Protein AF-A0A4Y7RQM8-F1 (afdb_monomer_lite)

Sequence (710 aa):
MKKCTIRFFTVLILAVTLSFCFINTSFALEPISILVNNEKISSDVPPLIEQGRVLVPMRCIFEALGADVSWNSENQTILAKKGDISVSLTIGSKVAFKNNQEIALDVPPFITDGRTMVPVRFVSECLGYSVKWEAEKNTVNITTAADIVLAASDTPEDLKKSATHICSGANDQVQIQAAVAAAAGGKCLILPGTYNKDSSAGVAVQSNTEIEISRGAIINQNKLDADCSIFKNTDQVNGNTNIKIHGEGVLNGNRQKSTAGNQYAVDFVKVKGGLVECYIDNFRTLEARLRESDAVVRNLRFYNMPKDEYVLIEFLSADSSGFTTINQANTTWSIETANPCHDASYIKIAVNKGQQGGVEFDKLSDTEQSLDLRYKMFSFWMRIEGLTSDKDLSTVLDAVKLGFHGEKGYPAQDFMLTAMYSRNSTVWVRLIGVPSANNESMLARTMSRVKYISLRVDAAQTGELPGPLTVDFDDLSLIPIKDGGKVCFSFDDGYSTWGKIGDILTEYGYKGCFNIVTGGYNNGEHKTYSDLLPVYKKLALAGHEIGSHSHSHSVDRQSLFSELIKSKEILQRDGLGDIRFFAYPGGSSLWLGDMVAAAHEVYSGCRATAKNITTQGEIKPLFSTVAITLDNSMEKIKAQIAWAVNNHENVALYAHTLDGVDCSEVRLREVCDFLHDMGIPVVTYSEMFPENMYPEPDWRAAEKKYLQGE

Foldseek 3Di:
DVPPVVVVVVVVVVVVVVVVPPPPPPPPDPFAWEDEQNHTFDDPDTWDADPNFTKDQPCSVLVVVVWDWDADPVQQKIWIDDPQWIKIAHAPDQWIDINNHIDGAPGGWHDDPNTIIGGQVVVCVRPQFAWDQDPVVSYIYTYDADEAEEEEPPFDPVSCVRHPFYAPQPCRLVRVLVRQVNRRLHEYEYGADEAENQDQEEREHAANYAYEYEANYEYEPQHAPENHEPHEHPDQPQEHEAYEYEYEYEYEPPQVNHDDYFYEPYAYHLYHEYEDYYEYENGDAEHHHYENHPYAYENYHYDDDDPDDDYDHDYDYDDDDDDDDDDDDDDDDEDEYDDDDPDKDKDKDWDDWPDWWWYWYADPDPDPFQDQCVLWKWKKKKKKADDPDPLLVVLQQVQKFKAFDFDPPQGQAGWDWDWDFDDDNITITITMTFRDDPDPVSCRVRRSGTRTMIMIGHSVPRHTRDDTIIIMIIDGDRDQLDQFAAEAAEADAQDPQVLVVLVLCVVLVFAHEYAYAQAADPPVPPDHPVRRLVSLVVNLVSVHHYEHAFHHLDDAPVCLLVRLVVRQVRCVVSPNDDHAEYEYRDADPGDACVSVVLSLLQHLEYEHADPDRDDDDDPGHYAYEDFLFPVDDLSRSSVVVSVCSSVSGYYYYYWHHCPNHGHHPVSSNSVSCSCSVSVRHYDHPCVNPPCVRRPRHPSVVVVVCVVVVD

Radius of gyration: 39.12 Å; chains: 1; bounding box: 79×66×160 Å

Organism: NCBI:txid258475

Structure (mmCIF, N/CA/C/O backbone):
data_AF-A0A4Y7RQM8-F1
#
_entry.id   AF-A0A4Y7RQM8-F1
#
loop_
_atom_site.group_PDB
_atom_site.id
_atom_site.type_symbol
_atom_site.label_atom_id
_atom_site.label_alt_id
_atom_site.label_comp_id
_atom_site.label_asym_id
_atom_site.label_entity_id
_atom_site.label_seq_id
_atom_site.pdbx_PDB_ins_code
_atom_site.Cartn_x
_atom_site.Cartn_y
_atom_site.Cartn_z
_atom_site.occupancy
_atom_site.B_iso_or_equiv
_atom_site.auth_seq_id
_atom_site.auth_comp_id
_atom_site.auth_asym_id
_atom_site.auth_atom_id
_atom_site.pdbx_PDB_model_num
ATOM 1 N N . MET A 1 1 ? 0.952 -4.672 107.003 1.00 54.69 1 MET A N 1
ATOM 2 C CA . MET A 1 1 ? -0.182 -5.204 106.206 1.00 54.69 1 MET A CA 1
ATOM 3 C C . MET A 1 1 ? -0.776 -4.223 105.184 1.00 54.69 1 MET A C 1
ATOM 5 O O . MET A 1 1 ? -1.256 -4.695 104.170 1.00 54.69 1 MET A O 1
ATOM 9 N N . LYS A 1 2 ? -0.699 -2.889 105.351 1.00 52.06 2 LYS A N 1
ATOM 10 C CA . LYS A 1 2 ? -1.355 -1.921 104.434 1.00 52.06 2 LYS A CA 1
ATOM 11 C C . LYS A 1 2 ? -0.682 -1.679 103.061 1.00 52.06 2 LYS A C 1
ATOM 13 O O . LYS A 1 2 ? -1.313 -1.102 102.188 1.00 52.06 2 LYS A O 1
ATOM 18 N N . LYS A 1 3 ? 0.569 -2.118 102.836 1.00 47.66 3 LYS A N 1
ATOM 19 C CA . LYS A 1 3 ? 1.292 -1.910 101.555 1.00 47.66 3 LYS A CA 1
ATOM 20 C C . LYS A 1 3 ? 1.171 -3.071 100.546 1.00 47.66 3 LYS A C 1
ATOM 22 O O . LYS A 1 3 ? 1.380 -2.840 99.360 1.00 47.66 3 LYS A O 1
ATOM 27 N N . CYS A 1 4 ? 0.797 -4.282 100.979 1.00 50.12 4 CYS A N 1
ATOM 28 C CA . CYS A 1 4 ? 0.595 -5.426 100.067 1.00 50.12 4 CYS A CA 1
ATOM 29 C C . CYS A 1 4 ? -0.792 -5.433 99.412 1.00 50.12 4 CYS A C 1
ATOM 31 O O . CYS A 1 4 ? -0.914 -5.818 98.255 1.00 50.12 4 CYS A O 1
ATOM 33 N N . THR A 1 5 ? -1.827 -4.956 100.106 1.00 53.78 5 THR A N 1
ATOM 34 C CA . THR A 1 5 ? -3.209 -4.982 99.599 1.00 53.78 5 THR A CA 1
ATOM 35 C C . THR A 1 5 ? -3.445 -3.978 98.467 1.00 53.78 5 THR A C 1
ATOM 37 O O . THR A 1 5 ? -4.214 -4.254 97.555 1.00 53.78 5 THR A O 1
ATOM 40 N N . ILE A 1 6 ? -2.727 -2.847 98.469 1.00 54.75 6 ILE A N 1
ATOM 41 C CA . ILE A 1 6 ? -2.844 -1.812 97.426 1.00 54.75 6 ILE A CA 1
ATOM 42 C C . ILE A 1 6 ? -2.208 -2.274 96.108 1.00 54.75 6 ILE A C 1
ATOM 44 O O . ILE A 1 6 ? -2.796 -2.045 95.057 1.00 54.75 6 ILE A O 1
ATOM 48 N N . ARG A 1 7 ? -1.070 -2.989 96.154 1.00 53.50 7 ARG A N 1
ATOM 49 C CA . ARG A 1 7 ? -0.400 -3.533 94.955 1.00 53.50 7 ARG A CA 1
ATOM 50 C C . ARG A 1 7 ? -1.187 -4.663 94.286 1.00 53.50 7 ARG A C 1
ATOM 52 O O . ARG A 1 7 ? -1.169 -4.761 93.066 1.00 53.50 7 ARG A O 1
ATOM 59 N N . PHE A 1 8 ? -1.923 -5.465 95.057 1.00 55.78 8 PHE A N 1
ATOM 60 C CA . PHE A 1 8 ? -2.806 -6.495 94.496 1.00 55.78 8 PHE A CA 1
ATOM 61 C C . PHE A 1 8 ? -4.024 -5.888 93.783 1.00 55.78 8 PHE A C 1
ATOM 63 O O . PHE A 1 8 ? -4.401 -6.347 92.709 1.00 55.78 8 PHE A O 1
ATOM 70 N N . PHE A 1 9 ? -4.589 -4.804 94.325 1.00 55.59 9 PHE A N 1
ATOM 71 C CA . PHE A 1 9 ? -5.714 -4.103 93.699 1.00 55.59 9 PHE A CA 1
ATOM 72 C C . PHE A 1 9 ? -5.313 -3.341 92.423 1.00 55.59 9 PHE A C 1
ATOM 74 O O . PHE A 1 9 ? -6.111 -3.253 91.496 1.00 55.59 9 PHE A O 1
ATOM 81 N N . THR A 1 10 ? -4.072 -2.842 92.325 1.00 57.47 10 THR A N 1
ATOM 82 C CA . THR A 1 10 ? -3.597 -2.165 91.099 1.00 57.47 10 THR A CA 1
ATOM 83 C C . THR A 1 10 ? -3.335 -3.143 89.957 1.00 57.47 10 THR A C 1
ATOM 85 O O . THR A 1 10 ? -3.660 -2.838 88.815 1.00 57.47 10 THR A O 1
ATOM 88 N N . VAL A 1 11 ? -2.799 -4.333 90.252 1.00 59.78 11 VAL A N 1
ATOM 89 C CA . VAL A 1 11 ? -2.563 -5.378 89.241 1.00 59.78 11 VAL A CA 1
ATOM 90 C C . VAL A 1 11 ? -3.881 -5.998 88.765 1.00 59.78 11 VAL A C 1
ATOM 92 O O . VAL A 1 11 ? -4.023 -6.279 87.579 1.00 59.78 11 VAL A O 1
ATOM 95 N N . LEU A 1 12 ? -4.879 -6.131 89.647 1.00 59.28 12 LEU A N 1
ATOM 96 C CA . LEU A 1 12 ? -6.207 -6.627 89.274 1.00 59.28 12 LEU A CA 1
ATOM 97 C C . LEU A 1 12 ? -6.979 -5.625 88.398 1.00 59.28 12 LEU A C 1
ATOM 99 O O . LEU A 1 12 ? -7.592 -6.029 87.416 1.00 59.28 12 LEU A O 1
ATOM 103 N N . ILE A 1 13 ? -6.899 -4.321 88.688 1.00 60.00 13 ILE A N 1
ATOM 104 C CA . ILE A 1 13 ? -7.515 -3.284 87.842 1.00 60.00 13 ILE A CA 1
ATOM 105 C C . ILE A 1 13 ? -6.816 -3.204 86.477 1.00 60.00 13 ILE A C 1
ATOM 107 O O . ILE A 1 13 ? -7.504 -3.069 85.472 1.00 60.00 13 ILE A O 1
ATOM 111 N N . LEU A 1 14 ? -5.488 -3.372 86.414 1.00 57.53 14 LEU A N 1
ATOM 112 C CA . LEU A 1 14 ? -4.739 -3.390 85.151 1.00 57.53 14 LEU A CA 1
ATOM 113 C C . LEU A 1 14 ? -5.017 -4.652 84.305 1.00 57.53 14 LEU A C 1
ATOM 115 O O . LEU A 1 14 ? -5.027 -4.583 83.081 1.00 57.53 14 LEU A O 1
ATOM 119 N N . ALA A 1 15 ? -5.284 -5.798 84.941 1.00 57.88 15 ALA A N 1
ATOM 120 C CA . ALA A 1 15 ? -5.652 -7.041 84.255 1.00 57.88 15 ALA A CA 1
ATOM 121 C C . ALA A 1 15 ? -7.111 -7.040 83.752 1.00 57.88 15 ALA A C 1
ATOM 123 O O . ALA A 1 15 ? -7.407 -7.604 82.695 1.00 57.88 15 ALA A O 1
ATOM 124 N N . VAL A 1 16 ? -8.018 -6.371 84.473 1.00 57.62 16 VAL A N 1
ATOM 125 C CA . VAL A 1 16 ? -9.425 -6.210 84.068 1.00 57.62 16 VAL A CA 1
ATOM 126 C C . VAL A 1 16 ? -9.576 -5.137 82.980 1.00 57.62 16 VAL A C 1
ATOM 128 O O . VAL A 1 16 ? -10.388 -5.321 82.076 1.00 57.62 16 VAL A O 1
ATOM 131 N N . THR A 1 17 ? -8.752 -4.079 82.969 1.00 55.66 17 THR A N 1
ATOM 132 C CA . THR A 1 17 ? -8.732 -3.103 81.860 1.00 55.66 17 THR A CA 1
ATOM 133 C C . THR A 1 17 ? -8.041 -3.634 80.602 1.00 55.66 17 THR A C 1
ATOM 135 O O . THR A 1 17 ? -8.471 -3.285 79.506 1.00 55.66 17 THR A O 1
ATOM 138 N N . LEU A 1 18 ? -7.058 -4.542 80.712 1.00 53.56 18 LEU A N 1
ATOM 139 C CA . LEU A 1 18 ? -6.506 -5.245 79.541 1.00 53.56 18 LEU A CA 1
ATOM 140 C C . LEU A 1 18 ? -7.475 -6.283 78.941 1.00 53.56 18 LEU A C 1
ATOM 142 O O . LEU A 1 18 ? -7.416 -6.530 77.740 1.00 53.56 18 LEU A O 1
ATOM 146 N N . SER A 1 19 ? -8.388 -6.861 79.735 1.00 51.09 19 SER A N 1
ATOM 147 C CA . SER A 1 19 ? -9.407 -7.804 79.230 1.00 51.09 19 SER A CA 1
ATOM 148 C C . SER A 1 19 ? -10.595 -7.127 78.536 1.00 51.09 19 SER A C 1
ATOM 150 O O . SER A 1 19 ? -11.306 -7.784 77.784 1.00 51.09 19 SER A O 1
ATOM 152 N N . PHE A 1 20 ? -10.810 -5.822 78.739 1.00 48.62 20 PHE A N 1
ATOM 153 C CA . PHE A 1 20 ? -11.927 -5.085 78.128 1.00 48.62 20 PHE A CA 1
ATOM 154 C C . PHE A 1 20 ? -11.591 -4.439 76.768 1.00 48.62 20 PHE A C 1
ATOM 156 O O . PHE A 1 20 ? -12.458 -3.816 76.161 1.00 48.62 20 PHE A O 1
ATOM 163 N N . CYS A 1 21 ? -10.360 -4.601 76.263 1.00 47.56 21 CYS A N 1
ATOM 164 C CA . CYS A 1 21 ? -9.899 -3.991 75.005 1.00 47.56 21 CYS A CA 1
ATOM 165 C C . CYS A 1 21 ? -9.889 -4.927 73.781 1.00 47.56 21 CYS A C 1
ATOM 167 O O . CYS A 1 21 ? -9.450 -4.514 72.713 1.00 47.56 21 CYS A O 1
ATOM 169 N N . PHE A 1 22 ? -10.407 -6.153 73.887 1.00 47.38 22 PHE A N 1
ATOM 170 C CA . PHE A 1 22 ? -10.574 -7.052 72.736 1.00 47.38 22 PHE A CA 1
ATOM 171 C C . PHE A 1 22 ? -12.051 -7.290 72.419 1.00 47.38 22 PHE A C 1
ATOM 173 O O . PHE A 1 22 ? -12.521 -8.424 72.353 1.00 47.38 22 PHE A O 1
ATOM 180 N N . ILE A 1 23 ? -12.797 -6.212 72.177 1.00 50.38 23 ILE A N 1
ATOM 181 C CA . ILE A 1 23 ? -13.986 -6.327 71.332 1.00 50.38 23 ILE A CA 1
ATOM 182 C C . ILE A 1 23 ? -13.454 -6.381 69.900 1.00 50.38 23 ILE A C 1
ATOM 184 O O . ILE A 1 23 ? -13.249 -5.349 69.264 1.00 50.38 23 ILE A O 1
ATOM 188 N N . ASN A 1 24 ? -13.176 -7.590 69.409 1.00 45.44 24 ASN A N 1
ATOM 189 C CA . ASN A 1 24 ? -13.051 -7.811 67.974 1.00 45.44 24 ASN A CA 1
ATOM 190 C C . ASN A 1 24 ? -14.422 -7.493 67.373 1.00 45.44 24 ASN A C 1
ATOM 192 O O . ASN A 1 24 ? -15.321 -8.332 67.368 1.00 45.44 24 ASN A O 1
ATOM 196 N N . THR A 1 25 ? -14.610 -6.256 66.924 1.00 44.94 25 THR A N 1
ATOM 197 C CA . THR A 1 25 ? -15.694 -5.925 66.009 1.00 44.94 25 THR A CA 1
ATOM 198 C C . THR A 1 25 ? -15.385 -6.661 64.714 1.00 44.94 25 THR A C 1
ATOM 200 O O . THR A 1 25 ? -14.612 -6.210 63.875 1.00 44.94 25 THR A O 1
ATOM 203 N N . SER A 1 26 ? -15.934 -7.869 64.585 1.00 39.72 26 SER A N 1
ATOM 204 C CA . SER A 1 26 ? -16.039 -8.527 63.293 1.00 39.72 26 SER A CA 1
ATOM 205 C C . SER A 1 26 ? -17.001 -7.677 62.471 1.00 39.72 26 SER A C 1
ATOM 207 O O . SER A 1 26 ? -18.217 -7.761 62.626 1.00 39.72 26 SER A O 1
ATOM 209 N N . PHE A 1 27 ? -16.449 -6.783 61.654 1.00 45.06 27 PHE A N 1
ATOM 210 C CA . PHE A 1 27 ? -17.193 -6.209 60.548 1.00 45.06 27 PHE A CA 1
ATOM 211 C C . PHE A 1 27 ? -17.450 -7.359 59.577 1.00 45.06 27 PHE A C 1
ATOM 213 O O . PHE A 1 27 ? -16.569 -7.742 58.808 1.00 45.06 27 PHE A O 1
ATOM 220 N N . ALA A 1 28 ? -18.632 -7.970 59.666 1.00 46.62 28 ALA A N 1
ATOM 221 C CA . ALA A 1 28 ? -19.117 -8.815 58.591 1.00 46.62 28 ALA A CA 1
ATOM 222 C C . ALA A 1 28 ? -19.226 -7.916 57.354 1.00 46.62 28 ALA A C 1
ATOM 224 O O . ALA A 1 28 ? -20.034 -6.988 57.334 1.00 46.62 28 ALA A O 1
ATOM 225 N N . LEU A 1 29 ? -18.350 -8.139 56.371 1.00 57.69 29 LEU A N 1
ATOM 226 C CA . LEU A 1 29 ? -18.470 -7.521 55.054 1.00 57.69 29 LEU A CA 1
ATOM 227 C C . LEU A 1 29 ? -19.882 -7.799 54.538 1.00 57.69 29 LEU A C 1
ATOM 229 O O . LEU A 1 29 ? -20.321 -8.952 54.546 1.00 57.69 29 LEU A O 1
ATOM 233 N N . GLU A 1 30 ? -20.601 -6.750 54.139 1.00 70.50 30 GLU A N 1
ATOM 234 C CA . GLU A 1 30 ? -21.934 -6.940 53.580 1.00 70.50 30 GLU A CA 1
ATOM 235 C C . GLU A 1 30 ? -21.863 -7.877 52.361 1.00 70.50 30 GLU A C 1
ATOM 237 O O . GLU A 1 30 ? -20.937 -7.750 51.550 1.00 70.50 30 GLU A O 1
ATOM 242 N N . PRO A 1 31 ? -22.811 -8.824 52.217 1.00 82.00 31 PRO A N 1
ATOM 243 C CA . PRO A 1 31 ? -22.810 -9.756 51.101 1.00 82.00 31 PRO A CA 1
ATOM 244 C C . PRO A 1 31 ? -22.850 -9.018 49.766 1.00 82.00 31 PRO A C 1
ATOM 246 O O . PRO A 1 31 ? -23.648 -8.097 49.572 1.00 82.00 31 PRO A O 1
ATOM 249 N N . ILE A 1 32 ? -22.030 -9.470 48.822 1.00 88.56 32 ILE A N 1
ATOM 250 C CA . ILE A 1 32 ? -21.986 -8.882 47.488 1.00 88.56 32 ILE A CA 1
ATOM 251 C C . ILE A 1 32 ? -23.317 -9.131 46.769 1.00 88.56 32 ILE A C 1
ATOM 253 O O . ILE A 1 32 ? -23.757 -10.273 46.632 1.00 88.56 32 ILE A O 1
ATOM 257 N N . SER A 1 33 ? -23.959 -8.066 46.289 1.00 89.31 33 SER A N 1
ATOM 258 C CA . SER A 1 33 ? -25.201 -8.146 45.512 1.00 89.31 33 SER A CA 1
ATOM 259 C C . SER A 1 33 ? -24.919 -8.119 44.009 1.00 89.31 33 SER A C 1
ATOM 261 O O . SER A 1 33 ? -24.020 -7.415 43.558 1.00 89.31 33 SER A O 1
ATOM 263 N N . ILE A 1 34 ? -25.705 -8.862 43.224 1.00 89.56 34 ILE A N 1
ATOM 264 C CA . ILE A 1 34 ? -25.684 -8.810 41.755 1.00 89.56 34 ILE A CA 1
ATOM 265 C C . ILE A 1 34 ? -26.997 -8.190 41.278 1.00 89.56 34 ILE A C 1
ATOM 267 O O . ILE A 1 34 ? -28.070 -8.638 41.689 1.00 89.56 34 ILE A O 1
ATOM 271 N N . LEU A 1 35 ? -26.914 -7.197 40.396 1.00 89.44 35 LEU A N 1
ATOM 272 C CA . LEU A 1 35 ? -28.051 -6.686 39.641 1.00 89.44 35 LEU A CA 1
ATOM 273 C C . LEU A 1 35 ? -27.824 -6.879 38.145 1.00 89.44 35 LEU A C 1
ATOM 275 O O . LEU A 1 35 ? -26.736 -6.616 37.636 1.00 89.44 35 LEU A O 1
ATOM 279 N N . VAL A 1 36 ? -28.873 -7.292 37.443 1.00 85.25 36 VAL A N 1
ATOM 280 C CA . VAL A 1 36 ? -28.942 -7.315 35.980 1.00 85.25 36 VAL A CA 1
ATOM 281 C C . VAL A 1 36 ? -30.054 -6.363 35.570 1.00 85.25 36 VAL A C 1
ATOM 283 O O . VAL A 1 36 ? -31.179 -6.506 36.032 1.00 85.25 36 VAL A O 1
ATOM 286 N N . ASN A 1 37 ? -29.746 -5.364 34.744 1.00 83.56 37 ASN A N 1
ATOM 287 C CA . ASN A 1 37 ? -30.695 -4.327 34.322 1.00 83.56 37 ASN A CA 1
ATOM 288 C C . ASN A 1 37 ? -31.420 -3.650 35.502 1.00 83.56 37 ASN A C 1
ATOM 290 O O . ASN A 1 37 ? -32.615 -3.383 35.442 1.00 83.56 37 ASN A O 1
ATOM 294 N N . ASN A 1 38 ? -30.675 -3.362 36.577 1.00 83.75 38 ASN A N 1
ATOM 295 C CA . ASN A 1 38 ? -31.166 -2.820 37.853 1.00 83.75 38 ASN A CA 1
ATOM 296 C C . ASN A 1 38 ? -32.097 -3.743 38.660 1.00 83.75 38 ASN A C 1
ATOM 298 O O . ASN A 1 38 ? -32.597 -3.330 39.707 1.00 83.75 38 ASN A O 1
ATOM 302 N N . GLU A 1 39 ? -32.286 -4.995 38.249 1.00 85.75 39 GLU A N 1
ATOM 303 C CA . GLU A 1 39 ? -33.022 -5.993 39.021 1.00 85.75 39 GLU A CA 1
ATOM 304 C C . GLU A 1 39 ? -32.059 -6.888 39.797 1.00 85.75 39 GLU A C 1
ATOM 306 O O . GLU A 1 39 ? -31.120 -7.460 39.241 1.00 85.75 39 GLU A O 1
ATOM 311 N N . LYS A 1 40 ? -32.277 -7.009 41.111 1.00 88.56 40 LYS A N 1
ATOM 312 C CA . LYS A 1 40 ? -31.447 -7.856 41.972 1.00 88.56 40 LYS A CA 1
ATOM 313 C C . LYS A 1 40 ? -31.709 -9.326 41.670 1.00 88.56 40 LYS A C 1
ATOM 315 O O . LYS A 1 40 ? -32.841 -9.789 41.790 1.00 88.56 40 LYS A O 1
ATOM 320 N N . ILE A 1 41 ? -30.647 -10.069 41.381 1.00 87.75 41 ILE A N 1
ATOM 321 C CA . ILE A 1 41 ? -30.729 -11.511 41.152 1.00 87.75 41 ILE A CA 1
ATOM 322 C C . ILE A 1 41 ? -30.343 -12.258 42.424 1.00 87.75 41 ILE A C 1
ATOM 324 O O . ILE A 1 41 ? -29.367 -11.921 43.098 1.00 87.75 41 ILE A O 1
ATOM 328 N N . SER A 1 42 ? -31.134 -13.273 42.769 1.00 83.50 42 SER A N 1
ATOM 329 C CA . SER A 1 42 ? -30.813 -14.184 43.862 1.00 83.50 42 SER A CA 1
ATOM 330 C C . SER A 1 42 ? -29.848 -15.259 43.374 1.00 83.50 42 SER A C 1
ATOM 332 O O . SER A 1 42 ? -30.067 -15.877 42.335 1.00 83.50 42 SER A O 1
ATOM 334 N N . SER A 1 43 ? -28.784 -15.484 44.137 1.00 82.25 43 SER A N 1
ATOM 335 C CA . SER A 1 43 ? -27.855 -16.585 43.928 1.00 82.25 43 SER A CA 1
ATOM 336 C C . SER A 1 43 ? -27.785 -17.421 45.197 1.00 82.25 43 SER A C 1
ATOM 338 O O . SER A 1 43 ? -27.785 -16.878 46.302 1.00 82.25 43 SER A O 1
ATOM 340 N N . ASP A 1 44 ? -27.733 -18.737 45.036 1.00 84.12 44 ASP A N 1
ATOM 341 C CA . ASP A 1 44 ? -27.633 -19.700 46.133 1.00 84.12 44 ASP A CA 1
ATOM 342 C C . ASP A 1 44 ? -26.223 -19.792 46.727 1.00 84.12 44 ASP A C 1
ATOM 344 O O . ASP A 1 44 ? -26.069 -20.124 47.900 1.00 84.12 44 ASP A O 1
ATOM 348 N N . VAL A 1 45 ? -25.208 -19.430 45.942 1.00 88.00 45 VAL A N 1
ATOM 349 C CA . VAL A 1 45 ? -23.843 -19.175 46.410 1.00 88.00 45 VAL A CA 1
ATOM 350 C C . VAL A 1 45 ? -23.552 -17.678 46.270 1.00 88.00 45 VAL A C 1
ATOM 352 O O . VAL A 1 45 ? -23.781 -17.118 45.192 1.00 88.00 45 VAL A O 1
ATOM 355 N N . PRO A 1 46 ? -23.089 -16.988 47.327 1.00 87.31 46 PRO A N 1
ATOM 356 C CA . PRO A 1 46 ? -22.794 -15.565 47.244 1.00 87.31 46 PRO A CA 1
ATOM 357 C C . PRO A 1 46 ? -21.556 -15.308 46.366 1.00 87.31 46 PRO A C 1
ATOM 359 O O . PRO A 1 46 ? -20.631 -16.125 46.345 1.00 87.31 46 PRO A O 1
ATOM 362 N N . PRO A 1 47 ? -21.488 -14.164 45.663 1.00 91.12 47 PRO A N 1
ATOM 363 C CA . PRO A 1 47 ? -20.238 -13.709 45.072 1.00 91.12 47 PRO A CA 1
ATOM 364 C C . PRO A 1 47 ? -19.183 -13.487 46.157 1.00 91.12 47 PRO A C 1
ATOM 366 O O . PRO A 1 47 ? -19.504 -13.131 47.292 1.00 91.12 47 PRO A O 1
ATOM 369 N N . LEU A 1 48 ? -17.917 -13.654 45.793 1.00 90.62 48 LEU A N 1
ATOM 370 C CA . LEU A 1 48 ? -16.788 -13.527 46.712 1.00 90.62 48 LEU A CA 1
ATOM 371 C C . LEU A 1 48 ? -15.652 -12.737 46.072 1.00 90.62 48 LEU A C 1
ATOM 373 O O . LEU A 1 48 ? -15.619 -12.559 44.856 1.00 90.62 48 LEU A O 1
ATOM 377 N N . ILE A 1 49 ? -14.712 -12.268 46.887 1.00 88.88 49 ILE A N 1
ATOM 378 C CA . ILE A 1 49 ? -13.483 -11.639 46.399 1.00 88.88 49 ILE A CA 1
ATOM 379 C C . ILE A 1 49 ? -12.344 -12.636 46.576 1.00 88.88 49 ILE A C 1
ATOM 381 O O . ILE A 1 49 ? -12.014 -12.986 47.703 1.00 88.88 49 ILE A O 1
ATOM 385 N N . GLU A 1 50 ? -11.726 -13.050 45.472 1.00 85.88 50 GLU A N 1
ATOM 386 C CA . GLU A 1 50 ? -10.551 -13.927 45.456 1.00 85.88 50 GLU A CA 1
ATOM 387 C C . GLU A 1 50 ? -9.443 -13.230 44.666 1.00 85.88 50 GLU A C 1
ATOM 389 O O . GLU A 1 50 ? -9.680 -12.719 43.569 1.00 85.88 50 GLU A O 1
ATOM 394 N N . GLN A 1 51 ? -8.233 -13.162 45.229 1.00 81.94 51 GLN A N 1
ATOM 395 C CA . GLN A 1 51 ? -7.071 -12.516 44.590 1.00 81.94 51 GLN A CA 1
ATOM 396 C C . GLN A 1 51 ? -7.354 -11.081 44.087 1.00 81.94 51 GLN A C 1
ATOM 398 O O . GLN A 1 51 ? -6.867 -10.656 43.042 1.00 81.94 51 GLN A O 1
ATOM 403 N N . GLY A 1 52 ? -8.176 -10.323 44.824 1.00 84.12 52 GLY A N 1
ATOM 404 C CA . GLY A 1 52 ? -8.544 -8.946 44.469 1.00 84.12 52 GLY A CA 1
ATOM 405 C C . GLY A 1 52 ? -9.530 -8.824 43.299 1.00 84.12 52 GLY A C 1
ATOM 406 O O . GLY A 1 52 ? -9.763 -7.719 42.809 1.00 84.12 52 GLY A O 1
ATOM 407 N N . ARG A 1 53 ? -10.129 -9.929 42.842 1.00 87.31 53 ARG A N 1
ATOM 408 C CA . ARG A 1 53 ? -11.184 -9.946 41.822 1.00 87.31 53 ARG A CA 1
ATOM 409 C C . ARG A 1 53 ? -12.504 -10.384 42.442 1.00 87.31 53 ARG A C 1
ATOM 411 O O . ARG A 1 53 ? -12.526 -11.284 43.273 1.00 87.31 53 ARG A O 1
ATOM 418 N N . VAL A 1 54 ? -13.608 -9.771 42.014 1.00 90.56 54 VAL A N 1
ATOM 419 C CA . VAL A 1 54 ? -14.954 -10.250 42.356 1.00 90.56 54 VAL A CA 1
ATOM 420 C C . VAL A 1 54 ? -15.273 -11.445 41.465 1.00 90.56 54 VAL A C 1
ATOM 422 O O . VAL A 1 54 ? -15.247 -11.326 40.235 1.00 90.56 54 VAL A O 1
ATOM 425 N N . LEU A 1 55 ? -15.562 -12.585 42.080 1.00 92.44 55 LEU A N 1
ATOM 426 C CA . LEU A 1 55 ? -16.024 -13.784 41.408 1.00 92.44 55 LEU A CA 1
ATOM 427 C C . LEU A 1 55 ? -17.507 -13.981 41.654 1.00 92.44 55 LEU A C 1
ATOM 429 O O . LEU A 1 55 ? -18.008 -13.808 42.764 1.00 92.44 55 LEU A O 1
ATOM 433 N N . VAL A 1 56 ? -18.189 -14.386 40.595 1.00 92.50 56 VAL A N 1
ATOM 434 C CA . VAL A 1 56 ? -19.634 -14.539 40.559 1.00 92.50 56 VAL A CA 1
ATOM 435 C C . VAL A 1 56 ? -20.018 -15.939 40.074 1.00 92.50 56 VAL A C 1
ATOM 437 O O . VAL A 1 56 ? -19.294 -16.523 39.259 1.00 92.50 56 VAL A O 1
ATOM 440 N N . PRO A 1 57 ? -21.157 -16.487 40.528 1.00 93.62 57 PRO A N 1
ATOM 441 C CA . PRO A 1 57 ? -21.673 -17.759 40.032 1.00 93.62 57 PRO A CA 1
ATOM 442 C C . PRO A 1 57 ? -22.074 -17.644 38.562 1.00 93.62 57 PRO A C 1
ATOM 444 O O . PRO A 1 57 ? -23.034 -16.954 38.210 1.00 93.62 57 PRO A O 1
ATOM 447 N N . MET A 1 58 ? -21.339 -18.339 37.695 1.00 92.56 58 MET A N 1
ATOM 448 C CA . MET A 1 58 ? -21.469 -18.184 36.247 1.00 92.56 58 MET A CA 1
ATOM 449 C C . MET A 1 58 ? -22.881 -18.507 35.755 1.00 92.56 58 MET A C 1
ATOM 451 O O . MET A 1 58 ? -23.471 -17.714 35.028 1.00 92.56 58 MET A O 1
ATOM 455 N N . ARG A 1 59 ? -23.422 -19.664 36.159 1.00 91.44 59 ARG A N 1
ATOM 456 C CA . ARG A 1 59 ? -24.723 -20.158 35.685 1.00 91.44 59 ARG A CA 1
ATOM 457 C C . ARG A 1 59 ? -25.842 -19.155 35.960 1.00 91.44 59 ARG A C 1
ATOM 459 O O . ARG A 1 59 ? -26.565 -18.811 35.038 1.00 91.44 59 ARG A O 1
ATOM 466 N N . CYS A 1 60 ? -25.918 -18.659 37.197 1.00 89.00 60 CYS A N 1
ATOM 467 C CA . CYS A 1 60 ? -26.940 -17.707 37.634 1.00 89.00 60 CYS A CA 1
ATOM 468 C C . CYS A 1 60 ? -26.984 -16.468 36.730 1.00 89.00 60 CYS A C 1
ATOM 470 O O . CYS A 1 60 ? -28.043 -16.078 36.247 1.00 89.00 60 CYS A O 1
ATOM 472 N N . ILE A 1 61 ? -25.818 -15.892 36.433 1.00 89.31 61 ILE A N 1
ATOM 473 C CA . ILE A 1 61 ? -25.728 -14.695 35.595 1.00 89.31 61 ILE A CA 1
ATOM 474 C C . ILE A 1 61 ? -26.014 -15.009 34.126 1.00 89.31 61 ILE A C 1
ATOM 476 O O . ILE A 1 61 ? -26.770 -14.286 33.485 1.00 89.31 61 ILE A O 1
ATOM 480 N N . PHE A 1 62 ? -25.416 -16.066 33.577 1.00 90.38 62 PHE A N 1
ATOM 481 C CA . PHE A 1 62 ? -25.574 -16.410 32.164 1.00 90.38 62 PHE A CA 1
ATOM 482 C C . PHE A 1 62 ? -27.025 -16.793 31.836 1.00 90.38 62 PHE A C 1
ATOM 484 O O . PHE A 1 62 ? -27.562 -16.302 30.847 1.00 90.38 62 PHE A O 1
ATOM 491 N N . GLU A 1 63 ? -27.685 -17.582 32.686 1.00 89.62 63 GLU A N 1
ATOM 492 C CA . GLU A 1 63 ? -29.096 -17.956 32.516 1.00 89.62 63 GLU A CA 1
ATOM 493 C C . GLU A 1 63 ? -30.032 -16.756 32.708 1.00 89.62 63 GLU A C 1
ATOM 495 O O . GLU A 1 63 ? -30.957 -16.579 31.919 1.00 89.62 63 GLU A O 1
ATOM 500 N N . ALA A 1 64 ? -29.761 -15.870 33.675 1.00 86.94 64 ALA A N 1
ATOM 501 C CA . ALA A 1 64 ? -30.517 -14.623 33.822 1.00 86.94 64 ALA A CA 1
ATOM 502 C C . ALA A 1 64 ? -30.395 -13.697 32.604 1.00 86.94 64 ALA A C 1
ATOM 504 O O . ALA A 1 64 ? -31.301 -12.928 32.292 1.00 86.94 64 ALA A O 1
ATOM 505 N N . LEU A 1 65 ? -29.274 -13.792 31.892 1.00 85.56 65 LEU A N 1
ATOM 506 C CA . LEU A 1 65 ? -29.045 -13.114 30.626 1.00 85.56 65 LEU A CA 1
ATOM 507 C C . LEU A 1 65 ? -29.546 -13.936 29.429 1.00 85.56 65 LEU A C 1
ATOM 509 O O . LEU A 1 65 ? -29.287 -13.545 28.296 1.00 85.56 65 LEU A O 1
ATOM 513 N N . GLY A 1 66 ? -30.264 -15.043 29.627 1.00 86.69 66 GLY A N 1
ATOM 514 C CA . GLY A 1 66 ? -30.872 -15.846 28.562 1.00 86.69 66 GLY A CA 1
ATOM 515 C C . GLY A 1 66 ? -29.900 -16.743 27.791 1.00 86.69 66 GLY A C 1
ATOM 516 O O . GLY A 1 66 ? -30.147 -17.025 26.621 1.00 86.69 66 GLY A O 1
ATOM 517 N N . ALA A 1 67 ? -28.778 -17.135 28.398 1.00 90.69 67 ALA A N 1
ATOM 518 C CA . ALA A 1 67 ? -27.863 -18.132 27.850 1.00 90.69 67 ALA A CA 1
ATOM 519 C C . ALA A 1 67 ? -28.137 -19.525 28.437 1.00 90.69 67 ALA A C 1
ATOM 521 O O . ALA A 1 67 ? -28.340 -19.670 29.641 1.00 90.69 67 ALA A O 1
ATOM 522 N N . ASP A 1 68 ? -28.040 -20.559 27.606 1.00 91.81 68 ASP A N 1
ATOM 523 C CA . ASP A 1 68 ? -28.112 -21.955 28.031 1.00 91.81 68 ASP A CA 1
ATOM 524 C C . ASP A 1 68 ? -26.743 -22.425 28.520 1.00 91.81 68 ASP A C 1
ATOM 526 O O . ASP A 1 68 ? -25.767 -22.382 27.767 1.00 91.81 68 ASP A O 1
ATOM 530 N N . VAL A 1 69 ? -26.653 -22.905 29.764 1.00 93.62 69 VAL A N 1
ATOM 531 C CA . VAL A 1 69 ? -25.386 -23.337 30.376 1.00 93.62 69 VAL A CA 1
ATOM 532 C C . VAL A 1 69 ? -25.372 -24.849 30.596 1.00 93.62 69 VAL A C 1
ATOM 534 O O . VAL A 1 69 ? -26.173 -25.407 31.345 1.00 93.62 69 VAL A O 1
ATOM 537 N N . SER A 1 70 ? -24.393 -25.531 30.011 1.00 92.94 70 SER A N 1
ATOM 538 C CA . SER A 1 70 ? -24.184 -26.976 30.142 1.00 92.94 70 SER A CA 1
ATOM 539 C C . SER A 1 70 ? -22.840 -27.289 30.800 1.00 92.94 70 SER A C 1
ATOM 541 O O . SER A 1 70 ? -21.874 -26.542 30.660 1.00 92.94 70 SER A O 1
ATOM 543 N N . TRP A 1 71 ? -22.793 -28.387 31.554 1.00 93.38 71 TRP A N 1
ATOM 544 C CA . TRP A 1 71 ? -21.597 -28.871 32.242 1.00 93.38 71 TRP A CA 1
ATOM 545 C C . TRP A 1 71 ? -21.246 -30.266 31.738 1.00 93.38 71 TRP A C 1
ATOM 547 O O . TRP A 1 71 ? -22.101 -31.150 31.728 1.00 93.38 71 TRP A O 1
ATOM 557 N N . ASN A 1 72 ? -19.987 -30.462 31.356 1.00 90.81 72 ASN A N 1
ATOM 558 C CA . ASN A 1 72 ? -19.413 -31.763 31.060 1.00 90.81 72 ASN A CA 1
ATOM 559 C C . ASN A 1 72 ? -18.493 -32.169 32.219 1.00 90.81 72 ASN A C 1
ATOM 561 O O . ASN A 1 72 ? -17.422 -31.591 32.410 1.00 90.81 72 ASN A O 1
ATOM 565 N N . SER A 1 73 ? -18.915 -33.179 32.981 1.00 90.06 73 SER A N 1
ATOM 566 C CA . SER A 1 73 ? -18.167 -33.682 34.133 1.00 90.06 73 SER A CA 1
ATOM 567 C C . SER A 1 73 ? -16.913 -34.472 33.770 1.00 90.06 73 SER A C 1
ATOM 569 O O . SER A 1 73 ? -15.999 -34.517 34.586 1.00 90.06 73 SER A O 1
ATOM 571 N N . GLU A 1 74 ? -16.857 -35.094 32.588 1.00 89.62 74 GLU A N 1
ATOM 572 C CA . GLU A 1 74 ? -15.713 -35.911 32.157 1.00 89.62 74 GLU A CA 1
ATOM 573 C C . GLU A 1 74 ? -14.481 -35.037 31.918 1.00 89.62 74 GLU A C 1
ATOM 575 O O . GLU A 1 74 ? -13.395 -35.345 32.402 1.00 89.62 74 GLU A O 1
ATOM 580 N N . ASN A 1 75 ? -14.678 -33.901 31.245 1.00 91.44 75 ASN A N 1
ATOM 581 C CA . ASN A 1 75 ? -13.593 -32.994 30.858 1.00 91.44 75 ASN A CA 1
ATOM 582 C C . ASN A 1 75 ? -13.522 -31.726 31.723 1.00 91.44 75 ASN A C 1
ATOM 584 O O . ASN A 1 75 ? -12.718 -30.836 31.459 1.00 91.44 75 ASN A O 1
ATOM 588 N N . GLN A 1 76 ? -14.376 -31.629 32.746 1.00 93.25 76 GLN A N 1
ATOM 589 C CA . GLN A 1 76 ? -14.518 -30.457 33.610 1.00 93.25 76 GLN A CA 1
ATOM 590 C C . GLN A 1 76 ? -14.720 -29.140 32.836 1.00 93.25 76 GLN A C 1
ATOM 592 O O . GLN A 1 76 ? -14.151 -28.096 33.174 1.00 93.25 76 GLN A O 1
ATOM 597 N N . THR A 1 77 ? -15.552 -29.192 31.795 1.00 93.19 77 THR A N 1
ATOM 598 C CA . THR A 1 77 ? -15.788 -28.081 30.864 1.00 93.19 77 THR A CA 1
ATOM 599 C C . THR A 1 77 ? -17.213 -27.548 30.997 1.00 93.19 77 THR A C 1
ATOM 601 O O . THR A 1 77 ? -18.175 -28.316 31.023 1.00 93.19 77 THR A O 1
ATOM 604 N N . ILE A 1 78 ? -17.367 -26.226 31.038 1.00 95.25 78 ILE A N 1
ATOM 605 C CA . ILE A 1 78 ? -18.652 -25.531 30.933 1.00 95.25 78 ILE A CA 1
ATOM 606 C C . ILE A 1 78 ? -18.783 -25.019 29.501 1.00 95.25 78 ILE A C 1
ATOM 608 O O . ILE A 1 78 ? -17.845 -24.419 28.978 1.00 95.25 78 ILE A O 1
ATOM 612 N N . LEU A 1 79 ? -19.955 -25.208 28.898 1.00 93.50 79 LEU A N 1
ATOM 613 C CA . LEU A 1 79 ? -20.329 -24.618 27.617 1.00 93.50 79 LEU A CA 1
ATOM 614 C C . LEU A 1 79 ? -21.605 -23.794 27.802 1.00 93.50 79 LEU A C 1
ATOM 616 O O . LEU A 1 79 ? -22.644 -24.349 28.164 1.00 93.50 79 LEU A O 1
ATOM 620 N N . ALA A 1 80 ? -21.524 -22.491 27.545 1.00 93.94 80 ALA A N 1
ATOM 621 C CA . ALA A 1 80 ? -22.652 -21.571 27.573 1.00 93.94 80 ALA A CA 1
ATOM 622 C C . ALA A 1 80 ? -22.962 -21.047 26.165 1.00 93.94 80 ALA A C 1
ATOM 624 O O . ALA A 1 80 ? -22.048 -20.640 25.447 1.00 93.94 80 ALA A O 1
ATOM 625 N N . LYS A 1 81 ? -24.235 -21.049 25.762 1.00 91.38 81 LYS A N 1
ATOM 626 C CA . LYS A 1 81 ? -24.673 -20.605 24.431 1.00 91.38 81 LYS A CA 1
ATOM 627 C C . LYS A 1 81 ? -25.772 -19.554 24.516 1.00 91.38 81 LYS A C 1
ATOM 629 O O . LYS A 1 81 ? -26.722 -19.724 25.269 1.00 91.38 81 LYS A O 1
ATOM 634 N N . LYS A 1 82 ? -25.666 -18.496 23.713 1.00 85.31 82 LYS A N 1
ATOM 635 C CA . LYS A 1 82 ? -26.710 -17.481 23.531 1.00 85.31 82 LYS A CA 1
ATOM 636 C C . LYS A 1 82 ? -26.672 -16.947 22.101 1.00 85.31 82 LYS A C 1
ATOM 638 O O . LYS A 1 82 ? -25.748 -16.216 21.753 1.00 85.31 82 LYS A O 1
ATOM 643 N N . GLY A 1 83 ? -27.675 -17.280 21.288 1.00 85.31 83 GLY A N 1
ATOM 644 C CA . GLY A 1 83 ? -27.659 -16.943 19.859 1.00 85.31 83 GLY A CA 1
ATOM 645 C C . GLY A 1 83 ? -26.385 -17.472 19.189 1.00 85.31 83 GLY A C 1
ATOM 646 O O . GLY A 1 83 ? -26.061 -18.649 19.342 1.00 85.31 83 GLY A O 1
ATOM 647 N N . ASP A 1 84 ? -25.633 -16.585 18.537 1.00 82.94 84 ASP A N 1
ATOM 648 C CA . ASP A 1 84 ? -24.359 -16.898 17.866 1.00 82.94 84 ASP A CA 1
ATOM 649 C C . ASP A 1 84 ? -23.133 -16.871 18.800 1.00 82.94 84 ASP A C 1
ATOM 651 O O . ASP A 1 84 ? -21.993 -17.019 18.356 1.00 82.94 84 ASP A O 1
ATOM 655 N N . ILE A 1 85 ? -23.336 -16.648 20.102 1.00 85.00 85 ILE A N 1
ATOM 656 C CA . ILE A 1 85 ? -22.268 -16.648 21.103 1.00 85.00 85 ILE A CA 1
ATOM 657 C C . ILE A 1 85 ? -22.174 -18.036 21.741 1.00 85.00 85 ILE A C 1
ATOM 659 O O . ILE A 1 85 ? -23.128 -18.526 22.344 1.00 85.00 85 ILE A O 1
ATOM 663 N N . SER A 1 86 ? -20.992 -18.642 21.660 1.00 90.56 86 SER A N 1
ATOM 664 C CA . SER A 1 86 ? -20.611 -19.895 22.304 1.00 90.56 86 SER A CA 1
ATOM 665 C C . SER A 1 86 ? -19.383 -19.663 23.176 1.00 90.56 86 SER A C 1
ATOM 667 O O . SER A 1 86 ? -18.309 -19.337 22.676 1.00 90.56 86 SER A O 1
ATOM 669 N N . VAL A 1 87 ? -19.534 -19.852 24.481 1.00 93.44 87 VAL A N 1
ATOM 670 C CA . VAL A 1 87 ? -18.482 -19.662 25.481 1.00 93.44 87 VAL A CA 1
ATOM 671 C C . VAL A 1 87 ? -18.121 -21.013 26.076 1.00 93.44 87 VAL A C 1
ATOM 673 O O . VAL A 1 87 ? -18.992 -21.687 26.621 1.00 93.44 87 VAL A O 1
ATOM 676 N N . SER A 1 88 ? -16.851 -21.401 26.019 1.00 92.69 88 SER A N 1
ATOM 677 C CA . SER A 1 88 ? -16.353 -22.610 26.677 1.00 92.69 88 SER A CA 1
ATOM 678 C C . SER A 1 88 ? -15.240 -22.285 27.660 1.00 92.69 88 SER A C 1
ATOM 680 O O . SER A 1 88 ? -14.294 -21.582 27.310 1.00 92.69 88 SER A O 1
ATOM 682 N N . LEU A 1 89 ? -15.307 -22.837 28.866 1.00 94.50 89 LEU A N 1
ATOM 683 C CA . LEU A 1 89 ? -14.221 -22.747 29.842 1.00 94.50 89 LEU A CA 1
ATOM 684 C C . LEU A 1 89 ? -13.990 -24.085 30.537 1.00 94.50 89 LEU A C 1
ATOM 686 O O . LEU A 1 89 ? -14.905 -24.895 30.673 1.00 94.50 89 LEU A O 1
ATOM 690 N N . THR A 1 90 ? -12.774 -24.274 31.028 1.00 94.62 90 THR A N 1
ATOM 691 C CA . THR A 1 90 ? -12.365 -25.485 31.743 1.00 94.62 90 THR A CA 1
ATOM 692 C C . THR A 1 90 ? -11.939 -25.108 33.152 1.00 94.62 90 THR A C 1
ATOM 694 O O . THR A 1 90 ? -11.205 -24.134 33.333 1.00 94.62 90 THR A O 1
ATOM 697 N N . ILE A 1 91 ? -12.404 -25.856 34.154 1.00 95.56 91 ILE A N 1
ATOM 698 C CA . ILE A 1 91 ? -12.046 -25.620 35.560 1.00 95.56 91 ILE A CA 1
ATOM 699 C C . ILE A 1 91 ? -10.522 -25.643 35.729 1.00 95.56 91 ILE A C 1
ATOM 701 O O . ILE A 1 91 ? -9.834 -26.496 35.177 1.00 95.56 91 ILE A O 1
ATOM 705 N N . GLY A 1 92 ? -9.985 -24.671 36.468 1.00 93.00 92 GLY A N 1
ATOM 706 C CA . GLY A 1 92 ? -8.546 -24.517 36.699 1.00 93.00 92 GLY A CA 1
ATOM 707 C C . GLY A 1 92 ? -7.758 -23.885 35.543 1.00 93.00 92 GLY A C 1
ATOM 708 O O . GLY A 1 92 ? -6.617 -23.475 35.753 1.00 93.00 92 GLY A O 1
ATOM 709 N N . SER A 1 93 ? -8.341 -23.741 34.348 1.00 93.94 93 SER A N 1
ATOM 710 C CA . SER A 1 93 ? -7.680 -23.096 33.209 1.00 93.94 93 SER A CA 1
ATOM 711 C C . SER A 1 93 ? -7.739 -21.572 33.316 1.00 93.94 93 SER A C 1
ATOM 713 O O . SER A 1 93 ? -8.798 -20.997 33.551 1.00 93.94 93 SER A O 1
ATOM 715 N N . LYS A 1 94 ? -6.618 -20.887 33.065 1.00 93.25 94 LYS A N 1
ATOM 716 C CA . LYS A 1 94 ? -6.602 -19.423 32.876 1.00 93.25 94 LYS A CA 1
ATOM 717 C C . LYS A 1 94 ? -7.017 -18.988 31.467 1.00 93.25 94 LYS A C 1
ATOM 719 O O . LYS A 1 94 ? -6.990 -17.800 31.173 1.00 93.25 94 LYS A O 1
ATOM 724 N N . VAL A 1 95 ? -7.382 -19.931 30.604 1.00 89.44 95 VAL A N 1
ATOM 725 C CA . VAL A 1 95 ? -7.839 -19.672 29.238 1.00 89.44 95 VAL A CA 1
ATOM 726 C C . VAL A 1 95 ? -9.254 -20.216 29.076 1.00 89.44 95 VAL A C 1
ATOM 728 O O . VAL A 1 95 ? -9.526 -21.379 29.396 1.00 89.44 95 VAL A O 1
ATOM 731 N N . ALA A 1 96 ? -10.141 -19.361 28.585 1.00 92.12 96 ALA A N 1
ATOM 732 C CA . ALA A 1 96 ? -11.480 -19.684 28.117 1.00 92.12 96 ALA A CA 1
ATOM 733 C C . ALA A 1 96 ? -11.597 -19.334 26.627 1.00 92.12 96 ALA A C 1
ATOM 735 O O . ALA A 1 96 ? -10.699 -18.719 26.064 1.00 92.12 96 ALA A O 1
ATOM 736 N N . PHE A 1 97 ? -12.701 -19.709 25.986 1.00 88.19 97 PHE A N 1
ATOM 737 C CA . PHE A 1 97 ? -12.944 -19.408 24.579 1.00 88.19 97 PHE A CA 1
ATOM 738 C C . PHE A 1 97 ? -14.324 -18.790 24.381 1.00 88.19 97 PHE A C 1
ATOM 740 O O . PHE A 1 97 ? -15.296 -19.256 24.974 1.00 88.19 97 PHE A O 1
ATOM 747 N N . LYS A 1 98 ? -14.420 -17.794 23.500 1.00 88.00 98 LYS A N 1
ATOM 748 C CA . LYS A 1 98 ? -15.667 -17.237 22.961 1.00 88.00 98 LYS A CA 1
ATOM 749 C C . LYS A 1 98 ? -15.626 -17.370 21.446 1.00 88.00 98 LYS A C 1
ATOM 751 O O . LYS A 1 98 ? -14.747 -16.800 20.814 1.00 88.00 98 LYS A O 1
ATOM 756 N N . ASN A 1 99 ? -16.557 -18.112 20.854 1.00 86.31 99 ASN A N 1
ATOM 757 C CA . ASN A 1 99 ? -16.600 -18.368 19.409 1.00 86.31 99 ASN A CA 1
ATOM 758 C C . ASN A 1 99 ? -15.238 -18.835 18.857 1.00 86.31 99 ASN A C 1
ATOM 760 O O . ASN A 1 99 ? -14.788 -18.371 17.816 1.00 86.31 99 ASN A O 1
ATOM 764 N N . ASN A 1 100 ? -14.575 -19.735 19.595 1.00 82.56 100 ASN A N 1
ATOM 765 C CA . ASN A 1 100 ? -13.224 -20.256 19.339 1.00 82.56 100 ASN A CA 1
ATOM 766 C C . ASN A 1 100 ? -12.065 -19.248 19.482 1.00 82.56 100 ASN A C 1
ATOM 768 O O . ASN A 1 100 ? -10.921 -19.626 19.245 1.00 82.56 100 ASN A O 1
ATOM 772 N N . GLN A 1 101 ? -12.313 -18.008 19.911 1.00 76.19 101 GLN A N 1
ATOM 773 C CA . GLN A 1 101 ? -11.262 -17.048 20.265 1.00 76.19 101 GLN A CA 1
ATOM 774 C C . GLN A 1 101 ? -10.888 -17.162 21.743 1.00 76.19 101 GLN A C 1
ATOM 776 O O . GLN A 1 101 ? -11.775 -17.211 22.596 1.00 76.19 101 GLN A O 1
ATOM 781 N N . GLU A 1 102 ? -9.590 -17.180 22.044 1.00 85.38 102 GLU A N 1
ATOM 782 C CA . GLU A 1 102 ? -9.077 -17.260 23.414 1.00 85.38 102 GLU A CA 1
ATOM 783 C C . GLU A 1 102 ? -9.368 -15.989 24.227 1.00 85.38 102 GLU A C 1
ATOM 785 O O . GLU A 1 102 ? -9.175 -14.865 23.765 1.00 85.38 102 GLU A O 1
ATOM 790 N N . ILE A 1 103 ? -9.795 -16.183 25.475 1.00 80.69 103 ILE A N 1
ATOM 791 C CA . ILE A 1 103 ? -9.992 -15.155 26.497 1.00 80.69 103 ILE A CA 1
ATOM 792 C C . ILE A 1 103 ? -9.160 -15.541 27.720 1.00 80.69 103 ILE A C 1
ATOM 794 O O . ILE A 1 103 ? -9.358 -16.606 28.313 1.00 80.69 103 ILE A O 1
ATOM 798 N N . ALA A 1 104 ? -8.241 -14.663 28.122 1.00 84.38 104 ALA A N 1
ATOM 799 C CA . ALA A 1 104 ? -7.440 -14.850 29.325 1.00 84.38 104 ALA A CA 1
ATOM 800 C C . ALA A 1 104 ? -8.233 -14.470 30.588 1.00 84.38 104 ALA A C 1
ATOM 802 O O . ALA A 1 104 ? -8.850 -13.411 30.662 1.00 84.38 104 ALA A O 1
ATOM 803 N N . LEU A 1 105 ? -8.168 -15.315 31.613 1.00 85.88 105 LEU A N 1
ATOM 804 C CA . LEU A 1 105 ? -8.820 -15.114 32.902 1.00 85.88 105 LEU A CA 1
ATOM 805 C C . LEU A 1 105 ? -7.816 -14.645 33.957 1.00 85.88 105 LEU A C 1
ATOM 807 O O . LEU A 1 105 ? -6.788 -15.284 34.187 1.00 85.88 105 LEU A O 1
ATOM 811 N N . ASP A 1 106 ? -8.166 -13.563 34.660 1.00 82.50 106 ASP A N 1
ATOM 812 C CA . ASP A 1 106 ? -7.390 -13.044 35.795 1.00 82.50 106 ASP A CA 1
ATOM 813 C C . ASP A 1 106 ? -7.256 -14.095 36.921 1.00 82.50 106 ASP A C 1
ATOM 815 O O . ASP A 1 106 ? -6.175 -14.289 37.479 1.00 82.50 106 ASP A O 1
ATOM 819 N N . VAL A 1 107 ? -8.353 -14.801 37.221 1.00 90.62 107 VAL A N 1
ATOM 820 C CA . VAL A 1 107 ? -8.429 -15.893 38.205 1.00 90.62 107 VAL A CA 1
ATOM 821 C C . VAL A 1 107 ? -9.042 -17.111 37.508 1.00 90.62 107 VAL A C 1
ATOM 823 O O . VAL A 1 107 ? -10.089 -16.956 36.870 1.00 90.62 107 VAL A O 1
ATOM 826 N N . PRO A 1 108 ? -8.418 -18.305 37.582 1.00 92.75 108 PRO A N 1
ATOM 827 C CA . PRO A 1 108 ? -8.971 -19.499 36.958 1.00 92.75 108 PRO A CA 1
ATOM 828 C C . PRO A 1 108 ? -10.326 -19.856 37.590 1.00 92.75 108 PRO A C 1
ATOM 830 O O . PRO A 1 108 ? -10.514 -19.666 38.795 1.00 92.75 108 PRO A O 1
ATOM 833 N N . PRO A 1 109 ? -11.269 -20.391 36.806 1.00 94.00 109 PRO A N 1
ATOM 834 C CA . PRO A 1 109 ? -12.581 -20.749 37.299 1.00 94.00 109 PRO A CA 1
ATOM 835 C C . PRO A 1 109 ? -12.461 -21.961 38.221 1.00 94.00 109 PRO A C 1
ATOM 837 O O . PRO A 1 109 ? -11.755 -22.925 37.912 1.00 94.00 109 PRO A O 1
ATOM 840 N N . PHE A 1 110 ? -13.167 -21.930 39.345 1.00 93.56 110 PHE A N 1
ATOM 841 C CA . PHE A 1 110 ? -13.184 -23.025 40.312 1.00 93.56 110 PHE A CA 1
ATOM 842 C C . PHE A 1 110 ? -14.602 -23.314 40.786 1.00 93.56 110 PHE A C 1
ATOM 844 O O . PHE A 1 110 ? -15.522 -22.526 40.569 1.00 93.56 110 PHE A O 1
ATOM 851 N N . ILE A 1 111 ? -14.779 -24.472 41.413 1.00 93.00 111 ILE A N 1
ATOM 852 C CA . ILE A 1 111 ? -16.060 -24.884 41.977 1.00 93.00 111 ILE A CA 1
ATOM 853 C C . ILE A 1 111 ? -16.007 -24.679 43.490 1.00 93.00 111 ILE A C 1
ATOM 855 O O . ILE A 1 111 ? -15.131 -25.233 44.149 1.00 93.00 111 ILE A O 1
ATOM 859 N N . THR A 1 112 ? -16.957 -23.922 44.034 1.00 90.94 112 THR A N 1
ATOM 860 C CA . THR A 1 112 ? -17.226 -23.840 45.479 1.00 90.94 112 THR A CA 1
ATOM 861 C C . THR A 1 112 ? -18.708 -24.059 45.715 1.00 90.94 112 THR A C 1
ATOM 863 O O . THR A 1 112 ? -19.527 -23.603 44.918 1.00 90.94 112 THR A O 1
ATOM 866 N N . ASP A 1 113 ? -19.055 -24.822 46.751 1.00 89.44 113 ASP A N 1
ATOM 867 C CA . ASP A 1 113 ? -20.449 -25.128 47.112 1.00 89.44 113 ASP A CA 1
ATOM 868 C C . ASP A 1 113 ? -21.303 -25.617 45.921 1.00 89.44 113 ASP A C 1
ATOM 870 O O . ASP A 1 113 ? -22.486 -25.318 45.781 1.00 89.44 113 ASP A O 1
ATOM 874 N N . GLY A 1 114 ? -20.676 -26.368 45.006 1.00 89.44 114 GLY A N 1
ATOM 875 C CA . GLY A 1 114 ? -21.327 -26.903 43.807 1.00 89.44 114 GLY A CA 1
ATOM 876 C C . GLY A 1 114 ? -21.650 -25.867 42.721 1.00 89.44 114 GLY A C 1
ATOM 877 O O . GLY A 1 114 ? -22.448 -26.158 41.825 1.00 89.44 114 GLY A O 1
ATOM 878 N N . ARG A 1 115 ? -21.066 -24.665 42.765 1.00 92.94 115 ARG A N 1
ATOM 879 C CA . ARG A 1 115 ? -21.205 -23.621 41.738 1.00 92.94 115 ARG A CA 1
ATOM 880 C C . ARG A 1 115 ? -19.853 -23.240 41.148 1.00 92.94 115 ARG A C 1
ATOM 882 O O . ARG A 1 115 ? -18.860 -23.125 41.860 1.00 92.94 115 ARG A O 1
ATOM 889 N N . THR A 1 116 ? -19.827 -23.033 39.833 1.00 94.06 116 THR A N 1
ATOM 890 C CA . THR A 1 116 ? -18.653 -22.511 39.125 1.00 94.06 116 THR A CA 1
ATOM 891 C C . THR A 1 116 ? -18.559 -21.004 39.319 1.00 94.06 116 THR A C 1
ATOM 893 O O . THR A 1 116 ? -19.465 -20.265 38.922 1.00 94.06 116 THR A O 1
ATOM 896 N N . MET A 1 117 ? -17.441 -20.563 39.882 1.00 94.25 117 MET A N 1
ATOM 897 C CA . MET A 1 117 ? -17.116 -19.165 40.123 1.00 94.25 117 MET A CA 1
ATOM 898 C C . MET A 1 117 ? -16.209 -18.652 39.008 1.00 94.25 117 MET A C 1
ATOM 900 O O . MET A 1 117 ? -15.196 -19.279 38.696 1.00 94.25 117 MET A O 1
ATOM 904 N N . VAL A 1 118 ? -16.566 -17.515 38.411 1.00 93.75 118 VAL A N 1
ATOM 905 C CA . VAL A 1 118 ? -15.784 -16.861 37.347 1.00 93.75 118 VAL A CA 1
ATOM 906 C C . VAL A 1 118 ? -15.540 -15.390 37.684 1.00 93.75 118 VAL A C 1
ATOM 908 O O . VAL A 1 118 ? -16.392 -14.778 38.334 1.00 93.75 118 VAL A O 1
ATOM 911 N N . PRO A 1 119 ? -14.423 -14.785 37.238 1.00 91.69 119 PRO A N 1
ATOM 912 C CA . PRO A 1 119 ? -14.215 -13.346 37.369 1.00 91.69 119 PRO A CA 1
ATOM 913 C C . PRO A 1 119 ? -15.356 -12.560 36.723 1.00 91.69 119 PRO A C 1
ATOM 915 O O . PRO A 1 119 ? -15.755 -12.848 35.599 1.00 91.69 119 PRO A O 1
ATOM 918 N N . VAL A 1 120 ? -15.849 -11.512 37.380 1.00 86.31 120 VAL A N 1
ATOM 919 C CA . VAL A 1 120 ? -16.980 -10.725 36.859 1.00 86.31 120 VAL A CA 1
ATOM 920 C C . VAL A 1 120 ? -16.703 -10.105 35.477 1.00 86.31 120 VAL A C 1
ATOM 922 O O . VAL A 1 120 ? -17.595 -10.020 34.637 1.00 86.31 120 VAL A O 1
ATOM 925 N N . ARG A 1 121 ? -15.443 -9.744 35.198 1.00 82.06 121 ARG A N 1
ATOM 926 C CA . ARG A 1 121 ? -14.995 -9.221 33.896 1.00 82.06 121 ARG A CA 1
ATOM 927 C C . ARG A 1 121 ? -15.208 -10.221 32.757 1.00 82.06 121 ARG A C 1
ATOM 929 O O . ARG A 1 121 ? -15.600 -9.817 31.667 1.00 82.06 121 ARG A O 1
ATOM 936 N N . PHE A 1 122 ? -15.029 -11.515 33.029 1.00 85.56 122 PHE A N 1
ATOM 937 C CA . PHE A 1 122 ? -15.226 -12.570 32.036 1.00 85.56 122 PHE A CA 1
ATOM 938 C C . PHE A 1 122 ? -16.655 -12.575 31.484 1.00 85.56 122 PHE A C 1
ATOM 940 O O . PHE A 1 122 ? -16.857 -12.801 30.294 1.00 85.56 122 PHE A O 1
ATOM 947 N N . VAL A 1 123 ? -17.647 -12.257 32.325 1.00 80.44 123 VAL A N 1
ATOM 948 C CA . VAL A 1 123 ? -19.050 -12.124 31.904 1.00 80.44 123 VAL A CA 1
ATOM 949 C C . VAL A 1 123 ? -19.201 -11.034 30.833 1.00 80.44 123 VAL A C 1
ATOM 951 O O . V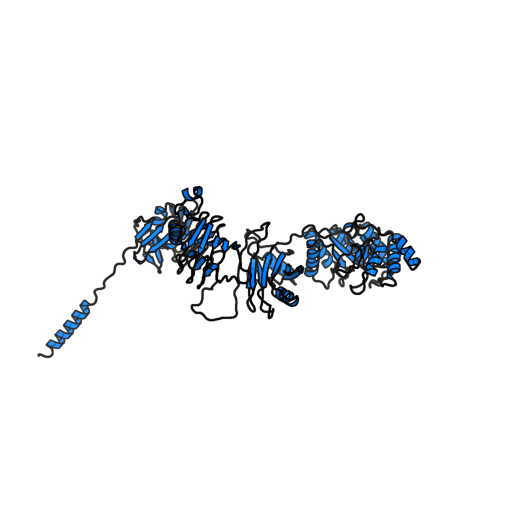AL A 1 123 ? -19.854 -11.262 29.814 1.00 80.44 123 VAL A O 1
ATOM 954 N N . SER A 1 124 ? -18.573 -9.870 31.042 1.00 75.12 124 SER A N 1
ATOM 955 C CA . SER A 1 124 ? -18.614 -8.734 30.107 1.00 75.12 124 SER A CA 1
ATOM 956 C C . SER A 1 124 ? -17.980 -9.083 28.761 1.00 75.12 124 SER A C 1
ATOM 958 O O . SER A 1 124 ? -18.581 -8.863 27.709 1.00 75.12 124 SER A O 1
ATOM 960 N N . GLU A 1 125 ? -16.791 -9.685 28.786 1.00 73.44 125 GLU A N 1
ATOM 961 C CA . GLU A 1 125 ? -16.046 -10.053 27.575 1.00 73.44 125 GLU A CA 1
ATOM 962 C C . GLU A 1 125 ? -16.773 -11.137 26.761 1.00 73.44 125 GLU A C 1
ATOM 964 O O . GLU A 1 125 ? -16.833 -11.085 25.527 1.00 73.44 125 GLU A O 1
ATOM 969 N N . CYS A 1 126 ? -17.409 -12.087 27.448 1.00 79.25 126 CYS A N 1
ATOM 970 C CA . CYS A 1 126 ? -18.134 -13.184 26.819 1.00 79.25 126 CYS A CA 1
ATOM 971 C C . CYS A 1 126 ? -19.433 -12.752 26.149 1.00 79.25 126 CYS A C 1
ATOM 973 O O . CYS A 1 126 ? -19.667 -13.096 24.994 1.00 79.25 126 CYS A O 1
ATOM 975 N N . LEU A 1 127 ? -20.285 -12.014 26.858 1.00 76.19 127 LEU A N 1
ATOM 976 C CA . LEU A 1 127 ? -21.653 -11.755 26.405 1.00 76.19 127 LEU A CA 1
ATOM 977 C C . LEU A 1 127 ? -21.849 -10.356 25.803 1.00 76.19 127 LEU A C 1
ATOM 979 O O . LEU A 1 127 ? -22.927 -10.068 25.294 1.00 76.19 127 LEU A O 1
ATOM 983 N N . GLY A 1 128 ? -20.816 -9.506 25.827 1.00 71.25 128 GLY A N 1
ATOM 984 C CA . GLY A 1 128 ? -20.870 -8.152 25.266 1.00 71.25 128 GLY A CA 1
ATOM 985 C C . GLY A 1 128 ? -21.639 -7.151 26.132 1.00 71.25 128 GLY A C 1
ATOM 986 O O . GLY A 1 128 ? -22.008 -6.089 25.651 1.00 71.25 128 GLY A O 1
ATOM 987 N N . TYR A 1 129 ? -21.896 -7.476 27.401 1.00 79.56 129 TYR A N 1
ATOM 988 C CA . TYR A 1 129 ? -22.615 -6.597 28.328 1.00 79.56 129 TYR A CA 1
ATOM 989 C C . TYR A 1 129 ? -21.684 -5.711 29.136 1.00 79.56 129 TYR A C 1
ATOM 991 O O . TYR A 1 129 ? -20.549 -6.090 29.435 1.00 79.56 129 TYR A O 1
ATOM 999 N N . SER A 1 130 ? -22.187 -4.550 29.552 1.00 75.06 130 SER A N 1
ATOM 1000 C CA . SER A 1 130 ? -21.487 -3.708 30.514 1.00 75.06 130 SER A CA 1
ATOM 1001 C C . SER A 1 130 ? -21.566 -4.322 31.909 1.00 75.06 130 SER A C 1
ATOM 1003 O O . SER A 1 130 ? -22.639 -4.713 32.371 1.00 75.06 130 SER A O 1
ATOM 1005 N N . VAL A 1 131 ? -20.417 -4.414 32.578 1.00 81.00 131 VAL A N 1
ATOM 1006 C CA . VAL A 1 131 ? -20.295 -4.904 33.953 1.00 81.00 131 VAL A CA 1
ATOM 1007 C C . VAL A 1 131 ? -19.526 -3.874 34.766 1.00 81.00 131 VAL A C 1
ATOM 1009 O O . VAL A 1 131 ? -18.402 -3.513 34.421 1.00 81.00 131 VAL A O 1
ATOM 1012 N N . LYS A 1 132 ? -20.106 -3.439 35.884 1.00 82.06 132 LYS A N 1
ATOM 1013 C CA . LYS A 1 132 ? -19.514 -2.463 36.796 1.00 82.06 132 LYS A CA 1
ATOM 1014 C C . LYS A 1 132 ? -19.530 -2.983 38.229 1.00 82.06 132 LYS A C 1
ATOM 1016 O O . LYS A 1 132 ? -20.568 -3.400 38.734 1.00 82.06 132 LYS A O 1
ATOM 1021 N N . TRP A 1 133 ? -18.380 -2.912 38.892 1.00 85.81 133 TRP A N 1
ATOM 1022 C CA . TRP A 1 133 ? -18.260 -3.144 40.329 1.00 85.81 133 TRP A CA 1
ATOM 1023 C C . TRP A 1 133 ? -18.390 -1.821 41.093 1.00 85.81 133 TRP A C 1
ATOM 1025 O O . TRP A 1 133 ? -17.606 -0.898 40.881 1.00 85.81 133 TRP A O 1
ATOM 1035 N N . GLU A 1 134 ? -19.372 -1.723 41.986 1.00 84.19 134 GLU A N 1
ATOM 1036 C CA . GLU A 1 134 ? -19.594 -0.589 42.885 1.00 84.19 134 GLU A CA 1
ATOM 1037 C C . GLU A 1 134 ? -19.158 -0.972 44.298 1.00 84.19 134 GLU A C 1
ATOM 1039 O O . GLU A 1 134 ? -19.959 -1.441 45.108 1.00 84.19 134 GLU A O 1
ATOM 1044 N N . ALA A 1 135 ? -17.868 -0.769 44.581 1.00 83.25 135 ALA A N 1
ATOM 1045 C CA . ALA A 1 135 ? -17.241 -1.147 45.848 1.00 83.25 135 ALA A CA 1
ATOM 1046 C C . ALA A 1 135 ? -17.947 -0.538 47.073 1.00 83.25 135 ALA A C 1
ATOM 1048 O O . ALA A 1 135 ? -18.151 -1.227 48.064 1.00 83.25 135 ALA A O 1
ATOM 1049 N N . GLU A 1 136 ? -18.388 0.721 46.982 1.00 84.25 136 GLU A N 1
ATOM 1050 C CA . GLU A 1 136 ? -19.101 1.416 48.067 1.00 84.25 136 GLU A CA 1
ATOM 1051 C C . GLU A 1 136 ? -20.435 0.756 48.437 1.00 84.25 136 GLU A C 1
ATOM 1053 O O . GLU A 1 136 ? -20.895 0.884 49.567 1.00 84.25 136 GLU A O 1
ATOM 1058 N N . LYS A 1 137 ? -21.056 0.049 47.487 1.00 86.12 137 LYS A N 1
ATOM 1059 C CA . LYS A 1 137 ? -22.350 -0.622 47.663 1.00 86.12 137 LYS A CA 1
ATOM 1060 C C . LYS A 1 137 ? -22.229 -2.144 47.694 1.00 86.12 137 LYS A C 1
ATOM 1062 O O . LYS A 1 137 ? -23.252 -2.822 47.633 1.00 86.12 137 LYS A O 1
ATOM 1067 N N . ASN A 1 138 ? -21.008 -2.684 47.675 1.00 87.25 138 ASN A N 1
ATOM 1068 C CA . ASN A 1 138 ? -20.730 -4.106 47.462 1.00 87.25 138 ASN A CA 1
ATOM 1069 C C . ASN A 1 138 ? -21.599 -4.722 46.349 1.00 87.25 138 ASN A C 1
ATOM 1071 O O . ASN A 1 138 ? -22.234 -5.759 46.530 1.00 87.25 138 ASN A O 1
ATOM 1075 N N . THR A 1 139 ? -21.687 -4.043 45.204 1.00 88.00 139 THR A N 1
ATOM 1076 C CA . THR A 1 139 ? -22.672 -4.361 44.166 1.00 88.00 139 THR A CA 1
ATOM 1077 C C . THR A 1 139 ? -22.030 -4.557 42.794 1.00 88.00 139 THR A C 1
ATOM 1079 O O . THR A 1 139 ? -21.312 -3.691 42.301 1.00 88.00 139 THR A O 1
ATOM 1082 N N . VAL A 1 140 ? -22.325 -5.683 42.146 1.00 87.88 140 VAL A N 1
ATOM 1083 C CA . VAL A 1 140 ? -22.051 -5.933 40.726 1.00 87.88 140 VAL A CA 1
ATOM 1084 C C . VAL A 1 140 ? -23.278 -5.530 39.912 1.00 87.88 140 VAL A C 1
ATOM 1086 O O . VAL A 1 140 ? -24.330 -6.146 40.052 1.00 87.88 140 VAL A O 1
ATOM 1089 N N . ASN A 1 141 ? -23.135 -4.541 39.033 1.00 86.38 141 ASN A N 1
ATOM 1090 C CA . ASN A 1 141 ? -24.165 -4.114 38.088 1.00 86.38 141 ASN A CA 1
ATOM 1091 C C . ASN A 1 141 ? -23.840 -4.627 36.686 1.00 86.38 141 ASN A C 1
ATOM 1093 O O . ASN A 1 141 ? -22.778 -4.321 36.145 1.00 86.38 141 ASN A O 1
ATOM 1097 N N . ILE A 1 142 ? -24.767 -5.369 36.090 1.00 85.06 142 ILE A N 1
ATOM 1098 C CA . ILE A 1 142 ? -24.696 -5.872 34.719 1.00 85.06 142 ILE A CA 1
ATOM 1099 C C . ILE A 1 142 ? -25.810 -5.196 33.923 1.00 85.06 142 ILE A C 1
ATOM 1101 O O . ILE A 1 142 ? -26.967 -5.237 34.331 1.00 85.06 142 ILE A O 1
ATOM 1105 N N . THR A 1 143 ? -25.481 -4.560 32.804 1.00 81.62 143 THR A N 1
ATOM 1106 C CA . THR A 1 143 ? -26.464 -3.867 31.954 1.00 81.62 143 THR A CA 1
ATOM 1107 C C . THR A 1 143 ? -26.386 -4.406 30.533 1.00 81.62 143 THR A C 1
ATOM 1109 O O . THR A 1 143 ? -25.295 -4.516 29.971 1.00 81.62 143 THR A O 1
ATOM 1112 N N . THR A 1 144 ? -27.532 -4.770 29.959 1.00 79.25 144 THR A N 1
ATOM 1113 C CA . THR A 1 144 ? -27.613 -5.268 28.583 1.00 79.25 144 THR A CA 1
ATOM 1114 C C . THR A 1 144 ? -27.421 -4.147 27.570 1.00 79.25 144 THR A C 1
ATOM 1116 O O . THR A 1 144 ? -27.942 -3.052 27.764 1.00 79.25 144 THR A O 1
ATOM 1119 N N . ALA A 1 145 ? -26.725 -4.456 26.478 1.00 77.06 145 ALA A N 1
ATOM 1120 C CA . ALA A 1 145 ? -26.490 -3.551 25.361 1.00 77.06 145 ALA A CA 1
ATOM 1121 C C . ALA A 1 145 ? -27.803 -3.078 24.707 1.00 77.06 145 ALA A C 1
ATOM 1123 O O . ALA A 1 145 ? -28.744 -3.864 24.567 1.00 77.06 145 ALA A O 1
ATOM 1124 N N . ALA A 1 146 ? -27.842 -1.818 24.276 1.00 78.44 146 ALA A N 1
ATOM 1125 C CA . ALA A 1 146 ? -28.943 -1.226 23.521 1.00 78.44 146 ALA A CA 1
ATOM 1126 C C . ALA A 1 146 ? -28.409 -0.366 22.367 1.00 78.44 146 ALA A C 1
ATOM 1128 O O . ALA A 1 146 ? -27.345 0.243 22.489 1.00 78.44 146 ALA A O 1
ATOM 1129 N N . ASP A 1 147 ? -29.177 -0.288 21.279 1.00 84.69 147 ASP A N 1
ATOM 1130 C CA . ASP A 1 147 ? -28.909 0.644 20.186 1.00 84.69 147 ASP A CA 1
ATOM 1131 C C . ASP A 1 147 ? -29.562 1.991 20.508 1.00 84.69 147 ASP A C 1
ATOM 1133 O O . ASP A 1 147 ? -30.785 2.112 20.605 1.00 84.69 147 ASP A O 1
ATOM 1137 N N . ILE A 1 148 ? -28.730 3.006 20.711 1.00 94.00 148 ILE A N 1
ATOM 1138 C CA . ILE A 1 148 ? -29.134 4.359 21.077 1.00 94.00 148 ILE A CA 1
ATOM 1139 C C . ILE A 1 148 ? -28.901 5.283 19.893 1.00 94.00 148 ILE A C 1
ATOM 1141 O O . ILE A 1 148 ? -27.829 5.281 19.293 1.00 94.00 148 ILE A O 1
ATOM 1145 N N . VAL A 1 149 ? -29.888 6.121 19.587 1.00 94.88 149 VAL A N 1
ATOM 1146 C CA . VAL A 1 149 ? -29.776 7.135 18.534 1.00 94.88 149 VAL A CA 1
ATOM 1147 C C . VAL A 1 149 ? -29.746 8.519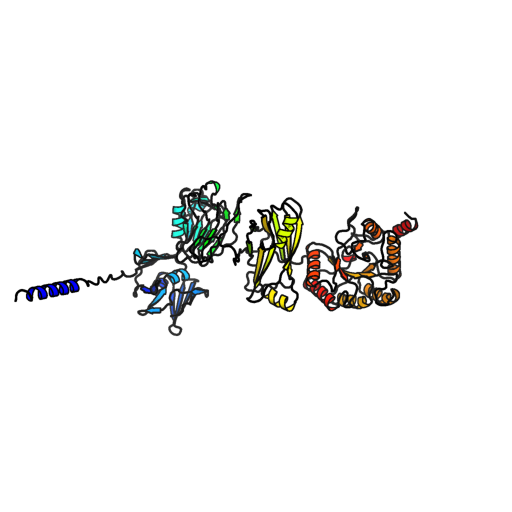 19.176 1.00 94.88 149 VAL A C 1
ATOM 1149 O O . VAL A 1 149 ? -30.636 8.872 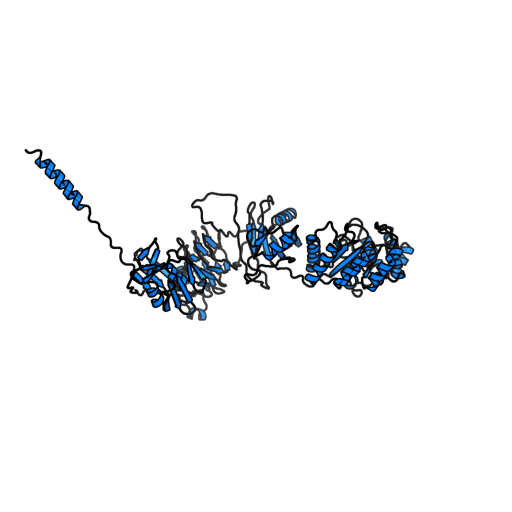19.954 1.00 94.88 149 VAL A O 1
ATOM 1152 N N . LEU A 1 150 ? -28.725 9.309 18.857 1.00 96.88 150 LEU A N 1
ATOM 1153 C CA . LEU A 1 150 ? -28.519 10.661 19.369 1.00 96.88 150 LEU A CA 1
ATOM 1154 C C . LEU A 1 150 ? -28.636 11.683 18.232 1.00 96.88 150 LEU A C 1
ATOM 1156 O O . LEU A 1 150 ? -27.861 11.644 17.278 1.00 96.88 150 LEU A O 1
ATOM 1160 N N . ALA A 1 151 ? -29.550 12.644 18.360 1.00 97.19 151 ALA A N 1
ATOM 1161 C CA . ALA A 1 151 ? -29.708 13.753 17.416 1.00 97.19 151 ALA A CA 1
ATOM 1162 C C . ALA A 1 151 ? -29.205 15.082 17.994 1.00 97.19 151 ALA A C 1
ATOM 1164 O O . ALA A 1 151 ? -29.339 15.340 19.191 1.00 97.19 151 ALA A O 1
ATOM 1165 N N . ALA A 1 152 ? -28.671 15.941 17.132 1.00 96.50 152 ALA A N 1
ATOM 1166 C CA . ALA A 1 152 ? -28.412 17.341 17.428 1.00 96.50 152 ALA A CA 1
ATOM 1167 C C . ALA A 1 152 ? -29.705 18.169 17.350 1.00 96.50 152 ALA A C 1
ATOM 1169 O O . ALA A 1 152 ? -30.724 17.743 16.791 1.00 96.50 152 ALA A O 1
ATOM 1170 N N . SER A 1 153 ? -29.667 19.390 17.883 1.00 94.44 153 SER A N 1
ATOM 1171 C CA . SER A 1 153 ? -30.792 20.324 17.774 1.00 94.44 153 SER A CA 1
ATOM 1172 C C . SER A 1 153 ? -31.036 20.790 16.334 1.00 94.44 153 SER A C 1
ATOM 1174 O O . SER A 1 153 ? -32.165 21.148 16.000 1.00 94.44 153 SER A O 1
ATOM 1176 N N . ASP A 1 154 ? -30.026 20.730 15.464 1.00 95.56 154 ASP A N 1
ATOM 1177 C CA . ASP A 1 154 ? -30.076 21.082 14.039 1.00 95.56 154 ASP A CA 1
ATOM 1178 C C . ASP A 1 154 ? -30.185 19.863 13.099 1.00 95.56 154 ASP A C 1
ATOM 1180 O O . ASP A 1 154 ? -30.247 20.034 11.882 1.00 95.56 154 ASP A O 1
ATOM 1184 N N . THR A 1 155 ? -30.276 18.639 13.634 1.00 95.50 155 THR A N 1
ATOM 1185 C CA . THR A 1 155 ? -30.535 17.431 12.833 1.00 95.50 155 THR A CA 1
ATOM 1186 C C . THR A 1 155 ? -31.864 17.558 12.057 1.00 95.50 155 THR A C 1
ATOM 1188 O O . THR A 1 155 ? -32.840 18.085 12.606 1.00 95.50 155 THR A O 1
ATOM 1191 N N . PRO A 1 156 ? -31.959 17.056 10.807 1.00 93.31 156 PRO A N 1
ATOM 1192 C CA . PRO A 1 156 ? -33.217 17.014 10.055 1.00 93.31 156 PRO A CA 1
ATOM 1193 C C . PRO A 1 156 ? -34.378 16.364 10.834 1.00 93.31 156 PRO A C 1
ATOM 1195 O O . PRO A 1 156 ? -34.206 15.342 11.503 1.00 93.31 156 PRO A O 1
ATOM 1198 N N . GLU A 1 157 ? -35.574 16.962 10.765 1.00 92.94 157 GLU A N 1
ATOM 1199 C CA . GLU A 1 157 ? -36.748 16.566 11.571 1.00 92.94 157 GLU A CA 1
ATOM 1200 C C . GLU A 1 157 ? -37.244 15.139 11.301 1.00 92.94 157 GLU A C 1
ATOM 1202 O O . GLU A 1 157 ? -37.830 14.495 12.170 1.00 92.94 157 GLU A O 1
ATOM 1207 N N . ASP A 1 158 ? -37.026 14.620 10.099 1.00 90.56 158 ASP A N 1
ATOM 1208 C CA . ASP A 1 158 ? -37.314 13.235 9.744 1.00 90.56 158 ASP A CA 1
ATOM 1209 C C . ASP A 1 158 ? -36.408 12.250 10.496 1.00 90.56 158 ASP A C 1
ATOM 1211 O O . ASP A 1 158 ? -36.908 11.247 11.007 1.00 90.56 158 ASP A O 1
ATOM 1215 N N . LEU A 1 159 ? -35.122 12.577 10.658 1.00 88.25 159 LEU A N 1
ATOM 1216 C CA . LEU A 1 159 ? -34.150 11.758 11.391 1.00 88.25 159 LEU A CA 1
ATOM 1217 C C . LEU A 1 159 ? -34.295 11.893 12.916 1.00 88.25 159 LEU A C 1
ATOM 1219 O O . LEU A 1 159 ? -34.121 10.918 13.652 1.00 88.25 159 LEU A O 1
ATOM 1223 N N . LYS A 1 160 ? -34.682 13.075 13.417 1.00 90.06 160 LYS A N 1
ATOM 1224 C CA . LYS A 1 160 ? -34.916 13.304 14.857 1.00 90.06 160 LYS A CA 1
ATOM 1225 C C . LYS A 1 160 ? -35.991 12.397 15.455 1.00 90.06 160 LYS A C 1
ATOM 1227 O O . LYS A 1 160 ? -35.921 12.086 16.639 1.00 90.06 160 LYS A O 1
ATOM 1232 N N . LYS A 1 161 ? -36.967 11.934 14.665 1.00 88.12 161 LYS A N 1
ATOM 1233 C CA . LYS A 1 161 ? -38.065 11.069 15.147 1.00 88.12 161 LYS A CA 1
ATOM 1234 C C . LYS A 1 161 ? -37.589 9.729 15.705 1.00 88.12 161 LYS A C 1
ATOM 1236 O O . LYS A 1 161 ? -38.264 9.166 16.559 1.00 88.12 161 LYS A O 1
ATOM 1241 N N . SER A 1 162 ? -36.455 9.224 15.223 1.00 83.62 162 SER A N 1
ATOM 1242 C CA . SER A 1 162 ? -35.837 7.992 15.727 1.00 83.62 162 SER A CA 1
ATOM 1243 C C . SER A 1 162 ? -34.891 8.214 16.909 1.00 83.62 162 SER A C 1
ATOM 1245 O O . SER A 1 162 ? -34.361 7.245 17.443 1.00 83.62 162 SER A O 1
ATOM 1247 N N . ALA A 1 163 ? -34.652 9.464 17.314 1.00 90.44 163 ALA A N 1
ATOM 1248 C CA . ALA A 1 163 ? -33.672 9.780 18.340 1.00 90.44 163 ALA A CA 1
ATOM 1249 C C . ALA A 1 163 ? -34.175 9.403 19.739 1.00 90.44 163 ALA A C 1
ATOM 1251 O O . ALA A 1 163 ? -35.232 9.841 20.189 1.00 90.44 163 ALA A O 1
ATOM 1252 N N . THR A 1 164 ? -33.372 8.623 20.455 1.00 91.19 164 THR A N 1
ATOM 1253 C CA . THR A 1 164 ? -33.564 8.328 21.879 1.00 91.19 164 THR A CA 1
ATOM 1254 C C . THR A 1 164 ? -33.184 9.530 22.745 1.00 91.19 164 THR A C 1
ATOM 1256 O O . THR A 1 164 ? -33.762 9.745 23.806 1.00 91.19 164 THR A O 1
ATOM 1259 N N . HIS A 1 165 ? -32.206 10.315 22.289 1.00 91.69 165 HIS A N 1
ATOM 1260 C CA . HIS A 1 165 ? -31.719 11.516 22.958 1.00 91.69 165 HIS A CA 1
ATOM 1261 C C . HIS A 1 165 ? -31.598 12.659 21.949 1.00 91.69 165 HIS A C 1
ATOM 1263 O O . HIS A 1 165 ? -31.154 12.453 20.818 1.00 91.69 165 HIS A O 1
ATOM 1269 N N . ILE A 1 166 ? -31.957 13.872 22.371 1.00 93.81 166 ILE A N 1
ATOM 1270 C CA . ILE A 1 166 ? -31.832 15.085 21.558 1.00 93.81 166 ILE A CA 1
ATOM 1271 C C . ILE A 1 166 ? -30.987 16.098 22.330 1.00 93.81 166 ILE A C 1
ATOM 1273 O O . ILE A 1 166 ? -31.299 16.455 23.468 1.00 93.81 166 ILE A O 1
ATOM 1277 N N . CYS A 1 167 ? -29.897 16.530 21.711 1.00 95.06 167 CYS A N 1
ATOM 1278 C CA . CYS A 1 167 ? -28.993 17.556 22.211 1.00 95.06 167 CYS A CA 1
ATOM 1279 C C . CYS A 1 167 ? -29.613 18.956 22.098 1.00 95.06 167 CYS A C 1
ATOM 1281 O O . CYS A 1 167 ? -30.447 19.221 21.232 1.00 95.06 167 CYS A O 1
ATOM 1283 N N . SER A 1 168 ? -29.195 19.869 22.975 1.00 91.50 168 SER A N 1
ATOM 1284 C CA . SER A 1 168 ? -29.691 21.250 23.016 1.00 91.50 168 SER A CA 1
ATOM 1285 C C . SER A 1 168 ? -28.954 22.191 22.059 1.00 91.50 168 SER A C 1
ATOM 1287 O O . SER A 1 168 ? -29.446 23.286 21.790 1.00 91.50 168 SER A O 1
ATOM 1289 N N . GLY A 1 169 ? -27.791 21.790 21.540 1.00 88.31 169 GLY A N 1
ATOM 1290 C CA . GLY A 1 169 ? -26.872 22.647 20.785 1.00 88.31 169 GLY A CA 1
ATOM 1291 C C . GLY A 1 169 ? -25.931 23.458 21.684 1.00 88.31 169 GLY A C 1
ATOM 1292 O O . GLY A 1 169 ? -25.214 24.333 21.201 1.00 88.31 169 GLY A O 1
ATOM 1293 N N . ALA A 1 170 ? -25.946 23.192 22.989 1.00 90.00 170 ALA A N 1
ATOM 1294 C CA . ALA A 1 170 ? -25.087 23.793 24.002 1.00 90.00 170 ALA A CA 1
ATOM 1295 C C . ALA A 1 170 ? -24.961 22.811 25.166 1.00 90.00 170 ALA A C 1
ATOM 1297 O O . ALA A 1 170 ? -25.964 22.235 25.596 1.00 90.00 170 ALA A O 1
ATOM 1298 N N . ASN A 1 171 ? -23.752 22.659 25.702 1.00 90.31 171 ASN A N 1
ATOM 1299 C CA . ASN A 1 171 ? -23.412 21.672 26.726 1.00 90.31 171 ASN A CA 1
ATOM 1300 C C . ASN A 1 171 ? -23.821 20.231 26.369 1.00 90.31 171 ASN A C 1
ATOM 1302 O O . ASN A 1 171 ? -24.163 19.437 27.250 1.00 90.31 171 ASN A O 1
ATOM 1306 N N . ASP A 1 172 ? -23.741 19.875 25.088 1.00 95.25 172 ASP A N 1
ATOM 1307 C CA . ASP A 1 172 ? -24.260 18.613 24.559 1.00 95.25 172 ASP A CA 1
ATOM 1308 C C . ASP A 1 172 ? -23.525 17.386 25.108 1.00 95.25 172 ASP A C 1
ATOM 1310 O O . ASP A 1 172 ? -24.032 16.270 25.013 1.00 95.25 172 ASP A O 1
ATOM 1314 N N . GLN A 1 173 ? -22.367 17.569 25.757 1.00 93.19 173 GLN A N 1
ATOM 1315 C CA . GLN A 1 173 ? -21.656 16.495 26.450 1.00 93.19 173 GLN A CA 1
ATOM 1316 C C . GLN A 1 173 ? -22.522 15.732 27.452 1.00 93.19 173 GLN A C 1
ATOM 1318 O O . GLN A 1 173 ? -22.255 14.560 27.689 1.00 93.19 173 GLN A O 1
ATOM 1323 N N . VAL A 1 174 ? -23.536 16.366 28.049 1.00 92.50 174 VAL A N 1
ATOM 1324 C CA . VAL A 1 174 ? -24.412 15.707 29.026 1.00 92.50 174 VAL A CA 1
ATOM 1325 C C . VAL A 1 174 ? -25.286 14.670 28.325 1.00 92.50 174 VAL A C 1
ATOM 1327 O O . VAL A 1 174 ? -25.351 13.521 28.756 1.00 92.50 174 VAL A O 1
ATOM 1330 N N . GLN A 1 175 ? -25.908 15.052 27.211 1.00 95.31 175 GLN A N 1
ATOM 1331 C CA . GLN A 1 175 ? -26.765 14.185 26.410 1.00 95.31 175 GLN A CA 1
ATOM 1332 C C . GLN A 1 175 ? -25.946 13.138 25.651 1.00 95.31 175 GLN A C 1
ATOM 1334 O O . GLN A 1 175 ? -26.353 11.980 25.612 1.00 95.31 175 GLN A O 1
ATOM 1339 N N . ILE A 1 176 ? -24.768 13.502 25.126 1.00 94.88 176 ILE A N 1
ATOM 1340 C CA . ILE A 1 176 ? -23.840 12.541 24.514 1.00 94.88 176 ILE A CA 1
ATOM 1341 C C . ILE A 1 176 ? -23.411 11.502 25.560 1.00 94.88 176 ILE A C 1
ATOM 1343 O O . ILE A 1 176 ? -23.477 10.304 25.299 1.00 94.88 176 ILE A O 1
ATOM 1347 N N . GLN A 1 177 ? -23.030 11.929 26.769 1.00 95.12 177 GLN A N 1
ATOM 1348 C CA . GLN A 1 177 ? -22.648 11.010 27.842 1.00 95.12 177 GLN A CA 1
ATOM 1349 C C . GLN A 1 177 ? -23.803 10.102 28.268 1.00 95.12 177 GLN A C 1
ATOM 1351 O O . GLN A 1 177 ? -23.569 8.917 28.508 1.00 95.12 177 GLN A O 1
ATOM 1356 N N . ALA A 1 178 ? -25.024 10.635 28.361 1.00 91.81 178 ALA A N 1
ATOM 1357 C CA . ALA A 1 178 ? -26.214 9.854 28.683 1.00 91.81 178 ALA A CA 1
ATOM 1358 C C . ALA A 1 178 ? -26.504 8.804 27.601 1.00 91.81 178 ALA A C 1
ATOM 1360 O O . ALA A 1 178 ? -26.723 7.643 27.935 1.00 91.81 178 ALA A O 1
ATOM 1361 N N . ALA A 1 179 ? -26.416 9.179 26.322 1.00 92.94 179 ALA A N 1
ATOM 1362 C CA . ALA A 1 179 ? -26.623 8.270 25.200 1.00 92.94 179 ALA A CA 1
ATOM 1363 C C . ALA A 1 179 ? -25.563 7.157 25.145 1.00 92.94 179 ALA A C 1
ATOM 1365 O O . ALA A 1 179 ? -25.907 5.978 25.079 1.00 92.94 179 ALA A O 1
ATOM 1366 N N . VAL A 1 180 ? -24.281 7.513 25.264 1.00 92.75 180 VAL A N 1
ATOM 1367 C CA . VAL A 1 180 ? -23.166 6.549 25.286 1.00 92.75 180 VAL A CA 1
ATOM 1368 C C . VAL A 1 180 ? -23.252 5.616 26.499 1.00 92.75 180 VAL A C 1
ATOM 1370 O O . VAL A 1 180 ? -22.981 4.420 26.385 1.00 92.75 180 VAL A O 1
ATOM 1373 N N . ALA A 1 181 ? -23.662 6.126 27.664 1.00 88.81 181 ALA A N 1
ATOM 1374 C CA . ALA A 1 181 ? -23.872 5.297 28.849 1.00 88.81 181 ALA A CA 1
ATOM 1375 C C . ALA A 1 181 ? -25.067 4.345 28.673 1.00 88.81 181 ALA A C 1
ATOM 1377 O O . ALA A 1 181 ? -24.945 3.162 28.998 1.00 88.81 181 ALA A O 1
ATOM 1378 N N . ALA A 1 182 ? -26.180 4.841 28.121 1.00 86.06 182 ALA A N 1
ATOM 1379 C CA . ALA A 1 182 ? -27.395 4.071 27.861 1.00 86.06 182 ALA A CA 1
ATOM 1380 C C . ALA A 1 182 ? -27.188 2.952 26.831 1.00 86.06 182 ALA A C 1
ATOM 1382 O O . ALA A 1 182 ? -27.878 1.941 26.904 1.00 86.06 182 ALA A O 1
ATOM 1383 N N . ALA A 1 183 ? -26.215 3.093 25.924 1.00 86.62 183 ALA A N 1
ATOM 1384 C CA . ALA A 1 183 ? -25.862 2.030 24.988 1.00 86.62 183 ALA A CA 1
ATOM 1385 C C . ALA A 1 183 ? -25.325 0.778 25.705 1.00 86.62 183 ALA A C 1
ATOM 1387 O O . ALA A 1 183 ? -25.470 -0.321 25.184 1.00 86.62 183 ALA A O 1
ATOM 1388 N N . ALA A 1 184 ? -24.748 0.909 26.909 1.00 77.88 184 ALA A N 1
ATOM 1389 C CA . ALA A 1 184 ? -24.418 -0.217 27.797 1.00 77.88 184 ALA A CA 1
ATOM 1390 C C . ALA A 1 184 ? -23.593 -1.365 27.157 1.00 77.88 184 ALA A C 1
ATOM 1392 O O . ALA A 1 184 ? -23.778 -2.529 27.512 1.00 77.88 184 ALA A O 1
ATOM 1393 N N . GLY A 1 185 ? -22.666 -1.052 26.239 1.00 75.56 185 GLY A N 1
ATOM 1394 C CA . GLY A 1 185 ? -21.915 -2.054 25.457 1.00 75.56 185 GLY A CA 1
ATOM 1395 C C . GLY A 1 185 ? -22.545 -2.407 24.101 1.00 75.56 185 GLY A C 1
ATOM 1396 O O . GLY A 1 185 ? -22.130 -3.368 23.466 1.00 75.56 185 GLY A O 1
ATOM 1397 N N . GLY A 1 186 ? -23.562 -1.653 23.682 1.00 82.62 186 GLY A N 1
ATOM 1398 C CA . GLY A 1 186 ? -24.168 -1.671 22.351 1.00 82.62 186 GLY A CA 1
ATOM 1399 C C . GLY A 1 186 ? -23.710 -0.496 21.491 1.00 82.62 186 GLY A C 1
ATOM 1400 O O . GLY A 1 186 ? -22.627 0.061 21.699 1.00 82.62 186 GLY A O 1
ATOM 1401 N N . LYS A 1 187 ? -24.546 -0.109 20.525 1.00 90.69 187 LYS A N 1
ATOM 1402 C CA . LYS A 1 187 ? -24.230 0.938 19.555 1.00 90.69 187 LYS A CA 1
ATOM 1403 C C . LYS A 1 187 ? -24.867 2.275 19.926 1.00 90.69 187 LYS A C 1
ATOM 1405 O O . LYS A 1 187 ? -26.048 2.352 20.237 1.00 90.69 187 LYS A O 1
ATOM 1410 N N . CYS A 1 188 ? -24.106 3.355 19.834 1.00 96.00 188 CYS A N 1
ATOM 1411 C CA . CYS A 1 188 ? -24.592 4.727 19.884 1.00 96.00 188 CYS A CA 1
ATOM 1412 C C . CYS A 1 188 ? -24.405 5.362 18.500 1.00 96.00 188 CYS A C 1
ATOM 1414 O O . CYS A 1 188 ? -23.285 5.692 18.112 1.00 96.00 188 CYS A O 1
ATOM 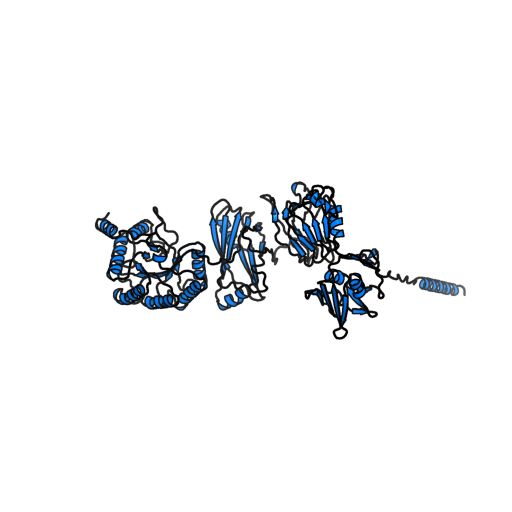1416 N N . LEU A 1 189 ? -25.497 5.535 17.755 1.00 96.25 189 LEU A N 1
ATOM 1417 C CA . LEU A 1 189 ? -25.507 6.224 16.467 1.00 96.25 189 LEU A CA 1
ATOM 1418 C C . LEU A 1 189 ? -25.695 7.729 16.683 1.00 96.25 189 LEU A C 1
ATOM 1420 O O . LEU A 1 189 ? -26.718 8.167 17.209 1.00 96.25 189 LEU A O 1
ATOM 1424 N N . ILE A 1 190 ? -24.725 8.522 16.243 1.00 97.31 190 ILE A N 1
ATOM 1425 C CA . ILE A 1 190 ? -24.775 9.984 16.251 1.00 97.31 190 ILE A CA 1
ATOM 1426 C C . ILE A 1 190 ? -25.207 10.444 14.857 1.00 97.31 190 ILE A C 1
ATOM 1428 O O . ILE A 1 190 ? -24.520 10.177 13.868 1.00 97.31 190 ILE A O 1
ATOM 1432 N N . LEU A 1 191 ? -26.370 11.086 14.771 1.00 97.12 191 LEU A N 1
ATOM 1433 C CA . LEU A 1 191 ? -26.980 11.533 13.516 1.00 97.12 191 LEU A CA 1
ATOM 1434 C C . LEU A 1 191 ? -26.314 12.805 12.954 1.00 97.12 191 LEU A C 1
ATOM 1436 O O . LEU A 1 191 ? -25.590 13.491 13.670 1.00 97.12 191 LEU A O 1
ATOM 1440 N N . PRO A 1 192 ? -26.551 13.156 11.675 1.00 96.62 192 PRO A N 1
ATOM 1441 C CA . PRO A 1 192 ? -26.035 14.396 11.096 1.00 96.62 192 PRO A CA 1
ATOM 1442 C C . PRO A 1 192 ? -26.501 15.637 11.873 1.00 96.62 192 PRO A C 1
ATOM 1444 O O . PRO A 1 192 ? -27.666 15.715 12.271 1.00 96.62 192 PRO A O 1
ATOM 1447 N N . GLY A 1 193 ? -25.615 16.616 12.055 1.00 93.94 193 GLY A N 1
ATOM 1448 C CA . GLY A 1 193 ? -25.871 17.822 12.850 1.00 93.94 193 GLY A CA 1
ATOM 1449 C C . GLY A 1 193 ? -24.663 18.274 13.675 1.00 93.94 193 GLY A C 1
ATOM 1450 O O . GLY A 1 193 ? -23.615 17.625 13.691 1.00 93.94 193 GLY A O 1
ATOM 1451 N N . THR A 1 194 ? -24.801 19.404 14.359 1.00 96.38 194 THR A N 1
ATOM 1452 C CA . THR A 1 194 ? -23.733 20.051 15.125 1.00 96.38 194 THR A CA 1
ATOM 1453 C C . THR A 1 194 ? -23.906 19.807 16.619 1.00 96.38 194 THR A C 1
ATOM 1455 O O . THR A 1 194 ? -24.888 20.228 17.227 1.00 96.38 194 THR A O 1
ATOM 1458 N N . TYR A 1 195 ? -22.901 19.194 17.237 1.00 97.06 195 TYR A N 1
ATOM 1459 C CA . TYR A 1 195 ? -22.859 18.886 18.663 1.00 97.06 195 TYR A CA 1
ATOM 1460 C C . TYR A 1 195 ? -21.791 19.738 19.346 1.00 97.06 195 TYR A C 1
ATOM 1462 O O . TYR A 1 195 ? -20.632 19.749 18.931 1.00 97.06 195 TYR A O 1
ATOM 1470 N N . ASN A 1 196 ? -22.154 20.444 20.413 1.00 94.56 196 ASN A N 1
ATOM 1471 C CA . ASN A 1 196 ? -21.272 21.379 21.109 1.00 94.56 196 ASN A CA 1
ATOM 1472 C C . ASN A 1 196 ? -20.878 20.854 22.491 1.00 94.56 196 ASN A C 1
ATOM 1474 O O . ASN A 1 196 ? -21.652 20.912 23.448 1.00 94.56 196 ASN A O 1
ATOM 1478 N N . LYS A 1 197 ? -19.642 20.361 22.604 1.00 92.62 197 LYS A N 1
ATOM 1479 C CA . LYS A 1 197 ? -19.037 19.925 23.862 1.00 92.62 197 LYS A CA 1
ATOM 1480 C C . LYS A 1 197 ? -18.319 21.093 24.532 1.00 92.62 197 LYS A C 1
ATOM 1482 O O . LYS A 1 197 ? -17.184 21.439 24.205 1.00 92.62 197 LYS A O 1
ATOM 1487 N N . ASP A 1 198 ? -18.969 21.654 25.541 1.00 89.31 198 ASP A N 1
ATOM 1488 C CA . ASP A 1 198 ? -18.521 22.840 26.277 1.00 89.31 198 ASP A CA 1
ATOM 1489 C C . ASP A 1 198 ? -17.876 22.480 27.637 1.00 89.31 198 ASP A C 1
ATOM 1491 O O . ASP A 1 198 ? -17.770 23.309 28.541 1.00 89.31 198 ASP A O 1
ATOM 1495 N N . SER A 1 199 ? -17.390 21.241 27.781 1.00 87.44 199 SER A N 1
ATOM 1496 C CA . SER A 1 199 ? -16.643 20.749 28.950 1.00 87.44 199 SER A CA 1
ATOM 1497 C C . SER A 1 199 ? -15.247 20.258 28.564 1.00 87.44 199 SER A C 1
ATOM 1499 O O . SER A 1 199 ? -15.061 19.714 27.472 1.00 87.44 199 SER A O 1
ATOM 1501 N N . SER A 1 200 ? -14.272 20.400 29.466 1.00 87.38 200 SER A N 1
ATOM 1502 C CA . SER A 1 200 ? -12.933 19.814 29.310 1.00 87.38 200 SER A CA 1
ATOM 1503 C C . SER A 1 200 ? -12.934 18.293 29.517 1.00 87.38 200 SER A C 1
ATOM 1505 O O . SER A 1 200 ? -12.152 17.578 28.897 1.00 87.38 200 SER A O 1
ATOM 1507 N N . ALA A 1 201 ? -13.860 17.759 30.319 1.00 88.06 201 ALA A N 1
ATOM 1508 C CA . ALA A 1 201 ? -13.956 16.323 30.570 1.00 88.06 201 ALA A CA 1
ATOM 1509 C C . ALA A 1 201 ? -14.401 15.558 29.314 1.00 88.06 201 ALA A C 1
ATOM 1511 O O . ALA A 1 201 ? -15.408 15.915 28.706 1.00 88.06 201 ALA A O 1
ATOM 1512 N N . GLY A 1 202 ? -13.674 14.503 28.935 1.00 89.88 202 GLY A N 1
ATOM 1513 C CA . GLY A 1 202 ? -14.068 13.614 27.837 1.00 89.88 202 GLY A CA 1
ATOM 1514 C C . GLY A 1 202 ? -15.325 12.800 28.140 1.00 89.88 202 GLY A C 1
ATOM 1515 O O . GLY A 1 202 ? -15.565 12.432 29.293 1.00 89.88 202 GLY A O 1
ATOM 1516 N N . VAL A 1 203 ? -16.096 12.499 27.095 1.00 94.94 203 VAL A N 1
ATOM 1517 C CA . VAL A 1 203 ? -17.213 11.550 27.126 1.00 94.94 203 VAL A CA 1
ATOM 1518 C C . VAL A 1 203 ? -16.642 10.163 27.397 1.00 94.94 203 VAL A C 1
ATOM 1520 O O . VAL A 1 203 ? -15.833 9.651 26.624 1.00 94.94 203 VAL A O 1
ATOM 1523 N N . ALA A 1 204 ? -17.031 9.579 28.523 1.00 93.88 204 ALA A N 1
ATOM 1524 C CA . ALA A 1 204 ? -16.545 8.293 28.981 1.00 93.88 204 ALA A CA 1
ATOM 1525 C C . ALA A 1 204 ? -17.258 7.151 28.242 1.00 93.88 204 ALA A C 1
ATOM 1527 O O . ALA A 1 204 ? -18.485 7.035 28.304 1.00 93.88 204 ALA A O 1
ATOM 1528 N N . VAL A 1 205 ? -16.470 6.306 27.579 1.00 93.50 205 VAL A N 1
ATOM 1529 C CA . VAL A 1 205 ? -16.901 5.161 26.772 1.00 93.50 205 VAL A CA 1
ATOM 1530 C C . VAL A 1 205 ? -16.518 3.859 27.480 1.00 93.50 205 VAL A C 1
ATOM 1532 O O . VAL A 1 205 ? -15.377 3.682 27.917 1.00 93.50 205 VAL A O 1
ATOM 1535 N N . GLN A 1 206 ? -17.486 2.964 27.650 1.00 89.44 206 GLN A N 1
ATOM 1536 C CA . GLN A 1 206 ? -17.315 1.680 28.337 1.00 89.44 206 GLN A CA 1
ATOM 1537 C C . GLN A 1 206 ? -16.965 0.556 27.358 1.00 89.44 206 GLN A C 1
ATOM 1539 O O . GLN A 1 206 ? -17.065 0.717 26.143 1.00 89.44 206 GLN A O 1
ATOM 1544 N N . SER A 1 207 ? -16.562 -0.596 27.891 1.00 86.75 207 SER A N 1
ATOM 1545 C CA . SER A 1 207 ? -16.209 -1.762 27.077 1.00 86.75 207 SER A CA 1
ATOM 1546 C C . SER A 1 207 ? -17.331 -2.199 26.139 1.00 86.75 207 SER A C 1
ATOM 1548 O O . SER A 1 207 ? -18.510 -2.041 26.458 1.00 86.75 207 SER A O 1
ATOM 1550 N N . ASN A 1 208 ? -16.940 -2.749 24.988 1.00 84.19 208 ASN A N 1
ATOM 1551 C CA . ASN A 1 208 ? -17.821 -3.219 23.914 1.00 84.19 208 ASN A CA 1
ATOM 1552 C C . ASN A 1 208 ? -18.718 -2.147 23.275 1.00 84.19 208 ASN A C 1
ATOM 1554 O O . ASN A 1 208 ? -19.553 -2.484 22.447 1.00 84.19 208 ASN A O 1
ATOM 1558 N N . THR A 1 209 ? -18.568 -0.869 23.631 1.00 90.25 209 THR A N 1
ATOM 1559 C CA . THR A 1 209 ? -19.418 0.190 23.075 1.00 90.25 209 THR A CA 1
ATOM 1560 C C . THR A 1 209 ? -18.921 0.615 21.702 1.00 90.25 209 THR A C 1
ATOM 1562 O O . THR A 1 209 ? -17.734 0.902 21.517 1.00 90.25 209 THR A O 1
ATOM 1565 N N . GLU A 1 210 ? -19.854 0.699 20.761 1.00 93.19 210 GLU A N 1
ATOM 1566 C CA . GLU A 1 210 ? -19.630 1.215 19.418 1.00 93.19 210 GLU A CA 1
ATOM 1567 C C . GLU A 1 210 ? -20.271 2.594 19.284 1.00 93.19 210 GLU A C 1
ATOM 1569 O O . GLU A 1 210 ? -21.449 2.769 19.572 1.00 93.19 210 GLU A O 1
ATOM 1574 N N . ILE A 1 211 ? -19.501 3.585 18.852 1.00 96.25 211 ILE A N 1
ATOM 1575 C CA . ILE A 1 211 ? -19.982 4.925 18.535 1.00 96.25 211 ILE A CA 1
ATOM 1576 C C . ILE A 1 211 ? -19.824 5.105 17.031 1.00 96.25 211 ILE A C 1
ATOM 1578 O O . ILE A 1 211 ? -18.699 5.184 16.542 1.00 96.25 211 ILE A O 1
ATOM 1582 N N . GLU A 1 212 ? -20.943 5.167 16.311 1.00 95.12 212 GLU A N 1
ATOM 1583 C CA . GLU A 1 212 ? -20.952 5.476 14.881 1.00 95.12 212 GLU A CA 1
ATOM 1584 C C . GLU A 1 212 ? -21.344 6.938 14.679 1.00 95.12 212 GLU A C 1
ATOM 1586 O O . GLU A 1 212 ? -22.409 7.377 15.117 1.00 95.12 212 GLU A O 1
ATOM 1591 N N . ILE A 1 213 ? -20.482 7.695 14.012 1.00 95.19 213 ILE A N 1
ATOM 1592 C CA . ILE A 1 213 ? -20.659 9.117 13.755 1.00 95.19 213 ILE A CA 1
ATOM 1593 C C . ILE A 1 213 ? -21.057 9.291 12.290 1.00 95.19 213 ILE A C 1
ATOM 1595 O O . ILE A 1 213 ? -20.242 9.117 11.384 1.00 95.19 213 ILE A O 1
ATOM 1599 N N . SER A 1 214 ? -22.326 9.623 12.052 1.00 90.19 214 SER A N 1
ATOM 1600 C CA . SER A 1 214 ? -22.887 9.713 10.701 1.00 90.19 214 SER A CA 1
ATOM 1601 C C . SER A 1 214 ? -22.231 10.818 9.876 1.00 90.19 214 SER A C 1
ATOM 1603 O O . SER A 1 214 ? -21.823 11.858 10.399 1.00 90.19 214 SER A O 1
ATOM 1605 N N . ARG A 1 215 ? -22.217 10.642 8.552 1.00 87.12 215 ARG A N 1
ATOM 1606 C CA . ARG A 1 215 ? -21.794 11.685 7.612 1.00 87.12 215 ARG A CA 1
ATOM 1607 C C . ARG A 1 215 ? -22.533 12.998 7.873 1.00 87.12 215 ARG A C 1
ATOM 1609 O O . ARG A 1 215 ? -23.759 13.024 7.929 1.00 87.12 215 ARG A O 1
ATOM 1616 N N . GLY A 1 216 ? -21.789 14.096 7.986 1.00 85.00 216 GLY A N 1
ATOM 1617 C CA . GLY A 1 216 ? -22.355 15.422 8.260 1.00 85.00 216 GLY A CA 1
ATOM 1618 C C . GLY A 1 216 ? -22.648 15.699 9.738 1.00 85.00 216 GLY A C 1
ATOM 1619 O O . GLY A 1 216 ? -23.138 16.778 10.059 1.00 85.00 216 GLY A O 1
ATOM 1620 N N . ALA A 1 217 ? -22.344 14.770 10.647 1.00 94.44 217 ALA A N 1
ATOM 1621 C CA . ALA A 1 217 ? -22.265 15.066 12.073 1.00 94.44 217 ALA A CA 1
ATOM 1622 C C . ALA A 1 217 ? -20.924 15.740 12.400 1.00 94.44 217 ALA A C 1
ATOM 1624 O O . ALA A 1 217 ? -19.880 15.322 11.897 1.00 94.44 217 ALA A O 1
ATOM 1625 N N . ILE A 1 218 ? -20.941 16.768 13.249 1.00 93.88 218 ILE A N 1
ATOM 1626 C CA . ILE A 1 218 ? -19.747 17.493 13.700 1.00 93.88 218 ILE A CA 1
ATOM 1627 C C . ILE A 1 218 ? -19.797 17.622 15.221 1.00 93.88 218 ILE A C 1
ATOM 1629 O O . ILE A 1 218 ? -20.708 18.249 15.758 1.00 93.88 218 ILE A O 1
ATOM 1633 N N . ILE A 1 219 ? -18.808 17.070 15.922 1.00 94.81 219 ILE A N 1
ATOM 1634 C CA . ILE A 1 219 ? -18.681 17.175 17.380 1.00 94.81 219 ILE A CA 1
ATOM 1635 C C . ILE A 1 219 ? -17.580 18.178 17.714 1.00 94.81 219 ILE A C 1
ATOM 1637 O O . ILE A 1 219 ? -16.396 17.886 17.567 1.00 94.81 219 ILE A O 1
ATOM 1641 N N . ASN A 1 220 ? -17.968 19.363 18.180 1.00 92.44 220 ASN A N 1
ATOM 1642 C CA . ASN A 1 220 ? -17.061 20.454 18.521 1.00 92.44 220 ASN A CA 1
ATOM 1643 C C . ASN A 1 220 ? -16.598 20.374 19.978 1.00 92.44 220 ASN A C 1
ATOM 1645 O O . ASN A 1 220 ? -17.417 20.448 20.892 1.00 92.44 220 ASN A O 1
ATOM 1649 N N . GLN A 1 221 ? -15.289 20.353 20.207 1.00 90.12 221 GLN A N 1
ATOM 1650 C CA . GLN A 1 221 ? -14.665 20.590 21.507 1.00 90.12 221 GLN A CA 1
ATOM 1651 C C . GLN A 1 221 ? -14.516 22.105 21.727 1.00 90.12 221 GLN A C 1
ATOM 1653 O O . GLN A 1 221 ? -13.553 22.724 21.297 1.00 90.12 221 GLN A O 1
ATOM 1658 N N . ASN A 1 222 ? -15.487 22.741 22.380 1.00 87.31 222 ASN A N 1
ATOM 1659 C CA . ASN A 1 222 ? -15.535 24.200 22.559 1.00 87.31 222 ASN A CA 1
ATOM 1660 C C . ASN A 1 222 ? -14.841 24.700 23.835 1.00 87.31 222 ASN A C 1
ATOM 1662 O O . ASN A 1 222 ? -14.549 25.893 23.942 1.00 87.31 222 ASN A O 1
ATOM 1666 N N . LYS A 1 223 ? -14.607 23.826 24.822 1.00 81.38 223 LYS A N 1
ATOM 1667 C CA . LYS A 1 223 ? -14.010 24.198 26.115 1.00 81.38 223 LYS A CA 1
ATOM 1668 C C . LYS A 1 223 ? -12.535 23.821 26.174 1.00 81.38 223 LYS A C 1
ATOM 1670 O O . LYS A 1 223 ? -12.199 22.642 26.117 1.00 81.38 223 LYS A O 1
ATOM 1675 N N . LEU A 1 224 ? -11.681 24.842 26.244 1.00 72.38 224 LEU A N 1
ATOM 1676 C CA . LEU A 1 224 ? -10.271 24.772 25.837 1.00 72.38 224 LEU A CA 1
ATOM 1677 C C . LEU A 1 224 ? -9.342 25.514 26.815 1.00 72.38 224 LEU A C 1
ATOM 1679 O O . LEU A 1 224 ? -8.408 26.197 26.401 1.00 72.38 224 LEU A O 1
ATOM 1683 N N . ASP A 1 225 ? -9.663 25.463 28.107 1.00 73.62 225 ASP A N 1
ATOM 1684 C CA . ASP A 1 225 ? -8.915 26.099 29.199 1.00 73.62 225 ASP A CA 1
ATOM 1685 C C . ASP A 1 225 ? -8.053 25.113 30.010 1.00 73.62 225 ASP A C 1
ATOM 1687 O O . ASP A 1 225 ? -7.345 25.526 30.927 1.00 73.62 225 ASP A O 1
ATOM 1691 N N . ALA A 1 226 ? -8.088 23.823 29.669 1.00 76.62 226 ALA A N 1
ATOM 1692 C CA . ALA A 1 226 ? -7.313 22.748 30.284 1.00 76.62 226 ALA A CA 1
ATOM 1693 C C . ALA A 1 226 ? -7.120 21.587 29.292 1.00 76.62 226 ALA A C 1
ATOM 1695 O O . ALA A 1 226 ? -7.706 21.591 28.206 1.00 76.62 226 ALA A O 1
ATOM 1696 N N . ASP A 1 227 ? -6.346 20.575 29.693 1.00 80.12 227 ASP A N 1
ATOM 1697 C CA . ASP A 1 227 ? -6.281 19.304 28.971 1.00 80.12 227 ASP A CA 1
ATOM 1698 C C . ASP A 1 227 ? -7.692 18.724 28.791 1.00 80.12 227 ASP A C 1
ATOM 1700 O O . ASP A 1 227 ? -8.427 18.533 29.765 1.00 80.12 227 ASP A O 1
ATOM 1704 N N . CYS A 1 228 ? -8.086 18.459 27.548 1.00 84.00 228 CYS A N 1
ATOM 1705 C CA . CYS A 1 228 ? -9.433 18.005 27.225 1.00 84.00 228 CYS A CA 1
ATOM 1706 C C . CYS A 1 228 ? -9.442 16.962 26.115 1.00 84.00 228 CYS A C 1
ATOM 1708 O O . CYS A 1 228 ? -8.594 16.975 25.229 1.00 84.00 228 CYS A O 1
ATOM 1710 N N . SER A 1 229 ? -10.429 16.069 26.145 1.00 87.44 229 SER A N 1
ATOM 1711 C CA . SER A 1 229 ? -10.682 15.140 25.046 1.00 87.44 229 SER A CA 1
ATOM 1712 C C . SER A 1 229 ? -12.149 15.134 24.634 1.00 87.44 229 SER A C 1
ATOM 1714 O O . SER A 1 229 ? -13.002 15.492 25.450 1.00 87.44 229 SER A O 1
ATOM 1716 N N . ILE A 1 230 ? -12.477 14.728 23.403 1.00 93.19 230 ILE A N 1
ATOM 1717 C CA . ILE A 1 230 ? -13.876 14.448 23.042 1.00 93.19 230 ILE A CA 1
ATOM 1718 C C . ILE A 1 230 ? -14.302 13.138 23.697 1.00 93.19 230 ILE A C 1
ATOM 1720 O O . ILE A 1 230 ? -15.221 13.155 24.516 1.00 93.19 230 ILE A O 1
ATOM 1724 N N . PHE A 1 231 ? -13.594 12.041 23.423 1.00 94.44 231 PHE A N 1
ATOM 1725 C CA . PHE A 1 231 ? -13.848 10.735 24.032 1.00 94.44 231 PHE A CA 1
ATOM 1726 C C . PHE A 1 231 ? -12.705 10.283 24.942 1.00 94.44 231 PHE A C 1
ATOM 1728 O O . PHE A 1 231 ? -11.544 10.650 24.760 1.00 94.44 231 PHE A O 1
ATOM 1735 N N . LYS A 1 232 ? -13.036 9.465 25.940 1.00 92.38 232 LYS A N 1
ATOM 1736 C CA . LYS A 1 232 ? -12.084 8.739 26.789 1.00 92.38 232 LYS A CA 1
ATOM 1737 C C . LYS A 1 232 ? -12.677 7.403 27.219 1.00 92.38 232 LYS A C 1
ATOM 1739 O O . LYS A 1 232 ? -13.895 7.268 27.241 1.00 92.38 232 LYS A O 1
ATOM 1744 N N . ASN A 1 233 ? -11.865 6.430 27.612 1.00 91.31 233 ASN A N 1
ATOM 1745 C CA . ASN A 1 233 ? -12.401 5.189 28.174 1.00 91.31 233 ASN A CA 1
ATOM 1746 C C . ASN A 1 233 ? -12.768 5.351 29.666 1.00 91.31 233 ASN A C 1
ATOM 1748 O O . ASN A 1 233 ? -12.166 6.148 30.385 1.00 91.31 233 ASN A O 1
ATOM 1752 N N . THR A 1 234 ? -13.798 4.633 30.122 1.00 90.19 234 THR A N 1
ATOM 1753 C CA . THR A 1 234 ? -14.334 4.732 31.499 1.00 90.19 234 THR A CA 1
ATOM 1754 C C . THR A 1 234 ? -13.370 4.267 32.597 1.00 90.19 234 THR A C 1
ATOM 1756 O O . THR A 1 234 ? -13.305 4.912 33.641 1.00 90.19 234 THR A O 1
ATOM 1759 N N . ASP A 1 235 ? -12.629 3.176 32.382 1.00 85.19 235 ASP A N 1
ATOM 1760 C CA . ASP A 1 235 ? -11.664 2.606 33.329 1.00 85.19 235 ASP A CA 1
ATOM 1761 C C . ASP A 1 235 ? -10.240 2.785 32.794 1.00 85.19 235 ASP A C 1
ATOM 1763 O O . ASP A 1 235 ? -9.698 1.927 32.102 1.00 85.19 235 ASP A O 1
ATOM 1767 N N . GLN A 1 236 ? -9.620 3.916 33.127 1.00 82.00 236 GLN A N 1
ATOM 1768 C CA . GLN A 1 236 ? -8.227 4.199 32.767 1.00 82.00 236 GLN A CA 1
ATOM 1769 C C . GLN A 1 236 ? -7.207 3.516 33.700 1.00 82.00 236 GLN A C 1
ATOM 1771 O O . GLN A 1 236 ? -6.008 3.565 33.436 1.00 82.00 236 GLN A O 1
ATOM 1776 N N . VAL A 1 237 ? -7.647 2.876 34.793 1.00 78.88 237 VAL A N 1
ATOM 1777 C CA . VAL A 1 237 ? -6.752 2.215 35.759 1.00 78.88 237 VAL A CA 1
ATOM 1778 C C . VAL A 1 237 ? -6.458 0.787 35.319 1.00 78.88 237 VAL A C 1
ATOM 1780 O O . VAL A 1 237 ? -5.291 0.391 35.256 1.00 78.88 237 VAL A O 1
ATOM 1783 N N . ASN A 1 238 ? -7.506 0.024 35.003 1.00 75.00 238 ASN A N 1
ATOM 1784 C CA . ASN A 1 238 ? -7.396 -1.362 34.553 1.00 75.00 238 ASN A CA 1
ATOM 1785 C C . ASN A 1 238 ? -7.590 -1.530 33.046 1.00 75.00 238 ASN A C 1
ATOM 1787 O O . ASN A 1 238 ? -7.274 -2.605 32.536 1.00 75.00 238 ASN A O 1
ATOM 1791 N N . GLY A 1 239 ? -8.112 -0.512 32.361 1.00 76.38 239 GLY A N 1
ATOM 1792 C CA . GLY A 1 239 ? -8.428 -0.581 30.943 1.00 76.38 239 GLY A CA 1
ATOM 1793 C C . GLY A 1 239 ? -9.861 -1.005 30.637 1.00 76.38 239 GLY A C 1
ATOM 1794 O O . GLY A 1 239 ? -10.575 -1.562 31.472 1.00 76.38 239 GLY A O 1
ATOM 1795 N N . ASN A 1 240 ? -10.265 -0.778 29.389 1.00 82.94 240 ASN A N 1
ATOM 1796 C CA . ASN A 1 240 ? -11.515 -1.270 28.810 1.00 82.94 240 ASN A CA 1
ATOM 1797 C C . ASN A 1 240 ? -11.216 -2.143 27.588 1.00 82.94 240 ASN A C 1
ATOM 1799 O O . ASN A 1 240 ? -10.199 -1.954 26.944 1.00 82.94 240 ASN A O 1
ATOM 1803 N N . THR A 1 241 ? -12.109 -3.055 27.215 1.00 76.19 241 THR A N 1
ATOM 1804 C CA . THR A 1 241 ? -11.973 -3.846 25.984 1.00 76.19 241 THR A CA 1
ATOM 1805 C C . THR A 1 241 ? -12.911 -3.396 24.861 1.00 76.19 241 THR A C 1
ATOM 1807 O O . THR A 1 241 ? -14.022 -2.938 25.132 1.00 76.19 241 THR A O 1
ATOM 1810 N N . ASN A 1 242 ? -12.481 -3.559 23.606 1.00 74.31 242 ASN A N 1
ATOM 1811 C CA . ASN A 1 242 ? -13.298 -3.469 22.388 1.00 74.31 242 ASN A CA 1
ATOM 1812 C C . ASN A 1 242 ? -14.155 -2.189 22.283 1.00 74.31 242 ASN A C 1
ATOM 1814 O O . ASN A 1 242 ? -15.368 -2.253 22.091 1.00 74.31 242 ASN A O 1
ATOM 1818 N N . ILE A 1 243 ? -13.532 -1.019 22.439 1.00 86.25 243 ILE A N 1
ATOM 1819 C CA . ILE A 1 243 ? -14.193 0.274 22.193 1.00 86.25 243 ILE A CA 1
ATOM 1820 C C . ILE A 1 243 ? -14.050 0.627 20.713 1.00 86.25 243 ILE A C 1
ATOM 1822 O O . ILE A 1 243 ? -12.936 0.609 20.188 1.00 86.25 243 ILE A O 1
ATOM 1826 N N . LYS A 1 244 ? -15.149 0.986 20.045 1.00 86.88 244 LYS A N 1
ATOM 1827 C CA . LYS A 1 244 ? -15.126 1.427 18.644 1.00 86.88 244 LYS A CA 1
ATOM 1828 C C . LYS A 1 244 ? -15.684 2.836 18.506 1.00 86.88 244 LYS A C 1
ATOM 1830 O O . LYS A 1 244 ? -16.773 3.113 18.994 1.00 86.88 244 LYS A O 1
ATOM 1835 N N . ILE A 1 245 ? -14.958 3.706 17.820 1.00 90.75 245 ILE A N 1
ATOM 1836 C CA . ILE A 1 245 ? -15.402 5.036 17.400 1.00 90.75 245 ILE A CA 1
ATOM 1837 C C . ILE A 1 245 ? -15.153 5.109 15.903 1.00 90.75 245 ILE A C 1
ATOM 1839 O O . ILE A 1 245 ? -13.997 5.119 15.486 1.00 90.75 245 ILE A O 1
ATOM 1843 N N . HIS A 1 246 ? -16.207 5.120 15.095 1.00 85.31 246 HIS A N 1
ATOM 1844 C CA . HIS A 1 246 ? -16.055 5.096 13.644 1.00 85.31 246 HIS A CA 1
ATOM 1845 C C . HIS A 1 246 ? -17.114 5.919 12.905 1.00 85.31 246 HIS A C 1
ATOM 1847 O O . HIS A 1 246 ? -18.078 6.377 13.513 1.00 85.31 246 HIS A O 1
ATOM 1853 N N . GLY A 1 247 ? -16.926 6.132 11.605 1.00 75.69 247 GLY A N 1
ATOM 1854 C CA . GLY A 1 247 ? -17.916 6.735 10.713 1.00 75.69 247 GLY A CA 1
ATOM 1855 C C . GLY A 1 247 ? -17.403 7.948 9.937 1.00 75.69 247 GLY A C 1
ATOM 1856 O O . GLY A 1 247 ? -16.234 8.326 10.000 1.00 75.69 247 GLY A O 1
ATOM 1857 N N . GLU A 1 248 ? -18.301 8.573 9.175 1.00 78.50 248 GLU A N 1
ATOM 1858 C CA . GLU A 1 248 ? -17.977 9.685 8.272 1.00 78.50 248 GLU A CA 1
ATOM 1859 C C . GLU A 1 248 ? -18.210 11.083 8.877 1.00 78.50 248 GLU A C 1
ATOM 1861 O O . GLU A 1 248 ? -18.147 12.093 8.170 1.00 78.50 248 GLU A O 1
ATOM 1866 N N . GLY A 1 249 ? -18.520 11.169 10.168 1.00 77.50 249 GLY A N 1
ATOM 1867 C CA . GLY A 1 249 ? -18.619 12.437 10.887 1.00 77.50 249 GLY A CA 1
ATOM 1868 C C . GLY A 1 249 ? -17.269 12.972 11.372 1.00 77.50 249 GLY A C 1
ATOM 1869 O O . GLY A 1 249 ? -16.256 12.271 11.366 1.00 77.50 249 GLY A O 1
ATOM 1870 N N . VAL A 1 250 ? -17.270 14.237 11.797 1.00 84.75 250 VAL A N 1
ATOM 1871 C CA . VAL A 1 250 ? -16.072 15.005 12.157 1.00 84.75 250 VAL A CA 1
ATOM 1872 C C . VAL A 1 250 ? -15.977 15.216 13.664 1.00 84.75 250 VAL A C 1
ATOM 1874 O O . VAL A 1 250 ? -16.876 15.771 14.296 1.00 84.75 250 VAL A O 1
ATOM 1877 N N . LEU A 1 251 ? -14.838 14.840 14.232 1.00 90.56 251 LEU A N 1
ATOM 1878 C CA . LEU A 1 251 ? -14.376 15.261 15.546 1.00 90.56 251 LEU A CA 1
ATOM 1879 C C . LEU A 1 251 ? -13.593 16.558 15.379 1.00 90.56 251 LEU A C 1
ATOM 1881 O O . LEU A 1 251 ? -12.531 16.564 14.769 1.00 90.56 251 LEU A O 1
ATOM 1885 N N . ASN A 1 252 ? -14.125 17.663 15.891 1.00 86.62 252 ASN A N 1
ATOM 1886 C CA . ASN A 1 252 ? -13.566 18.993 15.686 1.00 86.62 252 ASN A CA 1
ATOM 1887 C C . ASN A 1 252 ? -13.008 19.558 16.999 1.00 86.62 252 ASN A C 1
ATOM 1889 O O . ASN A 1 252 ? -13.764 19.883 17.915 1.00 86.62 252 ASN A O 1
ATOM 1893 N N . GLY A 1 253 ? -11.692 19.737 17.084 1.00 82.12 253 GLY A N 1
ATOM 1894 C CA . GLY A 1 253 ? -11.001 20.310 18.242 1.00 82.12 253 GLY A CA 1
ATOM 1895 C C . GLY A 1 253 ? -11.263 21.804 18.456 1.00 82.12 253 GLY A C 1
ATOM 1896 O O . GLY A 1 253 ? -10.939 22.345 19.511 1.00 82.12 253 GLY A O 1
ATOM 1897 N N . ASN A 1 254 ? -11.859 22.477 17.464 1.00 78.25 254 ASN A N 1
ATOM 1898 C CA . ASN A 1 254 ? -12.197 23.899 17.480 1.00 78.25 254 ASN A CA 1
ATOM 1899 C C . ASN A 1 254 ? -11.038 24.814 17.933 1.00 78.25 254 ASN A C 1
ATOM 1901 O O . ASN A 1 254 ? -11.227 25.786 18.672 1.00 78.25 254 ASN A O 1
ATOM 1905 N N . ARG A 1 255 ? -9.823 24.515 17.456 1.00 66.31 255 ARG A N 1
ATOM 1906 C CA . ARG A 1 255 ? -8.551 25.230 17.677 1.00 66.31 255 ARG A CA 1
ATOM 1907 C C . ARG A 1 255 ? -8.688 26.745 17.733 1.00 66.31 255 ARG A C 1
ATOM 1909 O O . ARG A 1 255 ? -8.026 27.377 18.550 1.00 66.31 255 ARG A O 1
ATOM 1916 N N . GLN A 1 256 ? -9.508 27.332 16.858 1.00 65.38 256 GLN A N 1
ATOM 1917 C CA . GLN A 1 256 ? -9.662 28.786 16.743 1.00 65.38 256 GLN A CA 1
ATOM 1918 C C . GLN A 1 256 ? -10.164 29.444 18.039 1.00 65.38 256 GLN A C 1
ATOM 1920 O O . GLN A 1 256 ? -9.973 30.641 18.229 1.00 65.38 256 GLN A O 1
ATOM 1925 N N . LYS A 1 257 ? -10.775 28.673 18.947 1.00 66.44 257 LYS A N 1
ATOM 1926 C CA . LYS A 1 257 ? -11.256 29.142 20.253 1.00 66.44 257 LYS A CA 1
ATOM 1927 C C . LYS A 1 257 ? -10.286 28.851 21.412 1.00 66.44 257 LYS A C 1
ATOM 1929 O O . LYS A 1 257 ? -10.594 29.192 22.551 1.00 66.44 257 LYS A O 1
ATOM 1934 N N . SER A 1 258 ? -9.154 28.184 21.163 1.00 59.12 258 SER A N 1
ATOM 1935 C CA . SER A 1 258 ? -8.270 27.644 22.207 1.00 59.12 258 SER A CA 1
ATOM 1936 C C . SER A 1 258 ? -7.284 28.672 22.749 1.00 59.12 258 SER A C 1
ATOM 1938 O O . SER A 1 258 ? -6.595 29.336 21.978 1.00 59.12 258 SER A O 1
ATOM 1940 N N . THR A 1 259 ? -7.130 28.739 24.075 1.00 58.41 259 THR A N 1
ATOM 1941 C CA . THR A 1 259 ? -6.144 29.620 24.725 1.00 58.41 259 THR A CA 1
ATOM 1942 C C . THR A 1 259 ? -5.112 28.869 25.573 1.00 58.41 259 THR A C 1
ATOM 1944 O O . THR A 1 259 ? -3.976 29.338 25.619 1.00 58.41 259 THR A O 1
ATOM 1947 N N . ALA A 1 260 ? -5.372 27.641 26.060 1.00 61.66 260 ALA A N 1
ATOM 1948 C CA . ALA A 1 260 ? -4.376 26.793 26.750 1.00 61.66 260 ALA A CA 1
ATOM 1949 C C . ALA A 1 260 ? -4.726 25.278 26.759 1.00 61.66 260 ALA A C 1
ATOM 1951 O O . ALA A 1 260 ? -5.857 24.906 26.469 1.00 61.66 260 ALA A O 1
ATOM 1952 N N . GLY A 1 261 ? -3.769 24.412 27.133 1.00 65.56 261 GLY A N 1
ATOM 1953 C CA . GLY A 1 261 ? -3.981 22.969 27.375 1.00 65.56 261 GLY A CA 1
ATOM 1954 C C . GLY A 1 261 ? -3.912 22.056 26.140 1.00 65.56 261 GLY A C 1
ATOM 1955 O O . GLY A 1 261 ? -4.058 22.514 25.002 1.00 65.56 261 GLY A O 1
ATOM 1956 N N . ASN A 1 262 ? -3.676 20.757 26.364 1.00 71.94 262 ASN A N 1
ATOM 1957 C CA . ASN A 1 262 ? -3.673 19.747 25.304 1.00 71.94 262 ASN A CA 1
ATOM 1958 C C . ASN A 1 262 ? -5.101 19.331 24.917 1.00 71.94 262 ASN A C 1
ATOM 1960 O O . ASN A 1 262 ? -6.000 19.295 25.754 1.00 71.94 262 ASN A O 1
ATOM 1964 N N . GLN A 1 263 ? -5.334 18.992 23.654 1.00 75.12 263 GLN A N 1
ATOM 1965 C CA . GLN A 1 263 ? -6.663 18.665 23.142 1.00 75.12 263 GLN A CA 1
ATOM 1966 C C . GLN A 1 263 ? -6.607 17.393 22.326 1.00 75.12 263 GLN A C 1
ATOM 1968 O O . GLN A 1 263 ? -5.816 17.353 21.391 1.00 75.12 263 GLN A O 1
ATOM 1973 N N . TYR A 1 264 ? -7.491 16.445 22.636 1.00 77.56 264 TYR A N 1
ATOM 1974 C CA . TYR A 1 264 ? -7.522 15.117 22.031 1.00 77.56 264 TYR A CA 1
ATOM 1975 C C . TYR A 1 264 ? -8.898 14.783 21.449 1.00 77.56 264 TYR A C 1
ATOM 1977 O O . TYR A 1 264 ? -9.926 15.012 22.083 1.00 77.56 264 TYR A O 1
ATOM 1985 N N . ALA A 1 265 ? -8.966 14.173 20.271 1.00 82.12 265 ALA A N 1
ATOM 1986 C CA . ALA A 1 265 ? -10.213 13.574 19.802 1.00 82.12 265 ALA A CA 1
ATOM 1987 C C . ALA A 1 265 ? -10.564 12.362 20.680 1.00 82.12 265 ALA A C 1
ATOM 1989 O O . ALA A 1 265 ? -11.689 12.234 21.167 1.00 82.12 265 ALA A O 1
ATOM 1990 N N . VAL A 1 266 ? -9.564 11.530 20.982 1.00 83.94 266 VAL A N 1
ATOM 1991 C CA . VAL A 1 266 ? -9.682 10.380 21.888 1.00 83.94 266 VAL A CA 1
ATOM 1992 C C . VAL A 1 266 ? -8.545 10.363 22.910 1.00 83.94 266 VAL A C 1
ATOM 1994 O O . VAL A 1 266 ? -7.403 10.674 22.582 1.00 83.94 266 VAL A O 1
ATOM 1997 N N . ASP A 1 267 ? -8.855 9.981 24.148 1.00 81.69 267 ASP A N 1
ATOM 1998 C CA . ASP A 1 267 ? -7.891 9.747 25.227 1.00 81.69 267 ASP A CA 1
ATOM 1999 C C . ASP A 1 267 ? -8.122 8.374 25.870 1.00 81.69 267 ASP A C 1
ATOM 2001 O O . ASP A 1 267 ? -8.922 8.223 26.802 1.00 81.69 267 ASP A O 1
ATOM 2005 N N . PHE A 1 268 ? -7.433 7.360 25.358 1.00 77.81 268 PHE A N 1
ATOM 2006 C CA . PHE A 1 268 ? -7.549 5.986 25.825 1.00 77.81 268 PHE A CA 1
ATOM 2007 C C . PHE A 1 268 ? -6.344 5.553 26.654 1.00 77.81 268 PHE A C 1
ATOM 2009 O O . PHE A 1 268 ? -5.196 5.885 26.360 1.00 77.81 268 PHE A O 1
ATOM 2016 N N . VAL A 1 269 ? -6.624 4.789 27.707 1.00 76.56 269 VAL A N 1
ATOM 2017 C CA . VAL A 1 269 ? -5.637 4.206 28.615 1.00 76.56 269 VAL A CA 1
ATOM 2018 C C . VAL A 1 269 ? -5.974 2.738 28.834 1.00 76.56 269 VAL A C 1
ATOM 2020 O O . VAL A 1 269 ? -7.093 2.424 29.247 1.00 76.56 269 VAL A O 1
ATOM 2023 N N . LYS A 1 270 ? -5.006 1.850 28.593 1.00 67.25 270 LYS A N 1
ATOM 2024 C CA . LYS A 1 270 ? -5.123 0.395 28.768 1.00 67.25 270 LYS A CA 1
ATOM 2025 C C . LYS A 1 270 ? -6.265 -0.247 27.972 1.00 67.25 270 LYS A C 1
ATOM 2027 O O . LYS A 1 270 ? -6.832 -1.247 28.403 1.00 67.25 270 LYS A O 1
ATOM 2032 N N . VAL A 1 271 ? -6.646 0.324 26.828 1.00 64.56 271 VAL A N 1
ATOM 2033 C CA . VAL A 1 271 ? -7.727 -0.239 26.007 1.00 64.56 271 VAL A CA 1
ATOM 2034 C C . VAL A 1 271 ? -7.237 -1.470 25.241 1.00 64.56 271 VAL A C 1
ATOM 2036 O O . VAL A 1 271 ? -6.219 -1.382 24.562 1.00 64.56 271 VAL A O 1
ATOM 2039 N N . LYS A 1 272 ? -7.965 -2.589 25.368 1.00 61.00 272 LYS A N 1
ATOM 2040 C CA . LYS A 1 272 ? -7.670 -3.902 24.770 1.00 61.00 272 LYS A CA 1
ATOM 2041 C C . LYS A 1 272 ? -8.647 -4.279 23.646 1.00 61.00 272 LYS A C 1
ATOM 2043 O O . LYS A 1 272 ? -9.805 -4.598 23.917 1.00 61.00 272 LYS A O 1
ATOM 2048 N N . GLY A 1 273 ? -8.215 -4.279 22.395 1.00 55.53 273 GLY A N 1
ATOM 2049 C CA . GLY A 1 273 ? -9.051 -4.350 21.207 1.00 55.53 273 GLY A CA 1
ATOM 2050 C C . GLY A 1 273 ? -9.893 -3.083 21.034 1.00 55.53 273 GLY A C 1
ATOM 2051 O O . GLY A 1 273 ? -10.290 -2.426 21.999 1.00 55.53 273 GLY A O 1
ATOM 2052 N N . GLY A 1 274 ? -10.200 -2.731 19.790 1.00 60.41 274 GLY A N 1
ATOM 2053 C CA . GLY A 1 274 ? -10.994 -1.544 19.480 1.00 60.41 274 GLY A CA 1
ATOM 2054 C C . GLY A 1 274 ? -10.641 -0.939 18.130 1.00 60.41 274 GLY A C 1
ATOM 2055 O O . GLY A 1 274 ? -9.720 -1.408 17.465 1.00 60.41 274 GLY A O 1
ATOM 2056 N N . LEU A 1 275 ? -11.386 0.091 17.736 1.00 59.12 275 LEU A N 1
ATOM 2057 C CA . LEU A 1 275 ? -11.211 0.802 16.470 1.00 59.12 275 LEU A CA 1
ATOM 2058 C C . LEU A 1 275 ? -11.423 2.307 16.665 1.00 59.12 275 LEU A C 1
ATOM 2060 O O . LEU A 1 275 ? -12.408 2.705 17.283 1.00 59.12 275 LEU A O 1
ATOM 2064 N N . VAL A 1 276 ? -10.551 3.136 16.097 1.00 64.38 276 VAL A N 1
ATOM 2065 C CA . VAL A 1 276 ? -10.787 4.572 15.901 1.00 64.38 276 VAL A CA 1
ATOM 2066 C C . VAL A 1 276 ? -10.645 4.890 14.413 1.00 64.38 276 VAL A C 1
ATOM 2068 O O . VAL A 1 276 ? -9.551 4.776 13.865 1.00 64.38 276 VAL A O 1
ATOM 2071 N N . GLU A 1 277 ? -11.753 5.265 13.773 1.00 62.69 277 GLU A N 1
ATOM 2072 C CA . GLU A 1 277 ? -11.866 5.495 12.325 1.00 62.69 277 GLU A CA 1
ATOM 2073 C C . GLU A 1 277 ? -12.854 6.633 12.014 1.00 62.69 277 GLU A C 1
ATOM 2075 O O . GLU A 1 277 ? -14.032 6.412 11.755 1.00 62.69 277 GLU A O 1
ATOM 2080 N N . CYS A 1 278 ? -12.408 7.886 12.068 1.00 64.31 278 CYS A N 1
ATOM 2081 C CA . CYS A 1 278 ? -13.272 9.034 11.770 1.00 64.31 278 CYS A CA 1
ATOM 2082 C C . CYS A 1 278 ? -12.475 10.235 11.251 1.00 64.31 278 CYS A C 1
ATOM 2084 O O . CYS A 1 278 ? -11.239 10.232 11.243 1.00 64.31 278 CYS A O 1
ATOM 2086 N N . TYR A 1 279 ? -13.188 11.274 10.812 1.00 64.50 279 TYR A N 1
ATOM 2087 C CA . TYR A 1 279 ? -12.567 12.546 10.466 1.00 64.50 279 TYR A CA 1
ATOM 2088 C C . TYR A 1 279 ? -12.178 13.299 11.742 1.00 64.50 279 TYR A C 1
ATOM 2090 O O . TYR A 1 279 ? -13.006 13.468 12.636 1.00 64.50 279 TYR A O 1
ATOM 2098 N N . ILE A 1 280 ? -10.937 13.775 11.824 1.00 70.62 280 ILE A N 1
ATOM 2099 C CA . ILE A 1 280 ? -10.423 14.565 12.950 1.00 70.62 280 ILE A CA 1
ATOM 2100 C C . ILE A 1 280 ? -9.929 15.903 12.398 1.00 70.62 280 ILE A C 1
ATOM 2102 O O . ILE A 1 280 ? -9.176 15.932 11.430 1.00 70.62 280 ILE A O 1
ATOM 2106 N N . ASP A 1 281 ? -10.373 17.018 12.974 1.00 72.06 281 ASP A N 1
ATOM 2107 C CA . ASP A 1 281 ? -10.104 18.357 12.441 1.00 72.06 281 ASP A CA 1
ATOM 2108 C C . ASP A 1 281 ? -9.853 19.389 13.558 1.00 72.06 281 ASP A C 1
ATOM 2110 O O . ASP A 1 281 ? -10.382 19.276 14.664 1.00 72.06 281 ASP A O 1
ATOM 2114 N N . ASN A 1 282 ? -9.061 20.421 13.256 1.00 68.06 282 ASN A N 1
ATOM 2115 C CA . ASN A 1 282 ? -8.793 21.611 14.068 1.00 68.06 282 ASN A CA 1
ATOM 2116 C C . ASN A 1 282 ? -8.461 21.338 15.548 1.00 68.06 282 ASN A C 1
ATOM 2118 O O . ASN A 1 282 ? -8.928 22.073 16.421 1.00 68.06 282 ASN A O 1
ATOM 2122 N N . PHE A 1 283 ? -7.658 20.324 15.867 1.00 67.19 283 PHE A N 1
ATOM 2123 C CA . PHE A 1 283 ? -7.074 20.181 17.207 1.00 67.19 283 PHE A CA 1
ATOM 2124 C C . PHE A 1 283 ? -5.792 21.012 17.334 1.00 67.19 283 PHE A C 1
ATOM 2126 O O . PHE A 1 283 ? -5.122 21.309 16.348 1.00 67.19 283 PHE A O 1
ATOM 2133 N N . ARG A 1 284 ? -5.463 21.449 18.556 1.00 59.03 284 ARG A N 1
ATOM 2134 C CA . ARG A 1 284 ? -4.305 22.329 18.800 1.00 59.03 284 ARG A CA 1
ATOM 2135 C C . ARG A 1 284 ? -2.973 21.599 19.018 1.00 59.03 284 ARG A C 1
ATOM 2137 O O . ARG A 1 284 ? -1.930 22.206 18.816 1.00 59.03 284 ARG A O 1
ATOM 2144 N N . THR A 1 285 ? -2.993 20.371 19.535 1.00 54.78 285 THR A N 1
ATOM 2145 C CA . THR A 1 285 ? -1.788 19.715 20.088 1.00 54.78 285 THR A CA 1
ATOM 2146 C C . THR A 1 285 ? -1.673 18.243 19.711 1.00 54.78 285 THR A C 1
ATOM 2148 O O . THR A 1 285 ? -0.724 17.883 19.027 1.00 54.78 285 THR A O 1
ATOM 2151 N N . LEU A 1 286 ? -2.604 17.395 20.163 1.00 52.22 286 LEU A N 1
ATOM 2152 C CA . LEU A 1 286 ? -2.483 15.936 20.087 1.00 52.22 286 LEU A CA 1
ATOM 2153 C C . LEU A 1 286 ? -3.812 15.313 19.661 1.00 52.22 286 LEU A C 1
ATOM 2155 O O . LEU A 1 286 ? -4.695 15.105 20.476 1.00 52.22 286 LEU A O 1
ATOM 2159 N N . GLU A 1 287 ? -3.972 14.973 18.391 1.00 58.31 287 GLU A N 1
ATOM 2160 C CA . GLU A 1 287 ? -5.268 14.554 17.837 1.00 58.31 287 GLU A CA 1
ATOM 2161 C C . GLU A 1 287 ? -5.815 13.249 18.436 1.00 58.31 287 GLU A C 1
ATOM 2163 O O . GLU A 1 287 ? -7.025 13.110 18.601 1.00 58.31 287 GLU A O 1
ATOM 2168 N N . ALA A 1 288 ? -4.954 12.326 18.861 1.00 60.09 288 ALA A N 1
ATOM 2169 C CA . ALA A 1 288 ? -5.335 11.128 19.605 1.00 60.09 288 ALA A CA 1
ATOM 2170 C C . ALA A 1 288 ? -4.259 10.769 20.639 1.00 60.09 288 ALA A C 1
ATOM 2172 O O . ALA A 1 288 ? -3.066 10.847 20.352 1.00 60.09 288 ALA A O 1
ATOM 2173 N N . ARG A 1 289 ? -4.677 10.346 21.839 1.00 66.00 289 ARG A N 1
ATOM 2174 C CA . ARG A 1 289 ? -3.790 9.879 22.913 1.00 66.00 289 ARG A CA 1
ATOM 2175 C C . ARG A 1 289 ? -4.143 8.454 23.304 1.00 66.00 289 ARG A C 1
ATOM 2177 O O . ARG A 1 289 ? -5.192 8.220 23.898 1.00 66.00 289 ARG A O 1
ATOM 2184 N N . LEU A 1 290 ? -3.249 7.516 23.005 1.00 59.69 290 LEU A N 1
ATOM 2185 C CA . LEU A 1 290 ? -3.385 6.104 23.359 1.00 59.69 290 LEU A CA 1
ATOM 2186 C C . LEU A 1 290 ? -2.231 5.708 24.289 1.00 59.69 290 LEU A C 1
ATOM 2188 O O . LEU A 1 290 ? -1.067 5.716 23.896 1.00 59.69 290 LEU A O 1
ATOM 2192 N N . ARG A 1 291 ? -2.546 5.382 25.543 1.00 64.19 291 ARG A N 1
ATOM 2193 C CA . ARG A 1 291 ? -1.576 4.986 26.577 1.00 64.19 291 ARG A CA 1
ATOM 2194 C C . ARG A 1 291 ? -1.793 3.524 26.924 1.00 64.19 291 ARG A C 1
ATOM 2196 O O . ARG A 1 291 ? -2.921 3.142 27.223 1.00 64.19 291 ARG A O 1
ATOM 2203 N N . GLU A 1 292 ? -0.752 2.698 26.861 1.00 54.12 292 GLU A N 1
ATOM 2204 C CA . GLU A 1 292 ? -0.830 1.262 27.199 1.00 54.12 292 GLU A CA 1
ATOM 2205 C C . GLU A 1 292 ? -1.973 0.499 26.481 1.00 54.12 292 GLU A C 1
ATOM 2207 O O . GLU A 1 292 ? -2.497 -0.476 27.010 1.00 54.12 292 GLU A O 1
ATOM 2212 N N . SER A 1 293 ? -2.411 0.968 25.309 1.00 50.62 293 SER A N 1
ATOM 2213 C CA . SER A 1 293 ? -3.586 0.455 24.589 1.00 50.62 293 SER A CA 1
ATOM 2214 C C . SER A 1 293 ? -3.169 -0.237 23.289 1.00 50.62 293 SER A C 1
ATOM 2216 O O . SER A 1 293 ? -2.230 0.223 22.648 1.00 50.62 293 SER A O 1
ATOM 2218 N N . ASP A 1 294 ? -3.884 -1.282 22.873 1.00 48.12 294 ASP A N 1
ATOM 2219 C CA . ASP A 1 294 ? -3.710 -1.989 21.586 1.00 48.12 294 ASP A CA 1
ATOM 2220 C C . ASP A 1 294 ? -4.908 -1.754 20.628 1.00 48.12 294 ASP A C 1
ATOM 2222 O O . ASP A 1 294 ? -5.136 -2.505 19.678 1.00 48.12 294 ASP A O 1
ATOM 2226 N N . ALA A 1 295 ? -5.700 -0.705 20.892 1.00 51.47 295 ALA A N 1
ATOM 2227 C CA . ALA A 1 295 ? -6.789 -0.278 20.020 1.00 51.47 295 ALA A CA 1
ATOM 2228 C C . ALA A 1 295 ? -6.252 0.125 18.640 1.00 51.47 295 ALA A C 1
ATOM 2230 O O . ALA A 1 295 ? -5.277 0.870 18.530 1.00 51.47 295 ALA A O 1
ATOM 2231 N N . VAL A 1 296 ? -6.927 -0.333 17.588 1.00 47.16 296 VAL A N 1
ATOM 2232 C CA . VAL A 1 296 ? -6.514 -0.085 16.210 1.00 47.16 296 VAL A CA 1
ATOM 2233 C C . VAL A 1 296 ? -6.988 1.303 15.779 1.00 47.16 296 VAL A C 1
ATOM 2235 O O . VAL A 1 296 ? -8.158 1.643 15.939 1.00 47.16 296 VAL A O 1
ATOM 2238 N N . VAL A 1 297 ? -6.105 2.107 15.196 1.00 50.78 297 VAL A N 1
ATOM 2239 C CA . VAL A 1 297 ? -6.455 3.399 14.592 1.00 50.78 297 VAL A CA 1
ATOM 2240 C C . VAL A 1 297 ? -6.275 3.276 13.084 1.00 50.78 297 VAL A C 1
ATOM 2242 O O . VAL A 1 297 ? -5.181 2.948 12.632 1.00 50.78 297 VAL A O 1
ATOM 2245 N N . ARG A 1 298 ? -7.337 3.492 12.303 1.00 45.41 298 ARG A N 1
ATOM 2246 C CA . ARG A 1 298 ? -7.325 3.323 10.837 1.00 45.41 298 ARG A CA 1
ATOM 2247 C C . ARG A 1 298 ? -8.043 4.471 10.152 1.00 45.41 298 ARG A C 1
ATOM 2249 O O . ARG A 1 298 ? -8.941 5.069 10.732 1.00 45.41 298 ARG A O 1
ATOM 2256 N N . ASN A 1 299 ? -7.655 4.745 8.905 1.00 44.38 299 ASN A N 1
ATOM 2257 C CA . ASN A 1 299 ? -8.348 5.678 8.011 1.00 44.38 299 ASN A CA 1
ATOM 2258 C C . ASN A 1 299 ? -8.646 7.047 8.654 1.00 44.38 299 ASN A C 1
ATOM 2260 O O . ASN A 1 299 ? -9.700 7.638 8.413 1.00 44.38 299 ASN A O 1
ATOM 2264 N N . LEU A 1 300 ? -7.716 7.560 9.470 1.00 46.81 300 LEU A N 1
ATOM 2265 C CA . LEU A 1 300 ? -7.818 8.916 9.999 1.00 46.81 300 LEU A CA 1
ATOM 2266 C C . LEU A 1 300 ? -7.767 9.915 8.846 1.00 46.81 300 LEU A C 1
ATOM 2268 O O . LEU A 1 300 ? -6.872 9.867 8.003 1.00 46.81 300 LEU A O 1
ATOM 2272 N N . ARG A 1 301 ? -8.738 10.825 8.811 1.00 47.16 301 ARG A N 1
ATOM 2273 C CA . ARG A 1 301 ? -8.860 11.832 7.755 1.00 47.16 301 ARG A CA 1
ATOM 2274 C C . ARG A 1 301 ? -8.810 13.225 8.373 1.00 47.16 301 ARG A C 1
ATOM 2276 O O . ARG A 1 301 ? -9.715 13.595 9.119 1.00 47.16 301 ARG A O 1
ATOM 2283 N N . PHE A 1 302 ? -7.782 13.994 8.023 1.00 48.50 302 PHE A N 1
ATOM 2284 C CA . PHE A 1 302 ? -7.603 15.373 8.483 1.00 48.50 302 PHE A CA 1
ATOM 2285 C C . PHE A 1 302 ? -8.220 16.372 7.502 1.00 48.50 302 PHE A C 1
ATOM 2287 O O . PHE A 1 302 ? -8.042 16.245 6.289 1.00 48.50 302 PHE A O 1
ATOM 2294 N N . TYR A 1 303 ? -8.942 17.368 8.015 1.00 40.38 303 TYR A N 1
ATOM 2295 C CA . TYR A 1 303 ? -9.484 18.490 7.234 1.00 40.38 303 TYR A CA 1
ATOM 2296 C C . TYR A 1 303 ? -8.745 19.780 7.609 1.00 40.38 303 TYR A C 1
ATOM 2298 O O . TYR A 1 303 ? -8.100 19.840 8.644 1.00 40.38 303 TYR A O 1
ATOM 2306 N N . ASN A 1 304 ? -8.753 20.785 6.724 1.00 40.78 304 ASN A N 1
ATOM 2307 C CA . ASN A 1 304 ? -8.317 22.165 7.007 1.00 40.78 304 ASN A CA 1
ATOM 2308 C C . ASN A 1 304 ? -6.996 22.348 7.793 1.00 40.78 304 ASN A C 1
ATOM 2310 O O . ASN A 1 304 ? -6.866 23.269 8.601 1.00 40.78 304 ASN A O 1
ATOM 2314 N N . MET A 1 305 ? -5.982 21.527 7.504 1.00 38.69 305 MET A N 1
ATOM 2315 C CA . MET A 1 305 ? -4.651 21.649 8.104 1.00 38.69 305 MET A CA 1
ATOM 2316 C C . MET A 1 305 ? -4.015 23.015 7.772 1.00 38.69 305 MET A C 1
ATOM 2318 O O . MET A 1 305 ? -3.829 23.326 6.590 1.00 38.69 305 MET A O 1
ATOM 2322 N N . PRO A 1 306 ? -3.642 23.842 8.766 1.00 35.44 306 PRO A N 1
ATOM 2323 C CA . PRO A 1 306 ? -2.911 25.073 8.507 1.00 35.44 306 PRO A CA 1
ATOM 2324 C C . PRO A 1 306 ? -1.512 24.767 7.973 1.00 35.44 306 PRO A C 1
ATOM 2326 O O . PRO A 1 306 ? -0.906 23.747 8.294 1.00 35.44 306 PRO A O 1
ATOM 2329 N N . LYS A 1 307 ? -0.998 25.679 7.144 1.00 31.94 307 LYS A N 1
ATOM 2330 C CA . LYS A 1 307 ? 0.255 25.508 6.395 1.00 31.94 307 LYS A CA 1
ATOM 2331 C C . LYS A 1 307 ? 1.506 25.315 7.269 1.00 31.94 307 LYS A C 1
ATOM 2333 O O . LYS A 1 307 ? 2.483 24.782 6.758 1.00 31.94 307 LYS A O 1
ATOM 2338 N N . ASP A 1 308 ? 1.450 25.682 8.555 1.00 30.69 308 ASP A N 1
ATOM 2339 C CA . ASP A 1 308 ? 2.642 25.946 9.377 1.00 30.69 308 ASP A CA 1
ATOM 2340 C C . ASP A 1 308 ? 2.670 25.245 10.759 1.00 30.69 308 ASP A C 1
ATOM 2342 O O . ASP A 1 308 ? 3.474 25.620 11.612 1.00 30.69 308 ASP A O 1
ATOM 2346 N N . GLU A 1 309 ? 1.824 24.239 11.029 1.00 33.19 309 GLU A N 1
ATOM 2347 C CA . GLU A 1 309 ? 1.814 23.534 12.329 1.00 33.19 309 GLU A CA 1
ATOM 2348 C C . GLU A 1 309 ? 1.868 22.000 12.205 1.00 33.19 309 GLU A C 1
ATOM 2350 O O . GLU A 1 309 ? 1.274 21.404 11.307 1.00 33.19 309 GLU A O 1
ATOM 2355 N N . TYR A 1 310 ? 2.625 21.378 13.119 1.00 33.44 310 TYR A N 1
ATOM 2356 C CA . TYR A 1 310 ? 2.946 19.947 13.163 1.00 33.44 310 TYR A CA 1
ATOM 2357 C C . TYR A 1 310 ? 1.831 19.132 13.835 1.00 33.44 310 TYR A C 1
ATOM 2359 O O . TYR A 1 310 ? 1.289 19.549 14.856 1.00 33.44 310 TYR A O 1
ATOM 2367 N N . VAL A 1 311 ? 1.563 17.931 13.318 1.00 32.44 311 VAL A N 1
ATOM 2368 C CA . VAL A 1 311 ? 0.779 16.897 14.012 1.00 32.44 311 VAL A CA 1
ATOM 2369 C C . VAL A 1 311 ? 1.706 16.150 14.975 1.00 32.44 311 VAL A C 1
ATOM 2371 O O . VAL A 1 311 ? 2.729 15.622 14.541 1.00 32.44 311 VAL A O 1
ATOM 2374 N N . LEU A 1 312 ? 1.359 16.076 16.264 1.00 33.78 312 LEU A N 1
ATOM 2375 C CA . LEU A 1 312 ? 1.935 15.089 17.182 1.00 33.78 312 LEU A CA 1
ATOM 2376 C C . LEU A 1 312 ? 0.909 13.965 17.410 1.00 33.78 312 LEU A C 1
ATOM 2378 O O . LEU A 1 312 ? -0.203 14.208 17.874 1.00 33.78 312 LEU A O 1
ATOM 2382 N N . ILE A 1 313 ? 1.294 12.724 17.116 1.00 33.97 313 ILE A N 1
ATOM 2383 C CA . ILE A 1 313 ? 0.652 11.523 17.664 1.00 33.97 313 ILE A CA 1
ATOM 2384 C C . ILE A 1 313 ? 1.660 10.945 18.660 1.00 33.97 313 ILE A C 1
ATOM 2386 O O . ILE A 1 313 ? 2.753 10.540 18.269 1.00 33.97 313 ILE A O 1
ATOM 2390 N N . GLU A 1 314 ? 1.333 10.966 19.952 1.00 31.05 314 GLU A N 1
ATOM 2391 C CA . GLU A 1 314 ? 2.240 10.547 21.028 1.00 31.05 314 GLU A CA 1
ATOM 2392 C C . GLU A 1 314 ? 1.781 9.202 21.620 1.00 31.05 314 GLU A C 1
ATOM 2394 O O . GLU A 1 314 ? 0.731 9.119 22.262 1.00 31.05 314 GLU A O 1
ATOM 2399 N N . PHE A 1 315 ? 2.574 8.143 21.414 1.00 31.73 315 PHE A N 1
ATOM 2400 C CA . PHE A 1 315 ? 2.405 6.846 22.079 1.00 31.73 315 PHE A CA 1
ATOM 2401 C C . PHE A 1 315 ? 3.411 6.741 23.232 1.00 31.73 315 PHE A C 1
ATOM 2403 O O . PHE A 1 315 ? 4.622 6.761 23.015 1.00 31.73 315 PHE A O 1
ATOM 2410 N N . LEU A 1 316 ? 2.919 6.629 24.468 1.00 30.08 316 LEU A N 1
ATOM 2411 C CA . LEU A 1 316 ? 3.758 6.516 25.667 1.00 30.08 316 LEU A CA 1
ATOM 2412 C C . LEU A 1 316 ? 3.871 5.044 26.093 1.00 30.08 316 LEU A C 1
ATOM 2414 O O . LEU A 1 316 ? 2.856 4.388 26.342 1.00 30.08 316 LEU A O 1
ATOM 2418 N N . SER A 1 317 ? 5.103 4.527 26.180 1.00 26.78 317 SER A N 1
ATOM 2419 C CA . SER A 1 317 ? 5.387 3.176 26.689 1.00 26.78 317 SER A CA 1
ATOM 2420 C C . SER A 1 317 ? 5.210 3.089 28.213 1.00 26.78 317 SER A C 1
ATOM 2422 O O . SER A 1 317 ? 5.394 4.083 28.913 1.00 26.78 317 SER A O 1
ATOM 2424 N N . ALA A 1 318 ? 4.885 1.894 28.714 1.00 28.25 318 ALA A N 1
ATOM 2425 C CA . ALA A 1 318 ? 4.339 1.631 30.050 1.00 28.25 318 ALA A CA 1
ATOM 2426 C C . ALA A 1 318 ? 5.269 1.880 31.261 1.00 28.25 318 ALA A C 1
ATOM 2428 O O . ALA A 1 318 ? 4.796 1.826 32.393 1.00 28.25 318 ALA A O 1
ATOM 2429 N N . ASP A 1 319 ? 6.550 2.206 31.070 1.00 27.67 319 ASP A N 1
ATOM 2430 C CA . ASP A 1 319 ? 7.525 2.170 32.165 1.00 27.67 319 ASP A CA 1
ATOM 2431 C C . ASP A 1 319 ? 8.255 3.510 32.363 1.00 27.67 319 ASP A C 1
ATOM 2433 O O . ASP A 1 319 ? 9.411 3.663 31.979 1.00 27.67 319 ASP A O 1
ATOM 2437 N N . SER A 1 320 ? 7.599 4.506 32.972 1.00 25.36 320 SER A N 1
ATOM 2438 C CA . SER A 1 320 ? 8.197 5.366 34.021 1.00 25.36 320 SER A CA 1
ATOM 2439 C C . SER A 1 320 ? 7.317 6.565 34.392 1.00 25.36 320 SER A C 1
ATOM 2441 O O . SER A 1 320 ? 6.962 7.426 33.592 1.00 25.36 320 SER A O 1
ATOM 2443 N N . SER A 1 321 ? 7.012 6.659 35.682 1.00 28.88 321 SER A N 1
ATOM 2444 C CA . SER A 1 321 ? 6.510 7.864 36.329 1.00 28.88 321 SER A CA 1
ATOM 2445 C C . SER A 1 321 ? 7.657 8.868 36.515 1.00 28.88 321 SER A C 1
ATOM 2447 O O . SER A 1 321 ? 8.409 8.766 37.484 1.00 28.88 321 SER A O 1
ATOM 2449 N N . GLY A 1 322 ? 7.801 9.837 35.609 1.00 22.72 322 GLY A N 1
ATOM 2450 C CA . GLY A 1 322 ? 8.689 10.988 35.801 1.00 22.72 322 GLY A CA 1
ATOM 2451 C C . GLY A 1 322 ? 9.127 11.649 34.496 1.00 22.72 322 GLY A C 1
ATOM 2452 O O . GLY A 1 322 ? 9.718 11.003 33.641 1.00 22.72 322 GLY A O 1
ATOM 2453 N N . PHE A 1 323 ? 8.881 12.956 34.357 1.00 27.55 323 PHE A N 1
ATOM 2454 C CA . PHE A 1 323 ? 9.482 13.756 33.290 1.00 27.55 323 PHE A CA 1
ATOM 2455 C C . PHE A 1 323 ? 11.009 13.743 33.429 1.00 27.55 323 PHE A C 1
ATOM 2457 O O . PHE A 1 323 ? 11.549 14.227 34.423 1.00 27.55 323 PHE A O 1
ATOM 2464 N N . THR A 1 324 ? 11.717 13.252 32.416 1.00 20.28 324 THR A N 1
ATOM 2465 C CA . THR A 1 324 ? 13.097 13.644 32.112 1.00 20.28 324 THR A CA 1
ATOM 2466 C C . THR A 1 324 ? 13.310 13.488 30.610 1.00 20.28 324 THR A C 1
ATOM 2468 O O . THR A 1 324 ? 12.901 12.496 30.016 1.00 20.28 324 THR A O 1
ATOM 2471 N N . THR A 1 325 ? 13.923 14.492 29.988 1.00 28.53 325 THR A N 1
ATOM 2472 C CA . THR A 1 325 ? 14.417 14.446 28.610 1.00 28.53 325 THR A CA 1
ATOM 2473 C C . THR A 1 325 ? 15.349 13.248 28.437 1.00 28.53 325 THR A C 1
ATOM 2475 O O . THR A 1 325 ? 16.407 13.211 29.064 1.00 28.53 325 THR A O 1
ATOM 2478 N N . ILE A 1 326 ? 14.990 12.281 27.586 1.00 22.19 326 ILE A N 1
ATOM 2479 C CA . ILE A 1 326 ? 15.889 11.181 27.215 1.00 22.19 326 ILE A CA 1
ATOM 2480 C C . ILE A 1 326 ? 15.932 11.024 25.696 1.00 22.19 326 ILE A C 1
ATOM 2482 O O . ILE A 1 326 ? 14.931 10.797 25.023 1.00 22.19 326 ILE A O 1
ATOM 2486 N N . ASN A 1 327 ? 17.156 11.183 25.203 1.00 24.42 327 ASN A N 1
ATOM 2487 C CA . ASN A 1 327 ? 17.643 10.880 23.870 1.00 24.42 327 ASN A CA 1
ATOM 2488 C C . ASN A 1 327 ? 17.954 9.372 23.751 1.00 24.42 327 ASN A C 1
ATOM 2490 O O . ASN A 1 327 ? 18.396 8.771 24.726 1.00 24.42 327 ASN A O 1
ATOM 2494 N N . GLN A 1 328 ? 17.820 8.838 22.532 1.00 29.36 328 GLN A N 1
ATOM 2495 C CA . GLN A 1 328 ? 18.383 7.577 22.015 1.00 29.36 328 GLN A CA 1
ATOM 2496 C C . GLN A 1 328 ? 18.040 6.260 22.738 1.00 29.36 328 GLN A C 1
ATOM 2498 O O . GLN A 1 328 ? 18.733 5.842 23.659 1.00 29.36 328 GLN A O 1
ATOM 2503 N N . ALA A 1 329 ? 17.052 5.536 22.197 1.00 26.53 329 ALA A N 1
ATOM 2504 C CA . ALA A 1 329 ? 17.192 4.172 21.656 1.00 26.53 329 ALA A CA 1
ATOM 2505 C C . ALA A 1 329 ? 15.810 3.499 21.558 1.00 26.53 329 ALA A C 1
ATOM 2507 O O . ALA A 1 329 ? 15.114 3.352 22.555 1.00 26.53 329 ALA A O 1
ATOM 2508 N N . ASN A 1 330 ? 15.471 3.026 20.356 1.00 28.03 330 ASN A N 1
ATOM 2509 C CA . ASN A 1 330 ? 14.375 2.100 20.046 1.00 28.03 330 ASN A CA 1
ATOM 2510 C C . ASN A 1 330 ? 12.937 2.595 20.283 1.00 28.03 330 ASN A C 1
ATOM 2512 O O . ASN A 1 330 ? 12.291 2.225 21.259 1.00 28.03 330 ASN A O 1
ATOM 2516 N N . THR A 1 331 ? 12.369 3.274 19.286 1.00 25.81 331 THR A N 1
ATOM 2517 C CA . THR A 1 331 ? 10.915 3.272 19.061 1.00 25.81 331 THR A CA 1
ATOM 2518 C C . THR A 1 331 ? 10.619 2.902 17.606 1.00 25.81 331 THR A C 1
ATOM 2520 O O . THR A 1 331 ? 11.153 3.490 16.669 1.00 25.81 331 THR A O 1
ATOM 2523 N N . THR A 1 332 ? 9.809 1.857 17.428 1.00 24.12 332 THR A N 1
ATOM 2524 C CA . THR A 1 332 ? 9.304 1.372 16.132 1.00 24.12 332 THR A CA 1
ATOM 2525 C C . THR A 1 332 ? 7.838 1.793 16.062 1.00 24.12 332 THR A C 1
ATOM 2527 O O . THR A 1 332 ? 7.141 1.636 17.061 1.00 24.12 332 THR A O 1
ATOM 2530 N N . TRP A 1 333 ? 7.392 2.355 14.939 1.00 28.30 333 TRP A N 1
ATOM 2531 C CA . TRP A 1 333 ? 6.061 2.955 14.781 1.00 28.30 333 TRP A CA 1
ATOM 2532 C C . TRP A 1 333 ? 5.304 2.254 13.659 1.00 28.30 333 TRP A C 1
ATOM 2534 O O . TRP A 1 333 ? 5.892 2.124 12.585 1.00 28.30 333 TRP A O 1
ATOM 2544 N N . SER A 1 334 ? 4.028 1.906 13.893 1.00 26.56 334 SER A N 1
ATOM 2545 C CA . SER A 1 334 ? 3.113 1.402 12.867 1.00 26.56 334 SER A CA 1
ATOM 2546 C C . SER A 1 334 ? 1.912 2.322 12.609 1.00 26.56 334 SER A C 1
ATOM 2548 O O . SER A 1 334 ? 1.315 2.864 13.537 1.00 26.56 334 SER A O 1
ATOM 2550 N N . ILE A 1 335 ? 1.582 2.532 11.332 1.00 29.27 335 ILE A N 1
ATOM 2551 C CA . ILE A 1 335 ? 0.348 3.152 10.826 1.00 29.27 335 ILE A CA 1
ATOM 2552 C C . ILE A 1 335 ? -0.238 2.114 9.854 1.00 29.27 335 ILE A C 1
ATOM 2554 O O . ILE A 1 335 ? 0.502 1.513 9.090 1.00 29.27 335 ILE A O 1
ATOM 2558 N N . GLU A 1 336 ? -1.536 1.819 9.897 1.00 25.91 336 GLU A N 1
ATOM 2559 C CA . GLU A 1 336 ? -2.153 0.875 8.950 1.00 25.91 336 GLU A CA 1
ATOM 2560 C C . GLU A 1 336 ? -3.129 1.617 8.025 1.00 25.91 336 GLU A C 1
ATOM 2562 O O . GLU A 1 336 ? -3.996 2.360 8.493 1.00 25.91 336 GLU A O 1
ATOM 2567 N N . THR A 1 337 ? -3.046 1.373 6.715 1.00 27.31 337 THR A N 1
ATOM 2568 C CA . THR A 1 337 ? -4.062 1.774 5.725 1.00 27.31 337 THR A CA 1
ATOM 2569 C C . THR A 1 337 ? -4.524 0.533 4.974 1.00 27.31 337 THR A C 1
ATOM 2571 O O . THR A 1 337 ? -3.691 -0.145 4.386 1.00 27.31 337 THR A O 1
ATOM 2574 N N . ALA A 1 338 ? -5.826 0.244 4.934 1.00 22.33 338 ALA A N 1
ATOM 2575 C CA . ALA A 1 338 ? -6.346 -0.921 4.214 1.00 22.33 338 ALA A CA 1
ATOM 2576 C C . ALA A 1 338 ? -7.379 -0.512 3.152 1.00 22.33 338 ALA A C 1
ATOM 2578 O O . ALA A 1 338 ? -8.525 -0.228 3.494 1.00 22.33 338 ALA A O 1
ATOM 2579 N N . ASN A 1 339 ? -6.954 -0.447 1.884 1.00 22.64 339 ASN A N 1
ATOM 2580 C CA . ASN A 1 339 ? -7.348 -1.288 0.728 1.00 22.64 339 ASN A CA 1
ATOM 2581 C C . ASN A 1 339 ? -7.055 -0.551 -0.608 1.00 22.64 339 ASN A C 1
ATOM 2583 O O . ASN A 1 339 ? -6.883 0.668 -0.591 1.00 22.64 339 ASN A O 1
ATOM 2587 N N . PRO A 1 340 ? -6.975 -1.248 -1.766 1.00 27.62 340 PRO A N 1
ATOM 2588 C CA . PRO A 1 340 ? -6.556 -0.669 -3.040 1.00 27.62 340 PRO A CA 1
ATOM 2589 C C . PRO A 1 340 ? -7.680 0.212 -3.589 1.00 27.62 340 PRO A C 1
ATOM 2591 O O . PRO A 1 340 ? -8.544 -0.239 -4.339 1.00 27.62 340 PRO A O 1
ATOM 2594 N N . CYS A 1 341 ? -7.725 1.470 -3.168 1.00 22.91 341 CYS A N 1
ATOM 2595 C CA . CYS A 1 341 ? -8.690 2.418 -3.693 1.00 22.91 341 CYS A CA 1
ATOM 2596 C C . CYS A 1 341 ? -8.151 3.045 -4.973 1.00 22.91 341 CYS A C 1
ATOM 2598 O O . CYS A 1 341 ? -7.059 3.599 -5.016 1.00 22.91 341 CYS A O 1
ATOM 2600 N N . HIS A 1 342 ? -8.988 2.989 -6.002 1.00 24.86 342 HIS A N 1
ATOM 2601 C CA . HIS A 1 342 ? -8.870 3.679 -7.280 1.00 24.86 342 HIS A CA 1
ATOM 2602 C C . HIS A 1 342 ? -8.821 5.222 -7.181 1.00 24.86 342 HIS A C 1
ATOM 2604 O O . HIS A 1 342 ? -8.927 5.869 -8.214 1.00 24.86 342 HIS A O 1
ATOM 2610 N N . ASP A 1 343 ? -8.631 5.811 -5.994 1.00 23.27 343 ASP A N 1
ATOM 2611 C CA . ASP A 1 343 ? -8.492 7.254 -5.783 1.00 23.27 343 ASP A CA 1
ATOM 2612 C C . ASP A 1 343 ? -7.568 7.562 -4.586 1.00 23.27 343 ASP A C 1
ATOM 2614 O O . ASP A 1 343 ? -7.546 6.836 -3.587 1.00 23.27 343 ASP A O 1
ATOM 2618 N N . ALA A 1 344 ? -6.804 8.654 -4.726 1.00 22.98 344 ALA A N 1
ATOM 2619 C CA . ALA A 1 344 ? -5.650 9.039 -3.909 1.00 22.98 344 ALA A CA 1
ATOM 2620 C C . ALA A 1 344 ? -5.895 8.985 -2.389 1.00 22.98 344 ALA A C 1
ATOM 2622 O O . ALA A 1 344 ? -6.780 9.655 -1.853 1.00 22.98 344 ALA A O 1
ATOM 2623 N N . SER A 1 345 ? -5.050 8.225 -1.691 1.00 26.83 345 SER A N 1
ATOM 2624 C CA . SER A 1 345 ? -4.974 8.163 -0.228 1.00 26.83 345 SER A CA 1
ATOM 2625 C C . SER A 1 345 ? -3.652 8.799 0.203 1.00 26.83 345 SER A C 1
ATOM 2627 O O . SER A 1 345 ? -2.599 8.293 -0.161 1.00 26.83 345 SER A O 1
ATOM 2629 N N . TYR A 1 346 ? -3.687 9.913 0.938 1.00 28.59 346 TYR A N 1
ATOM 2630 C CA . TYR A 1 346 ? -2.489 10.684 1.308 1.00 28.59 346 TYR A CA 1
ATOM 2631 C C . TYR A 1 346 ? -2.131 10.528 2.793 1.00 28.59 346 TYR A C 1
ATOM 2633 O O . TYR A 1 346 ? -2.997 10.644 3.662 1.00 28.59 346 TYR A O 1
ATOM 2641 N N . ILE A 1 347 ? -0.839 10.328 3.080 1.00 33.50 347 ILE A N 1
ATOM 2642 C CA . ILE A 1 347 ? -0.253 10.316 4.433 1.00 33.50 347 ILE A CA 1
ATOM 2643 C C . ILE A 1 347 ? 0.778 11.439 4.532 1.00 33.50 347 ILE A C 1
ATOM 2645 O O . ILE A 1 347 ? 1.744 11.410 3.782 1.00 33.50 347 ILE A O 1
ATOM 2649 N N . LYS A 1 348 ? 0.606 12.374 5.476 1.00 32.56 348 LYS A N 1
ATOM 2650 C CA . LYS A 1 348 ? 1.469 13.553 5.659 1.00 32.56 348 LYS A CA 1
ATOM 2651 C C . LYS A 1 348 ? 2.441 13.353 6.832 1.00 32.56 348 LYS A C 1
ATOM 2653 O O . LYS A 1 348 ? 1.993 13.303 7.976 1.00 32.56 348 LYS A O 1
ATOM 2658 N N . ILE A 1 349 ? 3.755 13.283 6.587 1.00 36.78 349 ILE A N 1
ATOM 2659 C CA . ILE A 1 349 ? 4.784 13.278 7.653 1.00 36.78 349 ILE A CA 1
ATOM 2660 C C . ILE A 1 349 ? 5.514 14.624 7.695 1.00 36.78 349 ILE A C 1
ATOM 2662 O O . ILE A 1 349 ? 6.020 15.074 6.669 1.00 36.78 349 ILE A O 1
ATOM 2666 N N . ALA A 1 350 ? 5.634 15.228 8.883 1.00 33.91 350 ALA A N 1
ATOM 2667 C CA . ALA A 1 350 ? 6.495 16.385 9.128 1.00 33.91 350 ALA A CA 1
ATOM 2668 C C . ALA A 1 350 ? 7.717 15.985 9.976 1.00 33.91 350 ALA A C 1
ATOM 2670 O O . ALA A 1 350 ? 7.561 15.548 11.116 1.00 33.91 350 ALA A O 1
ATOM 2671 N N . VAL A 1 351 ? 8.933 16.134 9.436 1.00 33.91 351 VAL A N 1
ATOM 2672 C CA . VAL A 1 351 ? 10.189 15.779 10.132 1.00 33.91 351 VAL A CA 1
ATOM 2673 C C . VAL A 1 351 ? 10.934 17.048 10.564 1.00 33.91 351 VAL A C 1
ATOM 2675 O O . VAL A 1 351 ? 11.221 17.915 9.738 1.00 33.91 351 VAL A O 1
ATOM 2678 N N . ASN A 1 352 ? 11.258 17.162 11.858 1.00 30.61 352 ASN A N 1
ATOM 2679 C CA . ASN A 1 352 ? 12.065 18.256 12.414 1.00 30.61 352 ASN A CA 1
ATOM 2680 C C . ASN A 1 352 ? 13.559 17.902 12.494 1.00 30.61 352 ASN A C 1
ATOM 2682 O O . ASN A 1 352 ? 13.945 16.735 12.573 1.00 30.61 352 ASN A O 1
ATOM 2686 N N . LYS A 1 353 ? 14.407 18.940 12.539 1.00 30.66 353 LYS A N 1
ATOM 2687 C CA . LYS A 1 353 ? 15.873 18.840 12.640 1.00 30.66 353 LYS A CA 1
ATOM 2688 C C . LYS A 1 353 ? 16.289 17.943 13.821 1.00 30.66 353 LYS A C 1
ATOM 2690 O O . LYS A 1 353 ? 16.068 18.298 14.976 1.00 30.66 353 LYS A O 1
ATOM 2695 N N . GLY A 1 354 ? 16.910 16.797 13.523 1.00 30.06 354 GLY A N 1
ATOM 2696 C CA . GLY A 1 354 ? 17.442 15.854 14.519 1.00 30.06 354 GLY A CA 1
ATOM 2697 C C . GLY A 1 354 ? 16.458 14.808 15.067 1.00 30.06 354 GLY A C 1
ATOM 2698 O O . GLY A 1 354 ? 16.789 14.156 16.055 1.00 30.06 354 GLY A O 1
ATOM 2699 N N . GLN A 1 355 ? 15.275 14.633 14.466 1.00 30.50 355 GLN A N 1
ATOM 2700 C CA . GLN A 1 355 ? 14.284 13.626 14.879 1.00 30.50 355 GLN A CA 1
ATOM 2701 C C . GLN A 1 355 ? 14.183 12.453 13.886 1.00 30.50 355 GLN A C 1
ATOM 2703 O O . GLN A 1 355 ? 14.345 12.638 12.684 1.00 30.50 355 GLN A O 1
ATOM 2708 N N . GLN A 1 356 ? 13.901 11.248 14.397 1.00 32.16 356 GLN A N 1
ATOM 2709 C CA . GLN A 1 356 ? 13.600 10.045 13.604 1.00 32.16 356 GLN A CA 1
ATOM 2710 C C . GLN A 1 356 ? 12.077 9.874 13.458 1.00 32.16 356 GLN A C 1
ATOM 2712 O O . GLN A 1 356 ? 11.350 10.103 14.423 1.00 32.16 356 GLN A O 1
ATOM 2717 N N . GLY A 1 357 ? 11.595 9.441 12.286 1.00 34.03 357 GLY A N 1
ATOM 2718 C CA . GLY A 1 357 ? 10.170 9.175 12.033 1.00 34.03 357 GLY A CA 1
ATOM 2719 C C . GLY A 1 357 ? 9.939 8.253 10.827 1.00 34.03 357 GLY A C 1
ATOM 2720 O O . GLY A 1 357 ? 10.804 8.130 9.962 1.00 34.03 357 GLY A O 1
ATOM 2721 N N . GLY A 1 358 ? 8.791 7.571 10.761 1.00 32.53 358 GLY A N 1
ATOM 2722 C CA . GLY A 1 358 ? 8.443 6.655 9.666 1.00 32.53 358 GLY A CA 1
ATOM 2723 C C . GLY A 1 358 ? 6.957 6.284 9.639 1.00 32.53 358 GLY A C 1
ATOM 2724 O O . GLY A 1 358 ? 6.254 6.488 10.625 1.00 32.53 358 GLY A O 1
ATOM 2725 N N . VAL A 1 359 ? 6.501 5.749 8.505 1.00 33.22 359 VAL A N 1
ATOM 2726 C CA . VAL A 1 359 ? 5.149 5.220 8.270 1.00 33.22 359 VAL A CA 1
ATOM 2727 C C . VAL A 1 359 ? 5.270 3.724 7.984 1.00 33.22 359 VAL A C 1
ATOM 2729 O O . VAL A 1 359 ? 5.977 3.292 7.072 1.00 33.22 359 VAL A O 1
ATOM 2732 N N . GLU A 1 360 ? 4.594 2.907 8.780 1.00 33.41 360 GLU A N 1
ATOM 2733 C CA . GLU A 1 360 ? 4.363 1.504 8.426 1.00 33.41 360 GLU A CA 1
ATOM 2734 C C . GLU A 1 360 ? 3.171 1.436 7.474 1.00 33.41 360 GLU A C 1
ATOM 2736 O O . GLU A 1 360 ? 2.356 2.354 7.437 1.00 33.41 360 GLU A O 1
ATOM 2741 N N . PHE A 1 361 ? 3.106 0.395 6.657 1.00 33.12 361 PHE A N 1
ATOM 2742 C CA . PHE A 1 361 ? 1.944 0.110 5.832 1.00 33.12 361 PHE A CA 1
ATOM 2743 C C . PHE A 1 361 ? 1.583 -1.346 6.094 1.00 33.12 361 PHE A C 1
ATOM 2745 O O . PHE A 1 361 ? 2.350 -2.237 5.724 1.00 33.12 361 PHE A O 1
ATOM 2752 N N . ASP A 1 362 ? 0.430 -1.599 6.709 1.00 29.50 362 ASP A N 1
ATOM 2753 C CA . ASP A 1 362 ? -0.107 -2.956 6.784 1.00 29.50 362 ASP A CA 1
ATOM 2754 C C . ASP A 1 362 ? -1.175 -3.225 5.726 1.00 29.50 362 ASP A C 1
ATOM 2756 O O . ASP A 1 362 ? -2.036 -2.394 5.449 1.00 29.50 362 ASP A O 1
ATOM 2760 N N . LYS A 1 363 ? -1.103 -4.466 5.226 1.00 31.86 363 LYS A N 1
ATOM 2761 C CA . LYS A 1 363 ? -1.964 -5.179 4.266 1.00 31.86 363 LYS A CA 1
ATOM 2762 C C . LYS A 1 363 ? -1.826 -4.864 2.772 1.00 31.86 363 LYS A C 1
ATOM 2764 O O . LYS A 1 363 ? -2.588 -4.104 2.188 1.00 31.86 363 LYS A O 1
ATOM 2769 N N . LEU A 1 364 ? -0.987 -5.671 2.113 1.00 33.88 364 LEU A N 1
ATOM 2770 C CA . LEU A 1 364 ? -1.132 -6.026 0.689 1.00 33.88 364 LEU A CA 1
ATOM 2771 C C . LEU A 1 364 ? -1.945 -7.326 0.464 1.00 33.88 364 LEU A C 1
ATOM 2773 O O . LEU A 1 364 ? -2.158 -7.711 -0.684 1.00 33.88 364 LEU A O 1
ATOM 2777 N N . SER A 1 365 ? -2.416 -8.021 1.515 1.00 31.12 365 SER A N 1
ATOM 2778 C CA . SER A 1 365 ? -3.393 -9.118 1.371 1.00 31.12 365 SER A CA 1
ATOM 2779 C C . SER A 1 365 ? -4.182 -9.386 2.662 1.00 31.12 365 SER A C 1
ATOM 2781 O O . SER A 1 365 ? -3.622 -9.332 3.755 1.00 31.12 365 SER A O 1
ATOM 2783 N N . ASP A 1 366 ? -5.471 -9.715 2.535 1.00 32.59 366 ASP A N 1
ATOM 2784 C CA . ASP A 1 366 ? -6.381 -10.077 3.639 1.00 32.59 366 ASP A CA 1
ATOM 2785 C C . ASP A 1 366 ? -6.255 -11.540 4.109 1.00 32.59 366 ASP A C 1
ATOM 2787 O O . ASP A 1 366 ? -7.063 -12.028 4.898 1.00 32.59 366 ASP A O 1
ATOM 2791 N N . THR A 1 367 ? -5.238 -12.261 3.648 1.00 33.06 367 THR A N 1
ATOM 2792 C CA . THR A 1 367 ? -5.029 -13.674 3.978 1.00 33.06 367 THR A CA 1
ATOM 2793 C C . THR A 1 367 ? -3.756 -13.841 4.795 1.00 33.06 367 THR A C 1
ATOM 2795 O O . THR A 1 367 ? -2.771 -13.167 4.518 1.00 33.06 367 THR A O 1
ATOM 2798 N N . GLU A 1 368 ? -3.726 -14.775 5.751 1.00 37.41 368 GLU A N 1
ATOM 2799 C CA . GLU A 1 368 ? -2.531 -15.198 6.518 1.00 37.41 368 GLU A CA 1
ATOM 2800 C C . GLU A 1 368 ? -1.380 -15.769 5.645 1.00 37.41 368 GLU A C 1
ATOM 2802 O O . GLU A 1 368 ? -0.505 -16.490 6.126 1.00 37.41 368 GLU A O 1
ATOM 2807 N N . GLN A 1 369 ? -1.372 -15.488 4.343 1.00 39.25 369 GLN A N 1
ATOM 2808 C CA . GLN A 1 369 ? -0.379 -15.947 3.393 1.00 39.25 369 GLN A CA 1
ATOM 2809 C C . GLN A 1 369 ? 0.855 -15.049 3.430 1.00 39.25 369 GLN A C 1
ATOM 2811 O O . GLN A 1 369 ? 0.780 -13.823 3.401 1.00 39.25 369 GLN A O 1
ATOM 2816 N N . SER A 1 370 ? 2.017 -15.689 3.456 1.00 42.41 370 SER A N 1
ATOM 2817 C CA . SER A 1 370 ? 3.295 -15.041 3.209 1.00 42.41 370 SER A CA 1
ATOM 2818 C C . SER A 1 370 ? 3.309 -14.358 1.835 1.00 42.41 370 SER A C 1
ATOM 2820 O O . SER A 1 370 ? 2.962 -14.997 0.838 1.00 42.41 370 SER A O 1
ATOM 2822 N N . LEU A 1 371 ? 3.737 -13.093 1.759 1.00 44.91 371 LEU A N 1
ATOM 2823 C CA . LEU A 1 371 ? 3.870 -12.396 0.480 1.00 44.91 371 LEU A CA 1
ATOM 2824 C C . LEU A 1 371 ? 5.079 -12.940 -0.275 1.00 44.91 371 LEU A C 1
ATOM 2826 O O . LEU A 1 371 ? 6.208 -12.819 0.183 1.00 44.91 371 LEU A O 1
ATOM 2830 N N . ASP A 1 372 ? 4.858 -13.494 -1.465 1.00 50.03 372 ASP A N 1
ATOM 2831 C CA . ASP A 1 372 ? 5.951 -13.782 -2.386 1.00 50.03 372 ASP A CA 1
ATOM 2832 C C . ASP A 1 372 ? 6.310 -12.517 -3.172 1.00 50.03 372 ASP A C 1
ATOM 2834 O O . ASP A 1 372 ? 5.610 -12.122 -4.114 1.00 50.03 372 ASP A O 1
ATOM 2838 N N . LEU A 1 373 ? 7.375 -11.850 -2.729 1.00 48.91 373 LEU A N 1
ATOM 2839 C CA . LEU A 1 373 ? 7.911 -10.622 -3.321 1.00 48.91 373 LEU A CA 1
ATOM 2840 C C . LEU A 1 373 ? 9.122 -10.879 -4.227 1.00 48.91 373 LEU A C 1
ATOM 2842 O O . LEU A 1 373 ? 9.797 -9.932 -4.637 1.00 48.91 373 LEU A O 1
ATOM 2846 N N . ARG A 1 374 ? 9.424 -12.145 -4.544 1.00 47.84 374 ARG A N 1
ATOM 2847 C CA . ARG A 1 374 ? 10.499 -12.483 -5.482 1.00 47.84 374 ARG A CA 1
ATOM 2848 C C . ARG A 1 374 ? 10.207 -11.804 -6.825 1.00 47.84 374 ARG A C 1
ATOM 2850 O O . ARG A 1 374 ? 9.135 -11.988 -7.390 1.00 47.84 374 ARG A O 1
ATOM 2857 N N . TYR A 1 375 ? 11.150 -10.981 -7.289 1.00 46.84 375 TYR A N 1
ATOM 2858 C CA . TYR A 1 375 ? 11.085 -10.235 -8.558 1.00 46.84 375 TYR A CA 1
ATOM 2859 C C . TYR A 1 375 ? 9.993 -9.158 -8.660 1.00 46.84 375 TYR A C 1
ATOM 2861 O O . TYR A 1 375 ? 9.791 -8.595 -9.733 1.00 46.84 375 TYR A O 1
ATOM 2869 N N . LYS A 1 376 ? 9.323 -8.816 -7.555 1.00 46.22 376 LYS A N 1
ATOM 2870 C CA . LYS A 1 376 ? 8.334 -7.736 -7.540 1.00 46.22 376 LYS A CA 1
ATOM 2871 C C . LYS A 1 376 ? 8.998 -6.409 -7.199 1.00 46.22 376 LYS A C 1
ATOM 2873 O O . LYS A 1 376 ? 9.673 -6.287 -6.178 1.00 46.22 376 LYS A O 1
ATOM 2878 N N . MET A 1 377 ? 8.782 -5.415 -8.053 1.00 49.78 377 MET A N 1
ATOM 2879 C CA . MET A 1 377 ? 9.105 -4.025 -7.751 1.00 49.78 377 MET A CA 1
ATOM 2880 C C . MET A 1 377 ? 7.924 -3.378 -7.043 1.00 49.78 377 MET A C 1
ATOM 2882 O O . MET A 1 377 ? 6.763 -3.663 -7.348 1.00 49.78 377 MET A O 1
ATOM 2886 N N . PHE A 1 378 ? 8.221 -2.453 -6.146 1.00 53.25 378 PHE A N 1
ATOM 2887 C CA . PHE A 1 378 ? 7.229 -1.513 -5.648 1.00 53.25 378 PHE A CA 1
ATOM 2888 C C . PHE A 1 378 ? 7.630 -0.112 -6.075 1.00 53.25 378 PHE A C 1
ATOM 2890 O O . PHE A 1 378 ? 8.815 0.237 -6.076 1.00 53.25 378 PHE A O 1
ATOM 2897 N N . SER A 1 379 ? 6.632 0.681 -6.441 1.00 50.53 379 SER A N 1
ATOM 2898 C CA . SER A 1 379 ? 6.787 2.124 -6.512 1.00 50.53 379 SER A CA 1
ATOM 2899 C C . SER A 1 379 ? 5.850 2.774 -5.528 1.00 50.53 379 SER A C 1
ATOM 2901 O O . SER A 1 379 ? 4.779 2.247 -5.256 1.00 50.53 379 SER A O 1
ATOM 2903 N N . PHE A 1 380 ? 6.252 3.941 -5.066 1.00 52.91 380 PHE A N 1
ATOM 2904 C CA . PHE A 1 380 ? 5.366 4.884 -4.418 1.00 52.91 380 PHE A CA 1
ATOM 2905 C C . PHE A 1 380 ? 5.813 6.287 -4.804 1.00 52.91 380 PHE A C 1
ATOM 2907 O O . PHE A 1 380 ? 6.995 6.552 -5.062 1.00 52.91 380 PHE A O 1
ATOM 2914 N N . TRP A 1 381 ? 4.854 7.187 -4.904 1.00 50.59 381 TRP A N 1
ATOM 2915 C CA . TRP A 1 381 ? 5.125 8.597 -5.087 1.00 50.59 381 TRP A CA 1
ATOM 2916 C C . TRP A 1 381 ? 5.369 9.237 -3.734 1.00 50.59 381 TRP A C 1
ATOM 2918 O O . TRP A 1 381 ? 4.712 8.920 -2.750 1.00 50.59 381 TRP A O 1
ATOM 2928 N N . MET A 1 382 ? 6.347 10.128 -3.697 1.00 55.69 382 MET A N 1
ATOM 2929 C CA . MET A 1 382 ? 6.733 10.882 -2.526 1.00 55.69 382 MET A CA 1
ATOM 2930 C C . MET A 1 382 ? 6.714 12.366 -2.883 1.00 55.69 382 MET A C 1
ATOM 2932 O O . MET A 1 382 ? 7.563 12.831 -3.639 1.00 55.69 382 MET A O 1
ATOM 2936 N N . ARG A 1 383 ? 5.765 13.137 -2.365 1.00 54.44 383 ARG A N 1
ATOM 2937 C CA . ARG A 1 383 ? 5.795 14.598 -2.495 1.00 54.44 383 ARG A CA 1
ATOM 2938 C C . ARG A 1 383 ? 6.681 15.162 -1.399 1.00 54.44 383 ARG A C 1
ATOM 2940 O O . ARG A 1 383 ? 6.420 14.902 -0.233 1.00 54.44 383 ARG A O 1
ATOM 2947 N N . ILE A 1 384 ? 7.685 15.951 -1.764 1.00 53.91 384 ILE A N 1
ATOM 2948 C CA . ILE A 1 384 ? 8.505 16.706 -0.821 1.00 53.91 384 ILE A CA 1
ATOM 2949 C C . ILE A 1 384 ? 8.229 18.197 -1.008 1.00 53.91 384 ILE A C 1
ATOM 2951 O O . ILE A 1 384 ? 8.453 18.767 -2.083 1.00 53.91 384 ILE A O 1
ATOM 2955 N N . GLU A 1 385 ? 7.764 18.838 0.060 1.00 51.88 385 GLU A N 1
ATOM 2956 C CA . GLU A 1 385 ? 7.589 20.290 0.129 1.00 51.88 385 GLU A CA 1
ATOM 2957 C C . GLU A 1 385 ? 8.618 20.928 1.064 1.00 51.88 385 GLU A C 1
ATOM 2959 O O . GLU A 1 385 ? 9.043 20.308 2.036 1.00 51.88 385 GLU A O 1
ATOM 2964 N N . GLY A 1 386 ? 9.003 22.177 0.778 1.00 51.09 386 GLY A N 1
ATOM 2965 C CA . GLY A 1 386 ? 9.926 22.948 1.624 1.00 51.09 386 GLY A CA 1
ATOM 2966 C C . GLY A 1 386 ? 11.410 22.828 1.257 1.00 51.09 386 GLY A C 1
ATOM 2967 O O . GLY A 1 386 ? 12.248 23.432 1.920 1.00 51.09 386 GLY A O 1
ATOM 2968 N N . LEU A 1 387 ? 11.755 22.106 0.185 1.00 55.53 387 LEU A N 1
ATOM 2969 C CA . LEU A 1 387 ? 13.134 22.038 -0.309 1.00 55.53 387 LEU A CA 1
ATOM 2970 C C . LEU A 1 387 ? 13.575 23.382 -0.898 1.00 55.53 387 LEU A C 1
ATOM 2972 O O . LEU A 1 387 ? 12.900 23.950 -1.757 1.00 55.53 387 LEU A O 1
ATOM 2976 N N . THR A 1 388 ? 14.740 23.862 -0.461 1.00 54.62 388 THR A N 1
ATOM 2977 C CA . THR A 1 388 ? 15.327 25.124 -0.944 1.00 54.62 388 THR A CA 1
ATOM 2978 C C . THR A 1 388 ? 16.506 24.910 -1.901 1.00 54.62 388 THR A C 1
ATOM 2980 O O . THR A 1 388 ? 16.898 25.851 -2.592 1.00 54.62 388 THR A O 1
ATOM 2983 N N . SER A 1 389 ? 17.043 23.682 -2.004 1.00 57.41 389 SER A N 1
ATOM 2984 C CA . SER A 1 389 ? 18.126 23.323 -2.932 1.00 57.41 389 SER A CA 1
ATOM 2985 C C . SER A 1 389 ? 18.157 21.830 -3.324 1.00 57.41 389 SER A C 1
ATOM 2987 O O . SER A 1 389 ? 17.619 20.979 -2.617 1.00 57.41 389 SER A O 1
ATOM 2989 N N . ASP A 1 390 ? 18.850 21.489 -4.423 1.00 54.22 390 ASP A N 1
ATOM 2990 C CA . ASP A 1 390 ? 19.057 20.092 -4.868 1.00 54.22 390 ASP A CA 1
ATOM 2991 C C . ASP A 1 390 ? 19.902 19.259 -3.875 1.00 54.22 390 ASP A C 1
ATOM 2993 O O . ASP A 1 390 ? 19.793 18.033 -3.827 1.00 54.22 390 ASP A O 1
ATOM 2997 N N . LYS A 1 391 ? 20.751 19.913 -3.067 1.00 55.38 391 LYS A N 1
ATOM 2998 C CA . LYS A 1 391 ? 21.601 19.252 -2.061 1.00 55.38 391 LYS A CA 1
ATOM 2999 C C . LYS A 1 391 ? 20.764 18.674 -0.915 1.00 55.38 391 LYS A C 1
ATOM 3001 O O . LYS A 1 391 ? 21.064 17.589 -0.416 1.00 55.38 391 LYS A O 1
ATOM 3006 N N . ASP A 1 392 ? 19.698 19.376 -0.540 1.00 58.44 392 ASP A N 1
ATOM 3007 C CA . ASP A 1 392 ? 18.758 18.936 0.493 1.00 58.44 392 ASP A CA 1
ATOM 3008 C C . ASP A 1 392 ? 17.956 17.720 0.017 1.00 58.44 392 ASP A C 1
ATOM 3010 O O . ASP A 1 392 ? 17.709 16.800 0.786 1.00 58.44 392 ASP A O 1
ATOM 3014 N N . LEU A 1 393 ? 17.632 17.657 -1.277 1.00 60.25 393 LEU A N 1
ATOM 3015 C CA . LEU A 1 393 ? 16.884 16.554 -1.875 1.00 60.25 393 LEU A CA 1
ATOM 3016 C C . LEU A 1 393 ? 17.649 15.226 -1.835 1.00 60.25 393 LEU A C 1
ATOM 3018 O O . LEU A 1 393 ? 17.102 14.240 -1.356 1.00 60.25 393 LEU A O 1
ATOM 3022 N N . SER A 1 394 ? 18.915 15.193 -2.272 1.00 61.09 394 SER A N 1
ATOM 3023 C CA . SER A 1 394 ? 19.752 13.979 -2.165 1.00 61.09 394 SER A CA 1
ATOM 3024 C C . SER A 1 394 ? 19.854 13.497 -0.717 1.00 61.09 394 SER A C 1
ATOM 3026 O O . SER A 1 394 ? 19.760 12.307 -0.448 1.00 61.09 394 SER A O 1
ATOM 3028 N N . THR A 1 395 ? 19.973 14.441 0.215 1.00 59.75 395 THR A N 1
ATOM 3029 C CA . THR A 1 395 ? 20.090 14.168 1.648 1.00 59.75 395 THR A CA 1
ATOM 3030 C C . THR A 1 395 ? 18.788 13.596 2.223 1.00 59.75 395 THR A C 1
ATOM 3032 O O . THR A 1 395 ? 18.826 12.677 3.037 1.00 59.75 395 THR A O 1
ATOM 3035 N N . VAL A 1 396 ? 17.625 14.091 1.777 1.00 59.16 396 VAL A N 1
ATOM 3036 C CA . VAL A 1 396 ? 16.313 13.508 2.110 1.00 59.16 396 VAL A CA 1
ATOM 3037 C C . VAL A 1 396 ? 16.186 12.097 1.540 1.00 59.16 396 VAL A C 1
ATOM 3039 O O . VAL A 1 396 ? 15.714 11.212 2.241 1.00 59.16 396 VAL A O 1
ATOM 3042 N N . LEU A 1 397 ? 16.632 11.850 0.309 1.00 62.41 397 LEU A N 1
ATOM 3043 C CA . LEU A 1 397 ? 16.546 10.523 -0.309 1.00 62.41 397 LEU A CA 1
ATOM 3044 C C . LEU A 1 397 ? 17.450 9.489 0.360 1.00 62.41 397 LEU A C 1
ATOM 3046 O O . LEU A 1 397 ? 17.018 8.356 0.552 1.00 62.41 397 LEU A O 1
ATOM 3050 N N . ASP A 1 398 ? 18.649 9.887 0.784 1.00 62.00 398 ASP A N 1
ATOM 3051 C CA . ASP A 1 398 ? 19.549 9.031 1.564 1.00 62.00 398 ASP A CA 1
ATOM 3052 C C . ASP A 1 398 ? 18.959 8.677 2.940 1.00 62.00 398 ASP A C 1
ATOM 3054 O O . ASP A 1 398 ? 19.247 7.604 3.487 1.00 62.00 398 ASP A O 1
ATOM 3058 N N . ALA A 1 399 ? 18.105 9.556 3.478 1.00 56.16 399 ALA A N 1
ATOM 3059 C CA . ALA A 1 399 ? 17.367 9.351 4.717 1.00 56.16 399 ALA A CA 1
ATOM 3060 C C . ALA A 1 399 ? 16.241 8.324 4.570 1.00 56.16 399 ALA A C 1
ATOM 3062 O O . ALA A 1 399 ? 15.948 7.603 5.518 1.00 56.16 399 ALA A O 1
ATOM 3063 N N . VAL A 1 400 ? 15.572 8.244 3.418 1.00 57.25 400 VAL A N 1
ATOM 3064 C CA . VAL A 1 400 ? 14.442 7.323 3.246 1.00 57.25 400 VAL A CA 1
ATOM 3065 C C . VAL A 1 400 ? 14.950 5.877 3.178 1.00 57.25 400 VAL A C 1
ATOM 3067 O O . VAL A 1 400 ? 15.852 5.550 2.413 1.00 57.25 400 VAL A O 1
ATOM 3070 N N . LYS A 1 401 ? 14.367 4.985 3.982 1.00 58.28 401 LYS A N 1
ATOM 3071 C CA . LYS A 1 401 ? 14.697 3.559 4.096 1.00 58.28 401 LYS A CA 1
ATOM 3072 C C . LYS A 1 401 ? 13.441 2.709 3.993 1.00 58.28 401 LYS A C 1
ATOM 3074 O O . LYS A 1 401 ? 12.416 3.037 4.583 1.00 58.28 401 LYS A O 1
ATOM 3079 N N . LEU A 1 402 ? 13.539 1.568 3.320 1.00 54.88 402 LEU A N 1
ATOM 3080 C CA . LEU A 1 402 ? 12.503 0.535 3.343 1.00 54.88 402 LEU A CA 1
ATOM 3081 C C . LEU A 1 402 ? 12.905 -0.577 4.298 1.00 54.88 402 LEU A C 1
ATOM 3083 O O . LEU A 1 402 ? 14.008 -1.106 4.213 1.00 54.88 402 LEU A O 1
ATOM 3087 N N . GLY A 1 403 ? 11.998 -0.930 5.198 1.00 53.47 403 GLY A N 1
ATOM 3088 C CA . GLY A 1 403 ? 12.116 -2.102 6.054 1.00 53.47 403 GLY A CA 1
ATOM 3089 C C . GLY A 1 403 ? 11.151 -3.185 5.597 1.00 53.47 403 GLY A C 1
ATOM 3090 O O . GLY A 1 403 ? 10.021 -2.878 5.231 1.00 53.47 403 GLY A O 1
ATOM 3091 N N . PHE A 1 404 ? 11.566 -4.446 5.663 1.00 53.38 404 PHE A N 1
ATOM 3092 C CA . PHE A 1 404 ? 10.682 -5.586 5.428 1.00 53.38 404 PHE A CA 1
ATOM 3093 C C . PHE A 1 404 ? 10.694 -6.457 6.662 1.00 53.38 404 PHE A C 1
ATOM 3095 O O . PHE A 1 404 ? 11.745 -6.702 7.258 1.00 53.38 404 PHE A O 1
ATOM 3102 N N . HIS A 1 405 ? 9.513 -6.924 7.031 1.00 51.84 405 HIS A N 1
ATOM 3103 C CA . HIS A 1 405 ? 9.301 -7.613 8.287 1.00 51.84 405 HIS A CA 1
ATOM 3104 C C . HIS A 1 405 ? 8.675 -8.965 8.011 1.00 51.84 405 HIS A C 1
ATOM 3106 O O . HIS A 1 405 ? 7.718 -9.088 7.247 1.00 51.84 405 HIS A O 1
ATOM 3112 N N . GLY A 1 406 ? 9.255 -9.995 8.612 1.00 53.22 406 GLY A N 1
ATOM 3113 C CA . GLY A 1 406 ? 8.891 -11.385 8.385 1.00 53.22 406 GLY A CA 1
ATOM 3114 C C . GLY A 1 406 ? 9.130 -12.236 9.626 1.00 53.22 406 GLY A C 1
ATOM 3115 O O . GLY A 1 406 ? 9.179 -11.737 10.749 1.00 53.22 406 GLY A O 1
ATOM 3116 N N . GLU A 1 407 ? 9.277 -13.544 9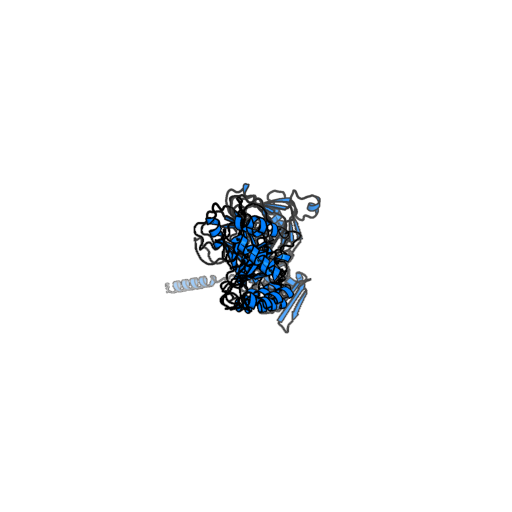.441 1.00 54.47 407 GLU A N 1
ATOM 3117 C CA . GLU A 1 407 ? 9.600 -14.460 10.540 1.00 54.47 407 GLU A CA 1
ATOM 3118 C C . GLU A 1 407 ? 10.943 -14.114 11.221 1.00 54.47 407 GLU A C 1
ATOM 3120 O O . GLU A 1 407 ? 11.917 -13.736 10.567 1.00 54.47 407 GLU A O 1
ATOM 3125 N N . LYS A 1 408 ? 11.011 -14.270 12.553 1.00 43.75 408 LYS A N 1
ATOM 3126 C CA . LYS A 1 408 ? 12.211 -13.985 13.366 1.00 43.75 408 LYS A CA 1
ATOM 3127 C C . LYS A 1 408 ? 13.461 -14.676 12.794 1.00 43.75 408 LYS A C 1
ATOM 3129 O O . LYS A 1 408 ? 13.476 -15.894 12.652 1.00 43.75 408 LYS A O 1
ATOM 3134 N N . GLY A 1 409 ? 14.530 -13.905 12.567 1.00 44.59 409 GLY A N 1
ATOM 3135 C CA . GLY A 1 409 ? 15.851 -14.417 12.166 1.00 44.59 409 GLY A CA 1
ATOM 3136 C C . GLY A 1 409 ? 16.245 -14.182 10.704 1.00 44.59 409 GLY A C 1
ATOM 3137 O O . GLY A 1 409 ? 17.355 -14.552 10.329 1.00 44.59 409 GLY A O 1
ATOM 3138 N N . TYR A 1 410 ? 15.392 -13.542 9.899 1.00 46.66 410 TYR A N 1
ATOM 3139 C CA . TYR A 1 410 ? 15.691 -13.191 8.507 1.00 46.66 410 TYR A CA 1
ATOM 3140 C C . TYR A 1 410 ? 15.760 -11.663 8.345 1.00 46.66 410 TYR A C 1
ATOM 3142 O O . TYR A 1 410 ? 14.714 -11.025 8.232 1.00 46.66 410 TYR A O 1
ATOM 3150 N N . PRO A 1 411 ? 16.955 -11.043 8.366 1.00 47.16 411 PRO A N 1
ATOM 3151 C CA . PRO A 1 411 ? 17.080 -9.622 8.075 1.00 47.16 411 PRO A CA 1
ATOM 3152 C C . PRO A 1 411 ? 16.763 -9.403 6.594 1.00 47.16 411 PRO A C 1
ATOM 3154 O O . PRO A 1 411 ? 17.398 -9.993 5.717 1.00 47.16 411 PRO A O 1
ATOM 3157 N N . ALA A 1 412 ? 15.760 -8.582 6.309 1.00 49.16 412 ALA A N 1
ATOM 3158 C CA . ALA A 1 412 ? 15.518 -8.119 4.957 1.00 49.16 412 ALA A CA 1
ATOM 3159 C C . ALA A 1 412 ? 16.699 -7.258 4.507 1.00 49.16 412 ALA A C 1
ATOM 3161 O O . ALA A 1 412 ? 17.058 -6.305 5.195 1.00 49.16 412 ALA A O 1
ATOM 3162 N N . GLN A 1 413 ? 17.342 -7.646 3.407 1.00 51.34 413 GLN A N 1
ATOM 3163 C CA . GLN A 1 413 ? 18.445 -6.874 2.845 1.00 51.34 413 GLN A CA 1
ATOM 3164 C C . GLN A 1 413 ? 17.925 -5.631 2.125 1.00 51.34 413 GLN A C 1
ATOM 3166 O O . GLN A 1 413 ? 16.762 -5.577 1.718 1.00 51.34 413 GLN A O 1
ATOM 3171 N N . ASP A 1 414 ? 18.806 -4.638 2.022 1.00 49.94 414 ASP A N 1
ATOM 3172 C CA . ASP A 1 414 ? 18.504 -3.293 1.557 1.00 49.94 414 ASP A CA 1
ATOM 3173 C C . ASP A 1 414 ? 17.811 -3.310 0.193 1.00 49.94 414 ASP A C 1
ATOM 3175 O O . ASP A 1 414 ? 18.165 -4.071 -0.709 1.00 49.94 414 ASP A O 1
ATOM 3179 N N . PHE A 1 415 ? 16.814 -2.451 0.027 1.00 50.03 415 PHE A N 1
ATOM 3180 C CA . PHE A 1 415 ? 16.281 -2.141 -1.289 1.00 50.03 415 PHE A CA 1
ATOM 3181 C C . PHE A 1 415 ? 16.951 -0.867 -1.789 1.00 50.03 415 PHE A C 1
ATOM 3183 O O . PHE A 1 415 ? 17.047 0.112 -1.048 1.00 50.03 415 PHE A O 1
ATOM 3190 N N . MET A 1 416 ? 17.406 -0.857 -3.043 1.00 49.16 416 MET A N 1
ATOM 3191 C CA . MET A 1 416 ? 17.891 0.384 -3.649 1.00 49.16 416 MET A CA 1
ATOM 3192 C C . MET A 1 416 ? 16.699 1.265 -4.001 1.00 49.16 416 MET A C 1
ATOM 3194 O O . MET A 1 416 ? 15.844 0.837 -4.772 1.00 49.16 416 MET A O 1
ATOM 3198 N N . LEU A 1 417 ? 16.672 2.483 -3.461 1.00 49.81 417 LEU A N 1
ATOM 3199 C CA . LEU A 1 417 ? 15.697 3.517 -3.788 1.00 49.81 417 LEU A CA 1
ATOM 3200 C C . LEU A 1 417 ? 16.212 4.371 -4.947 1.00 49.81 417 LEU A C 1
ATOM 3202 O O . LEU A 1 417 ? 17.240 5.030 -4.828 1.00 49.81 417 LEU A O 1
ATOM 3206 N N . THR A 1 418 ? 15.500 4.373 -6.074 1.00 47.22 418 THR A N 1
ATOM 3207 C CA . THR A 1 418 ? 15.760 5.312 -7.181 1.00 47.22 418 THR A CA 1
ATOM 3208 C C . THR A 1 418 ? 14.673 6.380 -7.227 1.00 47.22 418 THR A C 1
ATOM 3210 O O . THR A 1 418 ? 13.500 6.047 -7.085 1.00 47.22 418 THR A O 1
ATOM 3213 N N . ALA A 1 419 ? 15.073 7.639 -7.435 1.00 47.12 419 ALA A N 1
ATOM 3214 C CA . ALA A 1 419 ? 14.224 8.830 -7.449 1.00 47.12 419 ALA A CA 1
ATOM 3215 C C . ALA A 1 419 ? 14.054 9.411 -8.867 1.00 47.12 419 ALA A C 1
ATOM 3217 O O . ALA A 1 419 ? 15.033 9.540 -9.603 1.00 47.12 419 ALA A O 1
ATOM 3218 N N . MET A 1 420 ? 12.836 9.823 -9.238 1.00 43.06 420 MET A N 1
ATOM 3219 C CA . MET A 1 420 ? 12.554 10.620 -10.449 1.00 43.06 420 MET A CA 1
ATOM 3220 C C . MET A 1 420 ? 11.872 11.938 -10.082 1.00 43.06 420 MET A C 1
ATOM 3222 O O . MET A 1 420 ? 10.967 11.920 -9.257 1.00 43.06 420 MET A O 1
ATOM 3226 N N . TYR A 1 421 ? 12.272 13.052 -10.707 1.00 47.66 421 TYR A N 1
ATOM 3227 C CA . TYR A 1 421 ? 11.906 14.410 -10.277 1.00 47.66 421 TYR A CA 1
ATOM 3228 C C . TYR A 1 421 ? 11.022 15.156 -11.284 1.00 47.66 421 TYR A C 1
ATOM 3230 O O . TYR A 1 421 ? 11.281 15.119 -12.485 1.00 47.66 421 TYR A O 1
ATOM 3238 N N . SER A 1 422 ? 10.061 15.940 -10.784 1.00 39.22 422 SER A N 1
ATOM 3239 C CA . SER A 1 422 ? 9.398 17.020 -11.532 1.00 39.22 422 SER A CA 1
ATOM 3240 C C . SER A 1 422 ? 9.754 18.367 -10.897 1.00 39.22 422 SER A C 1
ATOM 3242 O O . SER A 1 422 ? 9.497 18.583 -9.713 1.00 39.22 422 SER A O 1
ATOM 3244 N N . ARG A 1 423 ? 10.398 19.267 -11.655 1.00 39.72 423 ARG A N 1
ATOM 3245 C CA . ARG A 1 423 ? 10.816 20.592 -11.165 1.00 39.72 423 ARG A CA 1
ATOM 3246 C C . ARG A 1 423 ? 9.694 21.608 -11.332 1.00 39.72 423 ARG A C 1
ATOM 3248 O O . ARG A 1 423 ? 9.640 22.295 -12.340 1.00 39.72 423 ARG A O 1
ATOM 3255 N N . ASN A 1 424 ? 8.867 21.725 -10.301 1.00 39.75 424 ASN A N 1
ATOM 3256 C CA . ASN A 1 424 ? 8.212 22.965 -9.874 1.00 39.75 424 ASN A CA 1
ATOM 3257 C C . ASN A 1 424 ? 8.376 23.050 -8.338 1.00 39.75 424 ASN A C 1
ATOM 3259 O O . ASN A 1 424 ? 8.981 22.155 -7.761 1.00 39.75 424 ASN A O 1
ATOM 3263 N N . SER A 1 425 ? 7.894 24.094 -7.654 1.00 41.28 425 SER A N 1
ATOM 3264 C CA . SER A 1 425 ? 8.043 24.347 -6.192 1.00 41.28 425 SER A CA 1
ATOM 3265 C C . SER A 1 425 ? 7.612 23.212 -5.231 1.00 41.28 425 SER A C 1
ATOM 3267 O O . SER A 1 425 ? 7.651 23.371 -4.014 1.00 41.28 425 SER A O 1
ATOM 3269 N N . THR A 1 426 ? 7.187 22.083 -5.787 1.00 48.34 426 THR A N 1
ATOM 3270 C CA . THR A 1 426 ? 6.784 20.836 -5.157 1.00 48.34 426 THR A CA 1
ATOM 3271 C C . THR A 1 426 ? 7.573 19.722 -5.845 1.00 48.34 426 THR A C 1
ATOM 3273 O O . THR A 1 426 ? 7.376 19.488 -7.040 1.00 48.34 426 THR A O 1
ATOM 3276 N N . VAL A 1 427 ? 8.469 19.045 -5.123 1.00 54.62 427 VAL A N 1
ATOM 3277 C CA . VAL A 1 427 ? 9.262 17.953 -5.701 1.00 54.62 427 VAL A CA 1
ATOM 3278 C C . VAL A 1 427 ? 8.483 16.662 -5.519 1.00 54.62 427 VAL A C 1
ATOM 3280 O O . VAL A 1 427 ? 8.456 16.096 -4.433 1.00 54.62 427 VAL A O 1
ATOM 3283 N N . TRP A 1 428 ? 7.847 16.183 -6.581 1.00 50.56 428 TRP A N 1
ATOM 3284 C CA . TRP A 1 428 ? 7.388 14.799 -6.611 1.00 50.56 428 TRP A CA 1
ATOM 3285 C C . TRP A 1 428 ? 8.574 13.904 -6.934 1.00 50.56 428 TRP A C 1
ATOM 3287 O O . TRP A 1 428 ? 9.244 14.098 -7.950 1.00 50.56 428 TRP A O 1
ATOM 3297 N N . VAL A 1 429 ? 8.823 12.950 -6.047 1.00 52.91 429 VAL A N 1
ATOM 3298 C CA . VAL A 1 429 ? 9.828 11.912 -6.175 1.00 52.91 429 VAL A CA 1
ATOM 3299 C C . VAL A 1 429 ? 9.131 10.570 -6.279 1.00 52.91 429 VAL A C 1
ATOM 3301 O O . VAL A 1 429 ? 8.542 10.103 -5.314 1.00 52.91 429 VAL A O 1
ATOM 3304 N N . ARG A 1 430 ? 9.223 9.902 -7.425 1.00 54.06 430 ARG A N 1
ATOM 3305 C CA . ARG A 1 430 ? 8.849 8.485 -7.479 1.00 54.06 430 ARG A CA 1
ATOM 3306 C C . ARG A 1 430 ? 9.981 7.662 -6.890 1.00 54.06 430 ARG A C 1
ATOM 3308 O O . ARG A 1 430 ? 11.086 7.726 -7.421 1.00 54.06 430 ARG A O 1
ATOM 3315 N N . LEU A 1 431 ? 9.708 6.921 -5.823 1.00 54.25 431 LEU A N 1
ATOM 3316 C CA . LEU A 1 431 ? 10.646 6.009 -5.186 1.00 54.25 431 LEU A CA 1
ATOM 3317 C C . LEU A 1 431 ? 10.336 4.579 -5.615 1.00 54.25 431 LEU A C 1
ATOM 3319 O O . LEU A 1 431 ? 9.198 4.121 -5.530 1.00 54.25 431 LEU A O 1
ATOM 3323 N N . ILE A 1 432 ? 11.357 3.888 -6.108 1.00 50.84 432 ILE A N 1
ATOM 3324 C CA . ILE A 1 432 ? 11.259 2.509 -6.585 1.00 50.84 432 ILE A CA 1
ATOM 3325 C C . ILE A 1 432 ? 12.231 1.672 -5.779 1.00 50.84 432 ILE A C 1
ATOM 3327 O O . ILE A 1 432 ? 13.415 2.000 -5.768 1.00 50.84 432 ILE A O 1
ATOM 3331 N N . GLY A 1 433 ? 11.752 0.607 -5.140 1.00 53.94 433 GLY A N 1
ATOM 3332 C CA . GLY A 1 433 ? 12.633 -0.340 -4.473 1.00 53.94 433 GLY A CA 1
ATOM 3333 C C . GLY A 1 433 ? 12.849 -1.609 -5.282 1.00 53.94 433 GLY A C 1
ATOM 3334 O O . GLY A 1 433 ? 11.908 -2.223 -5.788 1.00 53.94 433 GLY A O 1
ATOM 3335 N N . VAL A 1 434 ? 14.111 -2.034 -5.320 1.00 52.56 434 VAL A N 1
ATOM 3336 C CA . VAL A 1 434 ? 14.559 -3.304 -5.902 1.00 52.56 434 VAL A CA 1
ATOM 3337 C C . VAL A 1 434 ? 15.308 -4.114 -4.841 1.00 52.56 434 VAL A C 1
ATOM 3339 O O . VAL A 1 434 ? 16.151 -3.519 -4.166 1.00 52.56 434 VAL A O 1
ATOM 3342 N N . PRO A 1 435 ? 15.068 -5.433 -4.699 1.00 51.25 435 PRO A N 1
ATOM 3343 C CA . PRO A 1 435 ? 15.818 -6.246 -3.748 1.00 51.25 435 PRO A CA 1
ATOM 3344 C C . PRO A 1 435 ? 17.318 -6.213 -4.072 1.00 51.25 435 PRO A C 1
ATOM 3346 O O . PRO A 1 435 ? 17.707 -6.574 -5.183 1.00 51.25 435 PRO A O 1
ATOM 3349 N N . SER A 1 436 ? 18.165 -5.807 -3.122 1.00 48.22 436 SER A N 1
ATOM 3350 C CA . SER A 1 436 ? 19.621 -5.939 -3.243 1.00 48.22 436 SER A CA 1
ATOM 3351 C C . SER A 1 436 ? 20.079 -7.101 -2.365 1.00 48.22 436 SER A C 1
ATOM 3353 O O . SER A 1 436 ? 20.184 -6.991 -1.148 1.00 48.22 436 SER A O 1
ATOM 3355 N N . ALA A 1 437 ? 20.270 -8.276 -2.963 1.00 51.38 437 ALA A N 1
ATOM 3356 C CA . ALA A 1 437 ? 20.825 -9.409 -2.239 1.00 51.38 437 ALA A CA 1
ATOM 3357 C C . ALA A 1 437 ? 21.928 -10.084 -3.039 1.00 51.38 437 ALA A C 1
ATOM 3359 O O . ALA A 1 437 ? 21.741 -10.435 -4.194 1.00 51.38 437 ALA A O 1
ATOM 3360 N N . ASN A 1 438 ? 23.057 -10.338 -2.379 1.00 41.81 438 ASN A N 1
ATOM 3361 C CA . ASN A 1 438 ? 24.230 -10.992 -2.969 1.00 41.81 438 ASN A CA 1
ATOM 3362 C C . ASN A 1 438 ? 24.118 -12.536 -2.986 1.00 41.81 438 ASN A C 1
ATOM 3364 O O . ASN A 1 438 ? 25.105 -13.218 -3.255 1.00 41.81 438 ASN A O 1
ATOM 3368 N N . ASN A 1 439 ? 22.964 -13.111 -2.615 1.00 49.34 439 ASN A N 1
ATOM 3369 C CA . ASN A 1 439 ? 22.759 -14.562 -2.539 1.00 49.34 439 ASN A CA 1
ATOM 3370 C C . ASN A 1 439 ? 21.293 -14.942 -2.817 1.00 49.34 439 ASN A C 1
ATOM 3372 O O . ASN A 1 439 ? 20.414 -14.734 -1.975 1.00 49.34 439 ASN A O 1
ATOM 3376 N N . GLU A 1 440 ? 21.053 -15.567 -3.971 1.00 42.91 440 GLU A N 1
ATOM 3377 C CA . GLU A 1 440 ? 19.732 -16.002 -4.448 1.00 42.91 440 GLU A CA 1
ATOM 3378 C C . GLU A 1 440 ? 18.976 -16.892 -3.449 1.00 42.91 440 GLU A C 1
ATOM 3380 O O . GLU A 1 440 ? 17.765 -16.751 -3.273 1.00 42.91 440 GLU A O 1
ATOM 3385 N N . SER A 1 441 ? 19.680 -17.773 -2.727 1.00 48.75 441 SER A N 1
ATOM 3386 C CA . SER A 1 441 ? 19.059 -18.679 -1.748 1.00 48.75 441 SER A CA 1
ATOM 3387 C C . SER A 1 441 ? 18.543 -17.945 -0.508 1.00 48.75 441 SER A C 1
ATOM 3389 O O . SER A 1 441 ? 17.549 -18.350 0.103 1.00 48.75 441 SER A O 1
ATOM 3391 N N . MET A 1 442 ? 19.202 -16.842 -0.148 1.00 49.66 442 MET A N 1
ATOM 3392 C CA . MET A 1 442 ? 18.811 -16.004 0.975 1.00 49.66 442 MET A CA 1
ATOM 3393 C C . MET A 1 442 ? 17.655 -15.086 0.576 1.00 49.66 442 MET A C 1
ATOM 3395 O O . MET A 1 442 ? 16.699 -14.965 1.334 1.00 49.66 442 MET A O 1
ATOM 3399 N N . LEU A 1 443 ? 17.682 -14.537 -0.643 1.00 50.12 443 LEU A N 1
ATOM 3400 C CA . LEU A 1 443 ? 16.577 -13.764 -1.212 1.00 50.12 443 LEU A CA 1
ATOM 3401 C C . LEU A 1 443 ? 15.290 -14.600 -1.284 1.00 50.12 443 LEU A C 1
ATOM 3403 O O . LEU A 1 443 ? 14.247 -14.170 -0.793 1.00 50.12 443 LEU A O 1
ATOM 3407 N N . ALA A 1 444 ? 15.366 -15.825 -1.813 1.00 50.44 444 ALA A N 1
ATOM 3408 C CA . ALA A 1 444 ? 14.215 -16.719 -1.917 1.00 50.44 444 ALA A CA 1
ATOM 3409 C C . ALA A 1 444 ? 13.638 -17.105 -0.544 1.00 50.44 444 ALA A C 1
ATOM 3411 O O . ALA A 1 444 ? 12.418 -17.180 -0.386 1.00 50.44 444 ALA A O 1
ATOM 3412 N N . ARG A 1 445 ? 14.497 -17.324 0.462 1.00 55.75 445 ARG A N 1
ATOM 3413 C CA . ARG A 1 445 ? 14.081 -17.656 1.834 1.00 55.75 445 ARG A CA 1
ATOM 3414 C C . ARG A 1 445 ? 13.510 -16.465 2.595 1.00 55.75 445 ARG A C 1
ATOM 3416 O O . ARG A 1 445 ? 12.542 -16.651 3.318 1.00 55.75 445 ARG A O 1
ATOM 3423 N N . THR A 1 446 ? 14.099 -15.283 2.453 1.00 54.25 446 THR A N 1
ATOM 3424 C CA . THR A 1 446 ? 13.695 -14.085 3.198 1.00 54.25 446 THR A CA 1
ATOM 3425 C C . THR A 1 446 ? 12.449 -13.452 2.587 1.00 54.25 446 THR A C 1
ATOM 3427 O O . THR A 1 446 ? 11.495 -13.180 3.310 1.00 54.25 446 THR A O 1
ATOM 3430 N N . MET A 1 447 ? 12.400 -13.286 1.259 1.00 53.44 447 MET A N 1
ATOM 3431 C CA . MET A 1 447 ? 11.318 -12.551 0.591 1.00 53.44 447 MET A CA 1
ATOM 3432 C C . MET A 1 447 ? 9.996 -13.312 0.538 1.00 53.44 447 MET A C 1
ATOM 3434 O O . MET A 1 447 ? 8.962 -12.667 0.527 1.00 53.44 447 MET A O 1
ATOM 3438 N N . SER A 1 448 ? 10.016 -14.649 0.560 1.00 55.28 448 SER A N 1
ATOM 3439 C CA . SER A 1 448 ? 8.808 -15.486 0.683 1.00 55.28 448 SER A CA 1
ATOM 3440 C C . SER A 1 448 ? 8.287 -15.596 2.116 1.00 55.28 448 SER A C 1
ATOM 3442 O O . SER A 1 448 ? 7.318 -16.301 2.358 1.00 55.28 448 SER A O 1
ATOM 3444 N N . ARG A 1 449 ? 8.950 -14.952 3.083 1.00 53.94 449 ARG A N 1
ATOM 3445 C CA . ARG A 1 449 ? 8.574 -14.931 4.506 1.00 53.94 449 ARG A CA 1
ATOM 3446 C C . ARG A 1 449 ? 8.259 -13.524 5.000 1.00 53.94 449 ARG A C 1
ATOM 3448 O O . ARG A 1 449 ? 8.030 -13.343 6.197 1.00 53.94 449 ARG A O 1
ATOM 3455 N N . VAL A 1 450 ? 8.261 -12.543 4.096 1.00 50.97 450 VAL A N 1
ATOM 3456 C CA . VAL A 1 450 ? 7.844 -11.174 4.391 1.00 50.97 450 VAL A CA 1
ATOM 3457 C C . VAL A 1 450 ? 6.336 -11.174 4.612 1.00 50.97 450 VAL A C 1
ATOM 3459 O O . VAL A 1 450 ? 5.566 -11.726 3.826 1.00 50.97 450 VAL A O 1
ATOM 3462 N N . LYS A 1 451 ? 5.931 -10.569 5.724 1.00 48.34 451 LYS A N 1
ATOM 3463 C CA . LYS A 1 451 ? 4.537 -10.374 6.112 1.00 48.34 451 LYS A CA 1
ATOM 3464 C C . LYS A 1 451 ? 4.081 -8.940 5.840 1.00 48.34 451 LYS A C 1
ATOM 3466 O O . LYS A 1 451 ? 2.950 -8.762 5.409 1.00 48.34 451 LYS A O 1
ATOM 3471 N N . TYR A 1 452 ? 4.959 -7.950 6.026 1.00 48.50 452 TYR A N 1
ATOM 3472 C CA . TYR A 1 452 ? 4.651 -6.533 5.795 1.00 48.50 452 TYR A CA 1
ATOM 3473 C C . TYR A 1 452 ? 5.901 -5.698 5.455 1.00 48.50 452 TYR A C 1
ATOM 3475 O O . TYR A 1 452 ? 7.042 -6.139 5.645 1.00 48.50 452 TYR A O 1
ATOM 3483 N N . ILE A 1 453 ? 5.679 -4.494 4.914 1.00 48.25 453 ILE A N 1
ATOM 3484 C CA . ILE A 1 453 ? 6.705 -3.540 4.457 1.00 48.25 453 ILE A CA 1
ATOM 3485 C C . ILE A 1 453 ? 6.524 -2.232 5.241 1.00 48.25 453 ILE A C 1
ATOM 3487 O O . ILE A 1 453 ? 5.409 -1.790 5.485 1.00 48.25 453 ILE A O 1
ATOM 3491 N N . SER A 1 454 ? 7.619 -1.586 5.628 1.00 49.00 454 SER A N 1
ATOM 3492 C CA . SER A 1 454 ? 7.612 -0.283 6.301 1.00 49.00 454 SER A CA 1
ATOM 3493 C C . SER A 1 454 ? 8.474 0.716 5.544 1.00 49.00 454 SER A C 1
ATOM 3495 O O . SER A 1 454 ? 9.522 0.336 5.020 1.00 49.00 454 SER A O 1
ATOM 3497 N N . LEU A 1 455 ? 8.103 1.991 5.569 1.00 49.38 455 LEU A N 1
ATOM 3498 C CA . LEU A 1 455 ? 8.897 3.080 5.020 1.00 49.38 455 LEU A CA 1
ATOM 3499 C C . LEU A 1 455 ? 9.328 4.024 6.146 1.00 49.38 455 LEU A C 1
ATOM 3501 O O . LEU A 1 455 ? 8.528 4.479 6.958 1.00 49.38 455 LEU A O 1
ATOM 3505 N N . ARG A 1 456 ? 10.620 4.305 6.244 1.00 49.88 456 ARG A N 1
ATOM 3506 C CA . ARG A 1 456 ? 11.219 5.025 7.372 1.00 49.88 456 ARG A CA 1
ATOM 3507 C C . ARG A 1 456 ? 12.079 6.164 6.862 1.00 49.88 456 ARG A C 1
ATOM 3509 O O . ARG A 1 456 ? 12.637 6.066 5.780 1.00 49.88 456 ARG A O 1
ATOM 3516 N N . VAL A 1 457 ? 12.222 7.218 7.652 1.00 50.69 457 VAL A N 1
ATOM 3517 C CA . VAL A 1 457 ? 13.206 8.274 7.418 1.00 50.69 457 VAL A CA 1
ATOM 3518 C C . VAL A 1 457 ? 14.254 8.177 8.525 1.00 50.69 457 VAL A C 1
ATOM 3520 O O . VAL A 1 457 ? 14.005 8.517 9.682 1.00 50.69 457 VAL A O 1
ATOM 3523 N N . ASP A 1 458 ? 15.428 7.657 8.177 1.00 50.09 458 ASP A N 1
ATOM 3524 C CA . ASP A 1 458 ? 16.594 7.555 9.044 1.00 50.09 458 ASP A CA 1
ATOM 3525 C C . ASP A 1 458 ? 17.415 8.851 9.002 1.00 50.09 458 ASP A C 1
ATOM 3527 O O . ASP A 1 458 ? 18.297 9.054 8.166 1.00 50.09 458 ASP A O 1
ATOM 3531 N N . ALA A 1 459 ? 17.118 9.740 9.946 1.00 44.88 459 ALA A N 1
ATOM 3532 C CA . ALA A 1 459 ? 17.798 11.022 10.102 1.00 44.88 459 ALA A CA 1
ATOM 3533 C C . ALA A 1 459 ? 19.200 10.918 10.746 1.00 44.88 459 ALA A C 1
ATOM 3535 O O . ALA A 1 459 ? 19.839 11.941 10.996 1.00 44.88 459 ALA A O 1
ATOM 3536 N N . ALA A 1 460 ? 19.701 9.713 11.056 1.00 42.12 460 ALA A N 1
ATOM 3537 C CA . ALA A 1 460 ? 20.987 9.551 11.741 1.00 42.12 460 ALA A CA 1
ATOM 3538 C C . ALA A 1 460 ? 22.203 9.884 10.854 1.00 42.12 460 ALA A C 1
ATOM 3540 O O . ALA A 1 460 ? 23.266 10.205 11.385 1.00 42.12 460 ALA A O 1
ATOM 3541 N N . GLN A 1 461 ? 22.064 9.834 9.522 1.00 40.59 461 GLN A N 1
ATOM 3542 C CA . GLN A 1 461 ? 23.163 10.081 8.572 1.00 40.59 461 GLN A CA 1
ATOM 3543 C C . GLN A 1 461 ? 23.061 11.407 7.799 1.00 40.59 461 GLN A C 1
ATOM 3545 O O . GLN A 1 461 ? 23.931 11.716 6.989 1.00 40.59 461 GLN A O 1
ATOM 3550 N N . THR A 1 462 ? 22.029 12.217 8.039 1.00 39.47 462 THR A N 1
ATOM 3551 C CA . THR A 1 462 ? 21.588 13.241 7.072 1.00 39.47 462 THR A CA 1
ATOM 3552 C C . THR A 1 462 ? 22.051 14.665 7.384 1.00 39.47 462 THR A C 1
ATOM 3554 O O . THR A 1 462 ? 21.758 15.584 6.630 1.00 39.47 462 THR A O 1
ATOM 3557 N N . GLY A 1 463 ? 22.770 14.902 8.484 1.00 46.88 463 GLY A N 1
ATOM 3558 C CA . GLY A 1 463 ? 23.165 16.264 8.867 1.00 46.88 463 GLY A CA 1
ATOM 3559 C C . GLY A 1 463 ? 21.971 17.227 9.031 1.00 46.88 463 GLY A C 1
ATOM 3560 O O . GLY A 1 463 ? 20.865 16.818 9.386 1.00 46.88 463 GLY A O 1
ATOM 3561 N N . GLU A 1 464 ? 22.199 18.529 8.820 1.00 43.28 464 GLU A N 1
ATOM 3562 C CA . GLU A 1 464 ? 21.182 19.579 8.984 1.00 43.28 464 GLU A CA 1
ATOM 3563 C C . GLU A 1 464 ? 20.266 19.701 7.752 1.00 43.28 464 GLU A C 1
ATOM 3565 O O . GLU A 1 464 ? 20.542 20.482 6.846 1.00 43.28 464 GLU A O 1
ATOM 3570 N N . LEU A 1 465 ? 19.152 18.969 7.726 1.00 44.16 465 LEU A N 1
ATOM 3571 C CA . LEU A 1 465 ? 18.077 19.226 6.761 1.00 44.16 465 LEU A CA 1
ATOM 3572 C C . LEU A 1 465 ? 17.328 20.533 7.120 1.00 44.16 465 LEU A C 1
ATOM 3574 O O . LEU A 1 465 ? 16.972 20.716 8.292 1.00 44.16 465 LEU A O 1
ATOM 3578 N N . PRO A 1 466 ? 17.065 21.448 6.163 1.00 40.53 466 PRO A N 1
ATOM 3579 C CA . PRO A 1 466 ? 16.199 22.603 6.393 1.00 40.53 466 PRO A CA 1
ATOM 3580 C C . PRO A 1 466 ? 14.739 22.140 6.532 1.00 40.53 466 PRO A C 1
ATOM 3582 O O . PRO A 1 466 ? 14.236 21.399 5.694 1.00 40.53 466 PRO A O 1
ATOM 3585 N N . GLY A 1 467 ? 14.072 22.533 7.620 1.00 36.97 467 GLY A N 1
ATOM 3586 C CA . GLY A 1 467 ? 12.679 22.154 7.900 1.00 36.97 467 GLY A CA 1
ATOM 3587 C C . GLY A 1 467 ? 11.648 23.197 7.441 1.00 36.97 467 GLY A C 1
ATOM 3588 O O . GLY A 1 467 ? 12.039 24.275 6.993 1.00 36.97 467 GLY A O 1
ATOM 3589 N N . PRO A 1 468 ? 10.341 22.940 7.646 1.00 39.28 468 PRO A N 1
ATOM 3590 C CA . PRO A 1 468 ? 9.711 21.627 7.786 1.00 39.28 468 PRO A CA 1
ATOM 3591 C C . PRO A 1 468 ? 9.606 20.926 6.427 1.00 39.28 468 PRO A C 1
ATOM 3593 O O . PRO A 1 468 ? 9.158 21.518 5.446 1.00 39.28 468 PRO A O 1
ATOM 3596 N N . LEU A 1 469 ? 9.978 19.647 6.384 1.00 40.19 469 LEU A N 1
ATOM 3597 C CA . LEU A 1 469 ? 9.751 18.806 5.213 1.00 40.19 469 LEU A CA 1
ATOM 3598 C C . LEU A 1 469 ? 8.408 18.112 5.379 1.00 40.19 469 LEU A C 1
ATOM 3600 O O . LEU A 1 469 ? 8.216 17.378 6.348 1.00 40.19 469 LEU A O 1
ATOM 3604 N N . THR A 1 470 ? 7.495 18.358 4.443 1.00 40.59 470 THR A N 1
ATOM 3605 C CA . THR A 1 470 ? 6.291 17.537 4.303 1.00 40.59 470 THR A CA 1
ATOM 3606 C C . THR A 1 470 ? 6.601 16.427 3.320 1.00 40.59 470 THR A C 1
ATOM 3608 O O . THR A 1 470 ? 7.011 16.723 2.197 1.00 40.59 470 THR A O 1
ATOM 3611 N N . VAL A 1 471 ? 6.416 15.183 3.753 1.00 42.75 471 VAL A N 1
ATOM 3612 C CA . VAL A 1 471 ? 6.553 14.001 2.909 1.00 42.75 471 VAL A CA 1
ATOM 3613 C C . VAL A 1 471 ? 5.185 13.348 2.767 1.00 42.75 471 VAL A C 1
ATOM 3615 O O . VAL A 1 471 ? 4.677 12.806 3.751 1.00 42.75 471 VAL A O 1
ATOM 3618 N N . ASP A 1 472 ? 4.602 13.426 1.567 1.00 44.25 472 ASP A N 1
ATOM 3619 C CA . ASP A 1 472 ? 3.359 12.718 1.244 1.00 44.25 472 ASP A CA 1
ATOM 3620 C C . ASP A 1 472 ? 3.666 11.441 0.477 1.00 44.25 472 ASP A C 1
ATOM 3622 O O . ASP A 1 472 ? 4.334 11.508 -0.553 1.00 44.25 472 ASP A O 1
ATOM 3626 N N . PHE A 1 473 ? 3.152 10.303 0.937 1.00 45.06 473 PHE A N 1
ATOM 3627 C CA . PHE A 1 473 ? 3.212 9.054 0.179 1.00 45.06 473 PHE A CA 1
ATOM 3628 C C . PHE A 1 473 ? 1.905 8.821 -0.569 1.00 45.06 473 PHE A C 1
ATOM 3630 O O . PHE A 1 473 ? 0.833 8.948 0.019 1.00 45.06 473 PHE A O 1
ATOM 3637 N N . ASP A 1 474 ? 2.010 8.477 -1.848 1.00 40.34 474 ASP A N 1
ATOM 3638 C CA . ASP A 1 474 ? 0.883 8.118 -2.707 1.00 40.34 474 ASP A CA 1
ATOM 3639 C C . ASP A 1 474 ? 1.183 6.801 -3.442 1.00 40.34 474 ASP A C 1
ATOM 3641 O O . ASP A 1 474 ? 2.333 6.520 -3.794 1.00 40.34 474 ASP A O 1
ATOM 3645 N N . ASP A 1 475 ? 0.137 5.999 -3.646 1.00 42.59 475 ASP A N 1
ATOM 3646 C CA . ASP A 1 475 ? 0.123 4.792 -4.483 1.00 42.59 475 ASP A CA 1
ATOM 3647 C C . ASP A 1 475 ? 1.268 3.790 -4.205 1.00 42.59 475 ASP A C 1
ATOM 3649 O O . ASP A 1 475 ? 2.128 3.560 -5.060 1.00 42.59 475 ASP A O 1
ATOM 3653 N N . LEU A 1 476 ? 1.291 3.166 -3.011 1.00 42.22 476 LEU A N 1
ATOM 3654 C CA . LEU A 1 476 ? 2.121 1.973 -2.778 1.00 42.22 476 LEU A CA 1
ATOM 3655 C C . LEU A 1 476 ? 1.504 0.786 -3.521 1.00 42.22 476 LEU A C 1
ATOM 3657 O O . LEU A 1 476 ? 0.748 -0.015 -2.968 1.00 42.22 476 LEU A O 1
ATOM 3661 N N . SER A 1 477 ? 1.856 0.671 -4.790 1.00 40.72 477 SER A N 1
ATOM 3662 C CA . SER A 1 477 ? 1.468 -0.443 -5.635 1.00 40.72 477 SER A CA 1
ATOM 3663 C C . SER A 1 477 ? 2.652 -1.384 -5.845 1.00 40.72 477 SER A C 1
ATOM 3665 O O . SER A 1 477 ? 3.790 -0.977 -6.108 1.00 40.72 477 SER A O 1
ATOM 3667 N N . LEU A 1 478 ? 2.374 -2.691 -5.765 1.00 42.06 478 LEU A N 1
ATOM 3668 C CA . LEU A 1 478 ? 3.167 -3.648 -6.531 1.00 42.06 478 LEU A CA 1
ATOM 3669 C C . LEU A 1 478 ? 3.037 -3.195 -7.972 1.00 42.06 478 LEU A C 1
ATOM 3671 O O . LEU A 1 478 ? 1.914 -3.161 -8.468 1.00 42.06 478 LEU A O 1
ATOM 3675 N N . ILE A 1 479 ? 4.136 -2.811 -8.615 1.00 43.69 479 ILE A N 1
ATOM 3676 C CA . ILE A 1 479 ? 4.069 -2.414 -10.016 1.00 43.69 479 ILE A CA 1
ATOM 3677 C C . ILE A 1 479 ? 3.792 -3.709 -10.778 1.00 43.69 479 ILE A C 1
ATOM 3679 O O . ILE A 1 479 ? 4.693 -4.553 -10.851 1.00 43.69 479 ILE A O 1
ATOM 3683 N N . PRO A 1 480 ? 2.580 -3.933 -11.322 1.00 42.25 480 PRO A N 1
ATOM 3684 C CA . PRO A 1 480 ? 2.463 -4.960 -12.332 1.00 42.25 480 PRO A CA 1
ATOM 3685 C C . PRO A 1 480 ? 3.285 -4.445 -13.505 1.00 42.25 480 PRO A C 1
ATOM 3687 O O . PRO A 1 480 ? 3.149 -3.279 -13.881 1.00 42.25 480 PRO A O 1
ATOM 3690 N N . ILE A 1 481 ? 4.145 -5.282 -14.069 1.00 44.78 481 ILE A N 1
ATOM 3691 C CA . ILE A 1 481 ? 4.775 -4.948 -15.341 1.00 44.78 481 ILE A CA 1
ATOM 3692 C C . ILE A 1 481 ? 3.624 -4.846 -16.346 1.00 44.78 481 ILE A C 1
ATOM 3694 O O . ILE A 1 481 ? 3.025 -5.849 -16.724 1.00 44.78 481 ILE A O 1
ATOM 3698 N N . LYS A 1 482 ? 3.201 -3.615 -16.638 1.00 39.16 482 LYS A N 1
ATOM 3699 C CA . LYS A 1 482 ? 2.116 -3.320 -17.575 1.00 39.16 482 LYS A CA 1
ATOM 3700 C C . LYS A 1 482 ? 2.718 -3.164 -18.964 1.00 39.16 482 LYS A C 1
ATOM 3702 O O . LYS A 1 482 ? 3.839 -2.681 -19.084 1.00 39.16 482 LYS A O 1
ATOM 3707 N N . ASP A 1 483 ? 1.938 -3.521 -19.984 1.00 42.59 483 ASP A N 1
ATOM 3708 C CA . ASP A 1 483 ? 2.256 -3.340 -21.404 1.00 42.59 483 ASP A CA 1
ATOM 3709 C C . ASP A 1 483 ? 2.706 -1.898 -21.700 1.00 42.59 483 ASP A C 1
ATOM 3711 O O . ASP A 1 483 ? 1.907 -0.981 -21.911 1.00 42.59 483 ASP A O 1
ATOM 3715 N N . GLY A 1 484 ? 4.015 -1.686 -21.697 1.00 59.28 484 GLY A N 1
ATOM 3716 C CA . GLY A 1 484 ? 4.655 -0.407 -21.940 1.00 59.28 484 GLY A CA 1
ATOM 3717 C C . GLY A 1 484 ? 6.142 -0.629 -22.151 1.00 59.28 484 GLY A C 1
ATOM 3718 O O . GLY A 1 484 ? 6.741 -1.409 -21.431 1.00 59.28 484 GLY A O 1
ATOM 3719 N N . GLY A 1 485 ? 6.727 0.014 -23.165 1.00 63.72 485 GLY A N 1
ATOM 3720 C CA . GLY A 1 485 ? 8.141 -0.146 -23.505 1.00 63.72 485 GLY A CA 1
ATOM 3721 C C . GLY A 1 485 ? 8.439 -1.508 -24.136 1.00 63.72 485 GLY A C 1
ATOM 3722 O O . GLY A 1 485 ? 7.889 -2.540 -23.763 1.00 63.72 485 GLY A O 1
ATOM 3723 N N . LYS A 1 486 ? 9.285 -1.524 -25.160 1.00 77.69 486 LYS A N 1
ATOM 3724 C CA . LYS A 1 486 ? 9.693 -2.759 -25.833 1.00 77.69 486 LYS A CA 1
ATOM 3725 C C . LYS A 1 486 ? 11.134 -3.090 -25.464 1.00 77.69 486 LYS A C 1
ATOM 3727 O O . LYS A 1 486 ? 11.973 -2.190 -25.380 1.00 77.69 486 LYS A O 1
ATOM 3732 N N . VAL A 1 487 ? 11.430 -4.373 -25.283 1.00 87.12 487 VAL A N 1
ATOM 3733 C CA . VAL A 1 487 ? 12.791 -4.858 -25.023 1.00 87.12 487 VAL A CA 1
ATOM 3734 C C . VAL A 1 487 ? 13.332 -5.510 -26.284 1.00 87.12 487 VAL A C 1
ATOM 3736 O O . VAL A 1 487 ? 12.634 -6.289 -26.920 1.00 87.12 487 VAL A O 1
ATOM 3739 N N . CYS A 1 488 ? 14.582 -5.233 -26.633 1.00 91.81 488 CYS A N 1
ATOM 3740 C CA . CYS A 1 488 ? 15.309 -6.011 -27.633 1.00 91.81 488 CYS A CA 1
ATOM 3741 C C . CYS A 1 488 ? 16.647 -6.480 -27.068 1.00 91.81 488 CYS A C 1
ATOM 3743 O O . CYS A 1 488 ? 17.259 -5.784 -26.259 1.00 91.81 488 CYS A O 1
ATOM 3745 N N . PHE A 1 489 ? 17.121 -7.644 -27.507 1.00 94.69 489 PHE A N 1
ATOM 3746 C CA . PHE A 1 489 ? 18.525 -8.008 -27.337 1.00 94.69 489 PHE A CA 1
ATOM 3747 C C . PHE A 1 489 ? 19.348 -7.397 -28.474 1.00 94.69 489 PHE A C 1
ATOM 3749 O O . PHE A 1 489 ? 18.924 -7.449 -29.624 1.00 94.69 489 PHE A O 1
ATOM 3756 N N . SER A 1 490 ? 20.514 -6.839 -28.161 1.00 93.00 490 SER A N 1
ATOM 3757 C CA . SER A 1 490 ? 21.427 -6.178 -29.096 1.00 93.00 490 SER A CA 1
ATOM 3758 C C . SER A 1 490 ? 22.840 -6.714 -28.903 1.00 93.00 490 SER A C 1
ATOM 3760 O O . SER A 1 490 ? 23.453 -6.434 -27.881 1.00 93.00 490 SER A O 1
ATOM 3762 N N . PHE A 1 491 ? 23.394 -7.417 -29.881 1.00 93.12 491 PHE A N 1
ATOM 3763 C CA . PHE A 1 491 ? 24.756 -7.934 -29.804 1.00 93.12 491 PHE A CA 1
ATOM 3764 C C . PHE A 1 491 ? 25.695 -7.178 -30.732 1.00 93.12 491 PHE A C 1
ATOM 3766 O O . PHE A 1 491 ? 25.344 -6.959 -31.888 1.00 93.12 491 PHE A O 1
ATOM 3773 N N . ASP A 1 492 ? 26.873 -6.797 -30.243 1.00 91.00 492 ASP A N 1
ATOM 3774 C CA . ASP A 1 492 ? 27.838 -5.978 -30.989 1.00 91.00 492 ASP A CA 1
ATOM 3775 C C . ASP A 1 492 ? 29.097 -6.760 -31.420 1.00 91.00 492 ASP A C 1
ATOM 3777 O O . ASP A 1 492 ? 29.414 -7.827 -30.889 1.00 91.00 492 ASP A O 1
ATOM 3781 N N . ASP A 1 493 ? 29.801 -6.216 -32.413 1.00 89.69 493 ASP A N 1
ATOM 3782 C CA . ASP A 1 493 ? 31.121 -6.614 -32.939 1.00 89.69 493 ASP A CA 1
ATOM 3783 C C . ASP A 1 493 ? 31.199 -7.860 -33.826 1.00 89.69 493 ASP A C 1
ATOM 3785 O O . ASP A 1 493 ? 32.070 -7.927 -34.697 1.00 89.69 493 ASP A O 1
ATOM 3789 N N . GLY A 1 494 ? 30.284 -8.816 -33.676 1.00 86.50 494 GLY A N 1
ATOM 3790 C CA . GLY A 1 494 ? 30.256 -10.030 -34.494 1.00 86.50 494 GLY A CA 1
ATOM 3791 C C . GLY A 1 494 ? 31.217 -11.104 -33.991 1.00 86.50 494 GLY A C 1
ATOM 3792 O O . GLY A 1 494 ? 32.304 -11.289 -34.533 1.00 86.50 494 GLY A O 1
ATOM 3793 N N . TYR A 1 495 ? 30.795 -11.837 -32.959 1.00 88.38 495 TYR A N 1
ATOM 3794 C CA . TYR A 1 495 ? 31.549 -12.935 -32.349 1.00 88.38 495 TYR A CA 1
ATOM 3795 C C . TYR A 1 495 ? 31.057 -14.314 -32.816 1.00 88.38 495 TYR A C 1
ATOM 3797 O O . TYR A 1 495 ? 29.887 -14.522 -33.146 1.00 88.38 495 TYR A O 1
ATOM 3805 N N . SER A 1 496 ? 31.938 -15.312 -32.783 1.00 86.81 496 SER A N 1
ATOM 3806 C CA . SER A 1 496 ? 31.650 -16.701 -33.160 1.00 86.81 496 SER A CA 1
ATOM 3807 C C . SER A 1 496 ? 30.584 -17.362 -32.279 1.00 86.81 496 SER A C 1
ATOM 3809 O O . SER A 1 496 ? 29.857 -18.253 -32.727 1.00 86.81 496 SER A O 1
ATOM 3811 N N . THR A 1 497 ? 30.436 -16.885 -31.041 1.00 90.50 497 THR A N 1
ATOM 3812 C CA . THR A 1 497 ? 29.439 -17.358 -30.072 1.00 90.50 497 THR A CA 1
ATOM 3813 C C . THR A 1 497 ? 28.005 -16.967 -30.432 1.00 90.50 497 THR A C 1
ATOM 3815 O O . THR A 1 497 ? 27.062 -17.547 -29.893 1.00 90.50 497 THR A O 1
ATOM 3818 N N . TRP A 1 498 ? 27.802 -16.048 -31.381 1.00 92.38 498 TRP A N 1
ATOM 3819 C CA . TRP A 1 498 ? 26.475 -15.558 -31.754 1.00 92.38 498 TRP A CA 1
ATOM 3820 C C . TRP A 1 498 ? 25.539 -16.640 -32.276 1.00 92.38 498 TRP A C 1
ATOM 3822 O O . TRP A 1 498 ? 24.341 -16.580 -32.019 1.00 92.38 498 TRP A O 1
ATOM 3832 N N . GLY A 1 499 ? 26.069 -17.670 -32.943 1.00 92.31 499 GLY A N 1
ATOM 3833 C CA . GLY A 1 499 ? 25.256 -18.814 -33.358 1.00 92.31 499 GLY A CA 1
ATOM 3834 C C . GLY A 1 499 ? 24.570 -19.492 -32.168 1.00 92.31 499 GLY A C 1
ATOM 3835 O O . GLY A 1 499 ? 23.397 -19.836 -32.261 1.00 92.31 499 GLY A O 1
ATOM 3836 N N . LYS A 1 500 ? 25.282 -19.605 -31.040 1.00 93.69 500 LYS A N 1
ATOM 3837 C CA . LYS A 1 500 ? 24.764 -20.157 -29.785 1.00 93.69 500 LYS A CA 1
ATOM 3838 C C . LYS A 1 500 ? 23.817 -19.187 -29.077 1.00 93.69 500 LYS A C 1
ATOM 3840 O O . LYS A 1 500 ? 22.815 -19.630 -28.532 1.00 93.69 500 LYS A O 1
ATOM 3845 N N . ILE A 1 501 ? 24.102 -17.883 -29.106 1.00 94.94 501 ILE A N 1
ATOM 3846 C CA . ILE A 1 501 ? 23.179 -16.851 -28.600 1.00 94.94 501 ILE A CA 1
ATOM 3847 C C . ILE A 1 501 ? 21.832 -16.949 -29.321 1.00 94.94 501 ILE A C 1
ATOM 3849 O O . ILE A 1 501 ? 20.797 -17.007 -28.666 1.00 94.94 501 ILE A O 1
ATOM 3853 N N . GLY A 1 502 ? 21.843 -17.009 -30.656 1.00 95.31 502 GLY A N 1
ATOM 3854 C CA . GLY A 1 502 ? 20.626 -17.149 -31.457 1.00 95.31 502 GLY A CA 1
ATOM 3855 C C . GLY A 1 502 ? 19.854 -18.429 -31.138 1.00 95.31 502 GLY A C 1
ATOM 3856 O O . GLY A 1 502 ? 18.634 -18.384 -30.982 1.00 95.31 502 GLY A O 1
ATOM 3857 N N . ASP A 1 503 ? 20.561 -19.551 -30.957 1.00 95.00 503 ASP A N 1
ATOM 3858 C CA . ASP A 1 503 ? 19.945 -20.816 -30.540 1.00 95.00 503 ASP A CA 1
ATOM 3859 C C . ASP A 1 503 ? 19.259 -20.672 -29.163 1.00 95.00 503 ASP A C 1
ATOM 3861 O O . ASP A 1 503 ? 18.086 -21.016 -29.042 1.00 95.00 503 ASP A O 1
ATOM 3865 N N . ILE A 1 504 ? 19.926 -20.064 -28.169 1.00 95.88 504 ILE A N 1
ATOM 3866 C CA . ILE A 1 504 ? 19.347 -19.795 -26.837 1.00 95.88 504 ILE A CA 1
ATOM 3867 C C . ILE A 1 504 ? 18.101 -18.920 -26.953 1.00 95.88 504 ILE A C 1
ATOM 3869 O O . ILE A 1 504 ? 17.063 -19.280 -26.418 1.00 95.88 504 ILE A O 1
ATOM 3873 N N . LEU A 1 505 ? 18.165 -17.789 -27.661 1.00 96.06 505 LEU A N 1
ATOM 3874 C CA . LEU A 1 505 ? 17.007 -16.899 -27.811 1.00 96.06 505 LEU A CA 1
ATOM 3875 C C . LEU A 1 505 ? 15.821 -17.615 -28.469 1.00 96.06 505 LEU A C 1
ATOM 3877 O O . LEU A 1 505 ? 14.680 -17.436 -28.043 1.00 96.06 505 LEU A O 1
ATOM 3881 N N . THR A 1 506 ? 16.095 -18.471 -29.454 1.00 94.31 506 THR A N 1
ATOM 3882 C CA . THR A 1 506 ? 15.072 -19.265 -30.144 1.00 94.31 506 THR A CA 1
ATOM 3883 C C . THR A 1 506 ? 14.372 -20.247 -29.200 1.00 94.31 506 THR A C 1
ATOM 3885 O O . THR A 1 506 ? 13.164 -20.437 -29.332 1.00 94.31 506 THR A O 1
ATOM 3888 N N . GLU A 1 507 ? 15.074 -20.826 -28.216 1.00 95.19 507 GLU A N 1
ATOM 3889 C CA . GLU A 1 507 ? 14.463 -21.697 -27.193 1.00 95.19 507 GLU A CA 1
ATOM 3890 C C . GLU A 1 507 ? 13.354 -20.981 -26.399 1.00 95.19 507 GLU A C 1
ATOM 3892 O O . GLU A 1 507 ? 12.369 -21.613 -26.022 1.00 95.19 507 GLU A O 1
ATOM 3897 N N . TYR A 1 508 ? 13.475 -19.664 -26.203 1.00 94.19 508 TYR A N 1
ATOM 3898 C CA . TYR A 1 508 ? 12.475 -18.824 -25.529 1.00 94.19 508 TYR A CA 1
ATOM 3899 C C . TYR A 1 508 ? 11.457 -18.187 -26.490 1.00 94.19 508 TYR A C 1
ATOM 3901 O O . TYR A 1 508 ? 10.571 -17.450 -26.057 1.00 94.19 508 TYR A O 1
ATOM 3909 N N . GLY A 1 509 ? 11.568 -18.445 -27.797 1.00 94.56 509 GLY A N 1
ATOM 3910 C CA . GLY A 1 509 ? 10.755 -17.791 -28.826 1.00 94.56 509 GLY A CA 1
ATOM 3911 C C . GLY A 1 509 ? 11.135 -16.328 -29.084 1.00 94.56 509 GLY A C 1
ATOM 3912 O O . GLY A 1 509 ? 10.337 -15.582 -29.652 1.00 94.56 509 GLY A O 1
ATOM 3913 N N . TYR A 1 510 ? 12.332 -15.904 -28.675 1.00 96.38 510 TYR A N 1
ATOM 3914 C CA . TYR A 1 510 ? 12.824 -14.536 -28.827 1.00 96.38 510 TYR A CA 1
ATOM 3915 C C . TYR A 1 510 ? 13.675 -14.348 -30.078 1.00 96.38 510 TYR A C 1
ATOM 3917 O O . TYR A 1 510 ? 14.304 -15.272 -30.596 1.00 96.38 510 TYR A O 1
ATOM 3925 N N . LYS A 1 511 ? 13.755 -13.092 -30.521 1.00 96.06 511 LYS A N 1
ATOM 3926 C CA . LYS A 1 511 ? 14.681 -12.642 -31.560 1.00 96.06 511 LYS A CA 1
ATOM 3927 C C . LYS A 1 511 ? 15.659 -11.619 -30.982 1.00 96.06 511 LYS A C 1
ATOM 3929 O O . LYS A 1 511 ? 15.287 -10.813 -30.134 1.00 96.06 511 LYS A O 1
ATOM 3934 N N . GLY A 1 512 ? 16.903 -11.647 -31.455 1.00 95.25 512 GLY A N 1
ATOM 3935 C CA . GLY A 1 512 ? 17.911 -10.628 -31.167 1.00 95.25 512 GLY A CA 1
ATOM 3936 C C . GLY A 1 512 ? 18.192 -9.730 -32.368 1.00 95.25 512 GLY A C 1
ATOM 3937 O O . GLY A 1 512 ? 17.801 -10.036 -33.496 1.00 95.25 512 GLY A O 1
ATOM 3938 N N . CYS A 1 513 ? 18.898 -8.638 -32.100 1.00 95.81 513 CYS A N 1
ATOM 3939 C CA . CYS A 1 513 ? 19.473 -7.728 -33.078 1.00 95.81 513 CYS A CA 1
ATOM 3940 C C . CYS A 1 513 ? 20.997 -7.863 -33.024 1.00 95.81 513 CYS A C 1
ATOM 3942 O O . CYS A 1 513 ? 21.581 -7.805 -31.947 1.00 95.81 513 CYS A O 1
ATOM 3944 N N . PHE A 1 514 ? 21.644 -8.056 -34.165 1.00 96.12 514 PHE A N 1
ATOM 3945 C CA . PHE A 1 514 ? 23.058 -8.411 -34.262 1.00 96.12 514 PHE A CA 1
ATOM 3946 C C . PHE A 1 514 ? 23.783 -7.371 -35.122 1.00 96.12 514 PHE A C 1
ATOM 3948 O O . PHE A 1 514 ? 23.612 -7.338 -36.341 1.00 96.12 514 PHE A O 1
ATOM 3955 N N . ASN A 1 515 ? 24.551 -6.486 -34.484 1.00 94.75 515 ASN A N 1
ATOM 3956 C CA . ASN A 1 515 ? 25.202 -5.329 -35.097 1.00 94.75 515 ASN A CA 1
ATOM 3957 C C . ASN A 1 515 ? 26.626 -5.692 -35.544 1.00 94.75 515 ASN A C 1
ATOM 3959 O O . ASN A 1 515 ? 27.512 -5.912 -34.721 1.00 94.75 515 ASN A O 1
ATOM 3963 N N . ILE A 1 516 ? 26.859 -5.761 -36.855 1.00 94.44 516 ILE A N 1
ATOM 3964 C CA . ILE A 1 516 ? 28.080 -6.355 -37.417 1.00 94.44 516 ILE A CA 1
ATOM 3965 C C . ILE A 1 516 ? 29.096 -5.293 -37.844 1.00 94.44 516 ILE A C 1
ATOM 3967 O O . ILE A 1 516 ? 28.757 -4.342 -38.556 1.00 94.44 516 ILE A O 1
ATOM 3971 N N . VAL A 1 517 ? 30.368 -5.527 -37.508 1.00 94.12 517 VAL A N 1
ATOM 3972 C CA . VAL A 1 517 ? 31.509 -4.832 -38.118 1.00 94.12 517 VAL A CA 1
ATOM 3973 C C . VAL A 1 517 ? 31.931 -5.550 -39.403 1.00 94.12 517 VAL A C 1
ATOM 3975 O O . VAL A 1 517 ? 32.242 -6.742 -39.397 1.00 94.12 517 VAL A O 1
ATOM 3978 N N . THR A 1 518 ? 31.985 -4.835 -40.527 1.00 93.56 518 THR A N 1
ATOM 3979 C CA . THR A 1 518 ? 32.183 -5.463 -41.854 1.00 93.56 518 THR A CA 1
ATOM 3980 C C . THR A 1 518 ? 33.629 -5.480 -42.366 1.00 93.56 518 THR A C 1
ATOM 3982 O O . THR A 1 518 ? 33.952 -6.233 -43.282 1.00 93.56 518 THR A O 1
ATOM 3985 N N . GLY A 1 519 ? 34.512 -4.653 -41.811 1.00 87.19 519 GLY A N 1
ATOM 3986 C CA . GLY A 1 519 ? 35.859 -4.358 -42.320 1.00 87.19 519 GLY A CA 1
ATOM 3987 C C . GLY A 1 519 ? 37.009 -5.070 -41.615 1.00 87.19 519 GLY A C 1
ATOM 3988 O O . GLY A 1 519 ? 38.162 -4.829 -41.962 1.00 87.19 519 GLY A O 1
ATOM 3989 N N . GLY A 1 520 ? 36.714 -5.967 -40.670 1.00 68.56 520 GLY A N 1
ATOM 3990 C CA . GLY A 1 520 ? 37.725 -6.735 -39.941 1.00 68.56 520 GLY A CA 1
ATOM 3991 C C . GLY A 1 520 ? 38.180 -6.039 -38.663 1.00 68.56 520 GLY A C 1
ATOM 3992 O O . GLY A 1 520 ? 39.299 -5.542 -38.574 1.00 68.56 520 GLY A O 1
ATOM 3993 N N . TYR A 1 521 ? 37.304 -6.039 -37.661 1.00 71.12 521 TYR A N 1
ATOM 3994 C CA . TYR A 1 521 ? 37.658 -5.725 -36.283 1.00 71.12 521 TYR A CA 1
ATOM 3995 C C . TYR A 1 521 ? 38.285 -6.954 -35.623 1.00 71.12 521 TYR A C 1
ATOM 3997 O O . TYR A 1 521 ? 37.761 -8.062 -35.737 1.00 71.12 521 TYR A O 1
ATOM 4005 N N . ASN A 1 522 ? 39.426 -6.773 -34.954 1.00 67.25 522 ASN A N 1
ATOM 4006 C CA . ASN A 1 522 ? 40.031 -7.847 -34.177 1.00 67.25 522 ASN A CA 1
ATOM 4007 C C . ASN A 1 522 ? 39.351 -7.918 -32.807 1.00 67.25 522 ASN A C 1
ATOM 4009 O O . ASN A 1 522 ? 39.847 -7.366 -31.828 1.00 67.25 522 ASN A O 1
ATOM 4013 N N . ASN A 1 523 ? 38.233 -8.632 -32.769 1.00 67.06 523 ASN A N 1
ATOM 4014 C CA . ASN A 1 523 ? 37.445 -8.917 -31.573 1.00 67.06 523 ASN A CA 1
ATOM 4015 C C . ASN A 1 523 ? 38.138 -9.903 -30.598 1.00 67.06 523 ASN A C 1
ATOM 4017 O O . ASN A 1 523 ? 37.559 -10.298 -29.589 1.00 67.06 523 ASN A O 1
ATOM 4021 N N . GLY A 1 524 ? 39.374 -10.326 -30.900 1.00 68.56 524 GLY A N 1
ATOM 4022 C CA . GLY A 1 524 ? 40.151 -11.284 -30.111 1.00 68.56 524 GLY A CA 1
ATOM 4023 C C . GLY A 1 524 ? 39.986 -12.753 -30.526 1.00 68.56 524 GLY A C 1
ATOM 4024 O O . GLY A 1 524 ? 40.722 -13.595 -30.018 1.00 68.56 524 GLY A O 1
ATOM 4025 N N . GLU A 1 525 ? 39.097 -13.087 -31.472 1.00 71.81 525 GLU A N 1
ATOM 4026 C CA . GLU A 1 525 ? 38.814 -14.479 -31.878 1.00 71.81 525 GLU A CA 1
ATOM 4027 C C . GLU A 1 525 ? 39.650 -14.988 -33.069 1.00 71.81 525 GLU A C 1
ATOM 4029 O O . GLU A 1 525 ? 39.516 -16.145 -33.475 1.00 71.81 525 GLU A O 1
ATOM 4034 N N . HIS A 1 526 ? 40.509 -14.150 -33.664 1.00 73.62 526 HIS A N 1
ATOM 4035 C CA . HIS A 1 526 ? 41.239 -14.457 -34.907 1.00 73.62 526 HIS A CA 1
ATOM 4036 C C . HIS A 1 526 ? 40.328 -14.903 -36.078 1.00 73.62 526 HIS A C 1
ATOM 4038 O O . HIS A 1 526 ? 40.742 -15.699 -36.924 1.00 73.62 526 HIS A O 1
ATOM 4044 N N . LYS A 1 527 ? 39.085 -14.404 -36.139 1.00 82.50 527 LYS A N 1
ATOM 4045 C CA . LYS A 1 527 ? 38.121 -14.656 -37.222 1.00 82.50 527 LYS A CA 1
ATOM 4046 C C . LYS A 1 527 ? 37.838 -13.381 -38.007 1.00 82.50 527 LYS A C 1
ATOM 4048 O O . LYS A 1 527 ? 37.724 -12.303 -37.437 1.00 82.50 527 LYS A O 1
ATOM 4053 N N . THR A 1 528 ? 37.730 -13.503 -39.325 1.00 88.06 528 THR A N 1
ATOM 4054 C CA . THR A 1 528 ? 37.339 -12.404 -40.214 1.00 88.06 528 THR A CA 1
ATOM 4055 C C . THR A 1 528 ? 35.826 -12.385 -40.427 1.00 88.06 528 THR A C 1
ATOM 4057 O O . THR A 1 528 ? 35.144 -13.390 -40.224 1.00 88.06 528 THR A O 1
ATOM 4060 N N . TYR A 1 529 ? 35.295 -11.272 -40.942 1.00 90.50 529 TYR A N 1
ATOM 4061 C CA . TYR A 1 529 ? 33.895 -11.185 -41.377 1.00 90.50 529 TYR A CA 1
ATOM 4062 C C . TYR A 1 529 ? 33.497 -12.341 -42.315 1.00 90.50 529 TYR A C 1
ATOM 4064 O O . TYR A 1 529 ? 32.421 -12.915 -42.175 1.00 90.50 529 TYR A O 1
ATOM 4072 N N . SER A 1 530 ? 34.385 -12.732 -43.238 1.00 90.56 530 SER A N 1
ATOM 4073 C CA . SER A 1 530 ? 34.110 -13.826 -44.181 1.00 90.56 530 SER A CA 1
ATOM 4074 C C . SER A 1 530 ? 33.986 -15.182 -43.483 1.00 90.56 530 SER A C 1
ATOM 4076 O O . SER A 1 530 ? 33.170 -16.003 -43.898 1.00 90.56 530 SER A O 1
ATOM 4078 N N . ASP A 1 531 ? 34.753 -15.405 -42.411 1.00 90.94 531 ASP A N 1
ATOM 4079 C CA . ASP A 1 531 ? 34.676 -16.636 -41.617 1.00 90.94 531 ASP A CA 1
ATOM 4080 C C . ASP A 1 531 ? 33.350 -16.738 -40.850 1.00 90.94 531 ASP A C 1
ATOM 4082 O O . ASP A 1 531 ? 32.829 -17.836 -40.657 1.00 90.94 531 ASP A O 1
ATOM 4086 N N . LEU A 1 532 ? 32.803 -15.596 -40.421 1.00 91.94 532 LEU A N 1
ATOM 4087 C CA . LEU A 1 532 ? 31.581 -15.508 -39.617 1.00 91.94 532 LEU A CA 1
ATOM 4088 C C . LEU A 1 532 ? 30.308 -15.307 -40.451 1.00 91.94 532 LEU A C 1
ATOM 4090 O O . LEU A 1 532 ? 29.208 -15.544 -39.953 1.00 91.94 532 LEU A O 1
ATOM 4094 N N . LEU A 1 533 ? 30.427 -14.971 -41.739 1.00 94.25 533 LEU A N 1
ATOM 4095 C CA . LEU A 1 533 ? 29.288 -14.779 -42.641 1.00 94.25 533 LEU A CA 1
ATOM 4096 C C . LEU A 1 533 ? 28.272 -15.944 -42.636 1.00 94.25 533 LEU A C 1
ATOM 4098 O O . LEU A 1 533 ? 27.069 -15.668 -42.648 1.00 94.25 533 LEU A O 1
ATOM 4102 N N . PRO A 1 534 ? 28.673 -17.233 -42.578 1.00 95.62 534 PRO A N 1
ATOM 4103 C CA . PRO A 1 534 ? 27.712 -18.330 -42.444 1.00 95.62 534 PRO A CA 1
ATOM 4104 C C . PRO A 1 534 ? 26.865 -18.254 -41.163 1.00 95.62 534 PRO A C 1
ATOM 4106 O O . PRO A 1 534 ? 25.680 -18.585 -41.199 1.00 95.62 534 PRO A O 1
ATOM 4109 N N . VAL A 1 535 ? 27.443 -17.791 -40.048 1.00 94.94 535 VAL A N 1
ATOM 4110 C CA . VAL A 1 535 ? 26.727 -17.587 -38.777 1.00 94.94 535 VAL A CA 1
ATOM 4111 C C . VAL A 1 535 ? 25.714 -16.457 -38.928 1.00 94.94 535 VAL A C 1
ATOM 4113 O O . VAL A 1 535 ? 24.551 -16.636 -38.578 1.00 94.94 535 VAL A O 1
ATOM 4116 N N . TYR A 1 536 ? 26.108 -15.334 -39.530 1.00 96.00 536 TYR A N 1
ATOM 4117 C CA . TYR A 1 536 ? 25.209 -14.197 -39.759 1.00 96.00 536 TYR A CA 1
ATOM 4118 C C . TYR A 1 536 ? 24.024 -14.570 -40.651 1.00 96.00 536 TYR A C 1
ATOM 4120 O O . TYR A 1 536 ? 22.884 -14.234 -40.341 1.00 96.00 536 TYR A O 1
ATOM 4128 N N . LYS A 1 537 ? 24.265 -15.353 -41.710 1.00 96.56 537 LYS A N 1
ATOM 4129 C CA . LYS A 1 537 ? 23.196 -15.879 -42.570 1.00 96.56 537 LYS A CA 1
ATOM 4130 C C . LYS A 1 537 ? 22.256 -16.818 -41.820 1.00 96.56 537 LYS A C 1
ATOM 4132 O O . LYS A 1 537 ? 21.049 -16.737 -42.026 1.00 96.56 537 LYS A O 1
ATOM 4137 N N . LYS A 1 538 ? 22.780 -17.683 -40.941 1.00 95.62 538 LYS A N 1
ATOM 4138 C CA . LYS A 1 538 ? 21.950 -18.539 -40.075 1.00 95.62 538 LYS A CA 1
ATOM 4139 C C . LYS A 1 538 ? 21.036 -17.685 -39.190 1.00 95.62 538 LYS A C 1
ATOM 4141 O O . LYS A 1 538 ? 19.846 -17.969 -39.123 1.00 95.62 538 LYS A O 1
ATOM 4146 N N . LEU A 1 539 ? 21.575 -16.643 -38.554 1.00 96.69 539 LEU A N 1
ATOM 4147 C CA . LEU A 1 539 ? 20.808 -15.753 -37.677 1.00 96.69 539 LEU A CA 1
ATOM 4148 C C . LEU A 1 539 ? 19.708 -15.007 -38.445 1.00 96.69 539 LEU A C 1
ATOM 4150 O O . LEU A 1 539 ? 18.556 -15.017 -38.019 1.00 96.69 539 LEU A O 1
ATOM 4154 N N . ALA A 1 540 ? 20.042 -14.437 -39.606 1.00 95.75 540 ALA A N 1
ATOM 4155 C CA . ALA A 1 540 ? 19.078 -13.746 -40.461 1.00 95.75 540 ALA A CA 1
ATOM 4156 C C . ALA A 1 540 ? 17.948 -14.682 -40.932 1.00 95.75 540 ALA A C 1
ATOM 4158 O O . ALA A 1 540 ? 16.774 -14.325 -40.869 1.00 95.75 540 ALA A O 1
ATOM 4159 N N . LEU A 1 541 ? 18.276 -15.916 -41.337 1.00 94.62 541 LEU A N 1
ATOM 4160 C CA . LEU A 1 541 ? 17.281 -16.926 -41.728 1.00 94.62 541 LEU A CA 1
ATOM 4161 C C . LEU A 1 541 ? 16.382 -17.372 -40.566 1.00 94.62 541 LEU A C 1
ATOM 4163 O O . LEU A 1 541 ? 15.230 -17.730 -40.797 1.00 94.62 541 LEU A O 1
ATOM 4167 N N . ALA A 1 542 ? 16.888 -17.337 -39.331 1.00 94.31 542 ALA A N 1
ATOM 4168 C CA . ALA A 1 542 ? 16.105 -17.588 -38.121 1.00 94.31 542 ALA A CA 1
ATOM 4169 C C . ALA A 1 542 ? 15.200 -16.399 -37.731 1.00 94.31 542 ALA A C 1
ATOM 4171 O O . ALA A 1 542 ? 14.440 -16.488 -36.768 1.00 94.31 542 ALA A O 1
ATOM 4172 N N . GLY A 1 543 ? 15.248 -15.294 -38.482 1.00 93.88 543 GLY A N 1
ATOM 4173 C CA . GLY A 1 543 ? 14.428 -14.108 -38.252 1.00 93.88 543 GLY A CA 1
ATOM 4174 C C . GLY A 1 543 ? 15.004 -13.139 -37.222 1.00 93.88 543 GLY A C 1
ATOM 4175 O O . GLY A 1 543 ? 14.285 -12.244 -36.782 1.00 93.88 543 GLY A O 1
ATOM 4176 N N . HIS A 1 544 ? 16.269 -13.299 -36.825 1.00 96.69 544 HIS A N 1
ATOM 4177 C CA . HIS A 1 544 ? 16.978 -12.268 -36.073 1.00 96.69 544 HIS A CA 1
ATOM 4178 C C . HIS A 1 544 ? 17.291 -11.063 -36.966 1.00 96.69 544 HIS A C 1
ATOM 4180 O O . HIS A 1 544 ? 17.535 -11.214 -38.164 1.00 96.69 544 HIS A O 1
ATOM 4186 N N . GLU A 1 545 ? 17.303 -9.866 -36.384 1.00 96.81 545 GLU A N 1
ATOM 4187 C CA . GLU A 1 545 ? 17.570 -8.635 -37.127 1.00 96.81 545 GLU A CA 1
ATOM 4188 C C . GLU A 1 545 ? 19.073 -8.375 -37.225 1.00 96.81 545 GLU A C 1
ATOM 4190 O O . GLU A 1 545 ? 19.805 -8.511 -36.244 1.00 96.81 545 GLU A O 1
ATOM 4195 N N . ILE A 1 546 ? 19.539 -7.990 -38.412 1.00 97.12 546 ILE A N 1
ATOM 4196 C CA . ILE A 1 546 ? 20.937 -7.635 -38.647 1.00 97.12 546 ILE A CA 1
ATOM 4197 C C . ILE A 1 546 ? 21.064 -6.113 -38.716 1.00 97.12 546 ILE A C 1
ATOM 4199 O O . ILE A 1 546 ? 20.416 -5.453 -39.527 1.00 97.12 546 ILE A O 1
ATOM 4203 N N . GLY A 1 547 ? 21.919 -5.566 -37.857 1.00 95.69 547 GLY A N 1
ATOM 4204 C CA . GLY A 1 547 ? 22.272 -4.151 -37.815 1.00 95.69 547 GLY A CA 1
ATOM 4205 C C . GLY A 1 547 ? 23.710 -3.906 -38.265 1.00 95.69 547 GLY A C 1
ATOM 4206 O O . GLY A 1 547 ? 24.526 -4.825 -38.373 1.00 95.69 547 GLY A O 1
ATOM 4207 N N . SER A 1 548 ? 24.045 -2.640 -38.492 1.00 95.06 548 SER A N 1
ATOM 4208 C CA . SER A 1 548 ? 25.427 -2.218 -38.725 1.00 95.06 548 SER A CA 1
ATOM 4209 C C . SER A 1 548 ? 26.113 -1.816 -37.419 1.00 95.06 548 SER A C 1
ATOM 4211 O O . SER A 1 548 ? 25.505 -1.164 -36.572 1.00 95.06 548 SER A O 1
ATOM 4213 N N . HIS A 1 549 ? 27.400 -2.136 -37.291 1.00 93.75 549 HIS A N 1
ATOM 4214 C CA . HIS A 1 549 ? 28.298 -1.594 -36.268 1.00 93.75 549 HIS A CA 1
ATOM 4215 C C . HIS A 1 549 ? 29.514 -0.899 -36.904 1.00 93.75 549 HIS A C 1
ATOM 4217 O O . HIS A 1 549 ? 30.648 -1.042 -36.463 1.00 93.75 549 HIS A O 1
ATOM 4223 N N . SER A 1 550 ? 29.262 -0.143 -37.981 1.00 93.50 550 SER A N 1
ATOM 4224 C CA . SER A 1 550 ? 30.270 0.520 -38.822 1.00 93.50 550 SER A CA 1
ATOM 4225 C C . SER A 1 550 ? 31.092 -0.459 -39.669 1.00 93.50 550 SER A C 1
ATOM 4227 O O . SER A 1 550 ? 30.830 -1.668 -39.704 1.00 93.50 550 SER A O 1
ATOM 4229 N N . HIS A 1 551 ? 32.002 0.066 -40.489 1.00 93.69 551 HIS A N 1
ATOM 4230 C CA . HIS A 1 551 ? 32.885 -0.754 -41.298 1.00 93.69 551 HIS A CA 1
ATOM 4231 C C . HIS A 1 551 ? 34.129 -1.170 -40.513 1.00 93.69 551 HIS A C 1
ATOM 4233 O O . HIS A 1 551 ? 34.416 -2.356 -40.438 1.00 93.69 551 HIS A O 1
ATOM 4239 N N . SER A 1 552 ? 34.858 -0.240 -39.908 1.00 90.62 552 SER A N 1
ATOM 4240 C CA . SER A 1 552 ? 36.141 -0.498 -39.245 1.00 90.62 552 SER A CA 1
ATOM 4241 C C . SER A 1 552 ? 36.078 -0.549 -37.715 1.00 90.62 552 SER A C 1
ATOM 4243 O O . SER A 1 552 ? 37.132 -0.604 -37.084 1.00 90.62 552 SER A O 1
ATOM 4245 N N . HIS A 1 553 ? 34.879 -0.563 -37.113 1.00 90.31 553 HIS A N 1
ATOM 4246 C CA . HIS A 1 553 ? 34.682 -0.409 -35.661 1.00 90.31 553 HIS A CA 1
ATOM 4247 C C . HIS A 1 553 ? 35.234 0.942 -35.161 1.00 90.31 553 HIS A C 1
ATOM 4249 O O . HIS A 1 553 ? 35.896 1.072 -34.130 1.00 90.31 553 HIS A O 1
ATOM 4255 N N . SER A 1 554 ? 34.999 1.983 -35.951 1.00 85.50 554 SER A N 1
ATOM 4256 C CA . SER A 1 554 ? 35.379 3.351 -35.634 1.00 85.50 554 SER A CA 1
ATOM 4257 C C . SER A 1 554 ? 34.390 4.285 -36.293 1.00 85.50 554 SER A C 1
ATOM 4259 O O . SER A 1 554 ? 34.018 4.083 -37.447 1.00 85.50 554 SER A O 1
ATOM 4261 N N . VAL A 1 555 ? 33.985 5.323 -35.573 1.00 79.25 555 VAL A N 1
ATOM 4262 C CA . VAL A 1 555 ? 33.226 6.426 -36.149 1.00 79.25 555 VAL A CA 1
ATOM 4263 C C . VAL A 1 555 ? 33.733 7.739 -35.565 1.00 79.25 555 VAL A C 1
ATOM 4265 O O . VAL A 1 555 ? 33.826 7.914 -34.355 1.00 79.25 555 VAL A O 1
ATOM 4268 N N . ASP A 1 556 ? 34.096 8.665 -36.443 1.00 81.94 556 ASP A N 1
ATOM 4269 C CA . ASP A 1 556 ? 34.471 10.034 -36.108 1.00 81.94 556 ASP A CA 1
ATOM 4270 C C . ASP A 1 556 ? 33.837 10.986 -37.125 1.00 81.94 556 ASP A C 1
ATOM 4272 O O . ASP A 1 556 ? 33.338 10.567 -38.170 1.00 81.94 556 ASP A O 1
ATOM 4276 N N . ARG A 1 557 ? 33.845 12.286 -36.832 1.00 76.69 557 ARG A N 1
ATOM 4277 C CA . ARG A 1 557 ? 33.159 13.283 -37.660 1.00 76.69 557 ARG A CA 1
ATOM 4278 C C . ARG A 1 557 ? 33.629 13.315 -39.123 1.00 76.69 557 ARG A C 1
ATOM 4280 O O . ARG A 1 557 ? 32.836 13.659 -39.991 1.00 76.69 557 ARG A O 1
ATOM 4287 N N . GLN A 1 558 ? 34.891 12.997 -39.407 1.00 80.44 558 GLN A N 1
ATOM 4288 C CA . GLN A 1 558 ? 35.461 13.043 -40.759 1.00 80.44 558 GLN A CA 1
ATOM 4289 C C . GLN A 1 558 ? 35.147 11.773 -41.557 1.00 80.44 558 GLN A C 1
ATOM 4291 O O . GLN A 1 558 ? 34.946 11.841 -42.770 1.00 80.44 558 GLN A O 1
ATOM 4296 N N . SER A 1 559 ? 35.105 10.621 -40.886 1.00 83.44 559 SER A N 1
ATOM 4297 C CA . SER A 1 559 ? 34.953 9.310 -41.524 1.00 83.44 559 SER A CA 1
ATOM 4298 C C . SER A 1 559 ? 33.530 8.741 -41.477 1.00 83.44 559 SER A C 1
ATOM 4300 O O . SER A 1 559 ? 33.242 7.809 -42.226 1.00 83.44 559 SER A O 1
ATOM 4302 N N . LEU A 1 560 ? 32.623 9.322 -40.678 1.00 84.94 560 LEU A N 1
ATOM 4303 C CA . LEU A 1 560 ? 31.298 8.764 -40.375 1.00 84.94 560 LEU A CA 1
ATOM 4304 C C . LEU A 1 560 ? 30.536 8.269 -41.612 1.00 84.94 560 LEU A C 1
ATOM 4306 O O . LEU A 1 560 ? 30.177 7.101 -41.676 1.00 84.94 560 LEU A O 1
ATOM 4310 N N . PHE A 1 561 ? 30.308 9.115 -42.617 1.00 87.50 561 PHE A N 1
ATOM 4311 C CA . PHE A 1 561 ? 29.511 8.719 -43.786 1.00 87.50 561 PHE A CA 1
ATOM 4312 C C . PHE A 1 561 ? 30.109 7.539 -44.557 1.00 87.50 561 PHE A C 1
ATOM 4314 O O . PHE A 1 561 ? 29.377 6.619 -44.925 1.00 87.50 561 PHE A O 1
ATOM 4321 N N . SER A 1 562 ? 31.430 7.526 -44.767 1.00 88.62 562 SER A N 1
ATOM 4322 C CA . SER A 1 562 ? 32.080 6.423 -45.486 1.00 88.62 562 SER A CA 1
ATOM 4323 C C . SER A 1 562 ? 32.039 5.116 -44.690 1.00 88.62 562 SER A C 1
ATOM 4325 O O . SER A 1 562 ? 31.819 4.056 -45.274 1.00 88.62 562 SER A O 1
ATOM 4327 N N . GLU A 1 563 ? 32.156 5.187 -43.363 1.00 92.25 563 GLU A N 1
ATOM 4328 C CA . GLU A 1 563 ? 31.981 4.052 -42.453 1.00 92.25 563 GLU A CA 1
ATOM 4329 C C . GLU A 1 563 ? 30.564 3.464 -42.516 1.00 92.25 563 GLU A C 1
ATOM 4331 O O . GLU A 1 563 ? 30.388 2.249 -42.650 1.00 92.25 563 GLU A O 1
ATOM 4336 N N . LEU A 1 564 ? 29.549 4.328 -42.454 1.00 92.88 564 LEU A N 1
ATOM 4337 C CA . LEU A 1 564 ? 28.142 3.934 -42.437 1.00 92.88 564 LEU A CA 1
ATOM 4338 C C . LEU A 1 564 ? 27.688 3.332 -43.771 1.00 92.88 564 LEU A C 1
ATOM 4340 O O . LEU A 1 564 ? 27.098 2.249 -43.771 1.00 92.88 564 LEU A O 1
ATOM 4344 N N . ILE A 1 565 ? 27.985 4.000 -44.890 1.00 92.88 565 ILE A N 1
ATOM 4345 C CA . ILE A 1 565 ? 27.591 3.567 -46.240 1.00 92.88 565 ILE A CA 1
ATOM 4346 C C . ILE A 1 565 ? 28.262 2.244 -46.594 1.00 92.88 565 ILE A C 1
ATOM 4348 O O . ILE A 1 565 ? 27.586 1.289 -46.973 1.00 92.88 565 ILE A O 1
ATOM 4352 N N . LYS A 1 566 ? 29.582 2.147 -46.400 1.00 93.56 566 LYS A N 1
ATOM 4353 C CA . LYS A 1 566 ? 30.334 0.940 -46.752 1.00 93.56 566 LYS A CA 1
ATOM 4354 C C . LYS A 1 566 ? 29.864 -0.273 -45.954 1.00 93.56 566 LYS A C 1
ATOM 4356 O O . LYS A 1 566 ? 29.786 -1.373 -46.498 1.00 93.56 566 LYS A O 1
ATOM 4361 N N . SER A 1 567 ? 29.527 -0.080 -44.677 1.00 95.44 567 SER A N 1
ATOM 4362 C CA . SER A 1 567 ? 28.961 -1.148 -43.854 1.00 95.44 567 SER A CA 1
ATOM 4363 C C . SER A 1 567 ? 27.583 -1.583 -44.362 1.00 95.44 567 SER A C 1
ATOM 4365 O O . SER A 1 567 ? 27.374 -2.775 -44.596 1.00 95.44 567 SER A O 1
ATOM 4367 N N . LYS A 1 568 ? 26.679 -0.632 -44.638 1.00 95.06 568 LYS A N 1
ATOM 4368 C CA . LYS A 1 568 ? 25.339 -0.912 -45.178 1.00 95.06 568 LYS A CA 1
ATOM 4369 C C . LYS A 1 568 ? 25.393 -1.682 -46.496 1.00 95.06 568 LYS A C 1
ATOM 4371 O O . LYS A 1 568 ? 24.719 -2.700 -46.642 1.00 95.06 568 LYS A O 1
ATOM 4376 N N . GLU A 1 569 ? 26.239 -1.239 -47.422 1.00 94.31 569 GLU A N 1
ATOM 4377 C CA . GLU A 1 569 ? 26.417 -1.872 -48.728 1.00 94.31 569 GLU A CA 1
ATOM 4378 C C . GLU A 1 569 ? 26.883 -3.320 -48.628 1.00 94.31 569 GLU A C 1
ATOM 4380 O O . GLU A 1 569 ? 26.342 -4.186 -49.314 1.00 94.31 569 GLU A O 1
ATOM 4385 N N . ILE A 1 570 ? 27.878 -3.598 -47.781 1.00 96.00 570 ILE A N 1
ATOM 4386 C CA . ILE A 1 570 ? 28.408 -4.954 -47.606 1.00 96.00 570 ILE A CA 1
ATOM 4387 C C . ILE A 1 570 ? 27.324 -5.882 -47.051 1.00 96.00 570 ILE A C 1
ATOM 4389 O O . ILE A 1 570 ? 27.111 -6.964 -47.599 1.00 96.00 570 ILE A O 1
ATOM 4393 N N . LEU A 1 571 ? 26.611 -5.446 -46.010 1.00 96.62 571 LEU A N 1
ATOM 4394 C CA . LEU A 1 571 ? 25.568 -6.245 -45.366 1.00 96.62 571 LEU A CA 1
ATOM 4395 C C . LEU A 1 571 ? 24.394 -6.533 -46.320 1.00 96.62 571 LEU A C 1
ATOM 4397 O O . LEU A 1 571 ? 23.932 -7.674 -46.402 1.00 96.62 571 LEU A O 1
ATOM 4401 N N . GLN A 1 572 ? 23.955 -5.536 -47.097 1.00 94.75 572 GLN A N 1
ATOM 4402 C CA . GLN A 1 572 ? 22.902 -5.712 -48.106 1.00 94.75 572 GLN A CA 1
ATOM 4403 C C . GLN A 1 572 ? 23.356 -6.609 -49.264 1.00 94.75 572 GLN A C 1
ATOM 4405 O O . GLN A 1 572 ? 22.629 -7.523 -49.656 1.00 94.75 572 GLN A O 1
ATOM 4410 N N . ARG A 1 573 ? 24.572 -6.400 -49.789 1.00 95.94 573 ARG A N 1
ATOM 4411 C CA . ARG A 1 573 ? 25.155 -7.225 -50.861 1.00 95.94 573 ARG A CA 1
ATOM 4412 C C . ARG A 1 573 ? 25.205 -8.699 -50.470 1.00 95.94 573 ARG A C 1
ATOM 4414 O O . ARG A 1 573 ? 24.955 -9.565 -51.306 1.00 95.94 573 ARG A O 1
ATOM 4421 N N . ASP A 1 574 ? 25.527 -8.984 -49.213 1.00 96.38 574 ASP A N 1
ATOM 4422 C CA . ASP A 1 574 ? 25.680 -10.354 -48.728 1.00 96.38 574 ASP A CA 1
ATOM 4423 C C . ASP A 1 574 ? 24.344 -11.023 -48.351 1.00 96.38 574 ASP A C 1
ATOM 4425 O O . ASP A 1 574 ? 24.331 -12.212 -48.005 1.00 96.38 574 ASP A O 1
ATOM 4429 N N . GLY A 1 575 ? 23.225 -10.301 -48.498 1.00 94.50 575 GLY A N 1
ATOM 4430 C CA . GLY A 1 575 ? 21.864 -10.815 -48.351 1.00 94.50 575 GLY A CA 1
ATOM 4431 C C . GLY A 1 575 ? 21.426 -10.996 -46.900 1.00 94.50 575 GLY A C 1
ATOM 4432 O O . GLY A 1 575 ? 20.743 -11.971 -46.597 1.00 94.50 575 GLY A O 1
ATOM 4433 N N . LEU A 1 576 ? 21.842 -10.098 -46.000 1.00 95.44 576 LEU A N 1
ATOM 4434 C CA . LEU A 1 576 ? 21.566 -10.185 -44.558 1.00 95.44 576 LEU A CA 1
ATOM 4435 C C . LEU A 1 576 ? 20.274 -9.470 -44.109 1.00 95.44 576 LEU A C 1
ATOM 4437 O O . LEU A 1 576 ? 20.041 -9.332 -42.913 1.00 95.44 576 LEU A O 1
ATOM 4441 N N . GLY A 1 577 ? 19.422 -9.066 -45.055 1.00 88.50 577 GLY A N 1
ATOM 4442 C CA . GLY A 1 577 ? 18.128 -8.424 -44.796 1.00 88.50 577 GLY A CA 1
ATOM 4443 C C . GLY A 1 577 ? 18.149 -6.902 -44.945 1.00 88.50 577 GLY A C 1
ATOM 4444 O O . GLY A 1 577 ? 19.097 -6.326 -45.488 1.00 88.50 577 GLY A O 1
ATOM 4445 N N . ASP A 1 578 ? 17.081 -6.260 -44.472 1.00 87.88 578 ASP A N 1
ATOM 4446 C CA . ASP A 1 578 ? 16.893 -4.811 -44.553 1.00 87.88 578 ASP A CA 1
ATOM 4447 C C . ASP A 1 578 ? 17.667 -4.124 -43.422 1.00 87.88 578 ASP A C 1
ATOM 4449 O O . ASP A 1 578 ? 17.246 -4.085 -42.266 1.00 87.88 578 ASP A O 1
ATOM 4453 N N . ILE A 1 579 ? 18.854 -3.610 -43.751 1.00 95.00 579 ILE A N 1
ATOM 4454 C CA . ILE A 1 579 ? 19.798 -3.027 -42.786 1.00 95.00 579 ILE A CA 1
ATOM 4455 C C . ILE A 1 579 ? 19.344 -1.612 -42.391 1.00 95.00 579 ILE A C 1
ATOM 4457 O O . ILE A 1 579 ? 19.851 -0.592 -42.878 1.00 95.00 579 ILE A O 1
ATOM 4461 N N . ARG A 1 580 ? 18.339 -1.555 -41.516 1.00 93.25 580 ARG A N 1
ATOM 4462 C CA . ARG A 1 580 ? 17.651 -0.317 -41.119 1.00 93.25 580 ARG A CA 1
ATOM 4463 C C . ARG A 1 580 ? 18.274 0.392 -39.921 1.00 93.25 580 ARG A C 1
ATOM 4465 O O . ARG A 1 580 ? 18.074 1.598 -39.786 1.00 93.25 580 ARG A O 1
ATOM 4472 N N . PHE A 1 581 ? 19.035 -0.311 -39.085 1.00 93.25 581 PHE A N 1
ATOM 4473 C CA . PHE A 1 581 ? 19.561 0.228 -37.828 1.00 93.25 581 PHE A CA 1
ATOM 4474 C C . PHE A 1 581 ? 21.080 0.135 -37.731 1.00 93.25 581 PHE A C 1
ATOM 4476 O O . PHE A 1 581 ? 21.714 -0.781 -38.261 1.00 93.25 581 PHE A O 1
ATOM 4483 N N . PHE A 1 582 ? 21.643 1.091 -36.999 1.00 91.12 582 PHE A N 1
ATOM 4484 C CA . PHE A 1 582 ? 23.069 1.199 -36.733 1.00 91.12 582 PHE A CA 1
ATOM 4485 C C . PHE A 1 582 ? 23.337 1.365 -35.236 1.00 91.12 582 PHE A C 1
ATOM 4487 O O . PHE A 1 582 ? 22.660 2.127 -34.550 1.00 91.12 582 PHE A O 1
ATOM 4494 N N . ALA A 1 583 ? 24.342 0.669 -34.719 1.00 89.75 583 ALA A N 1
ATOM 4495 C CA . ALA A 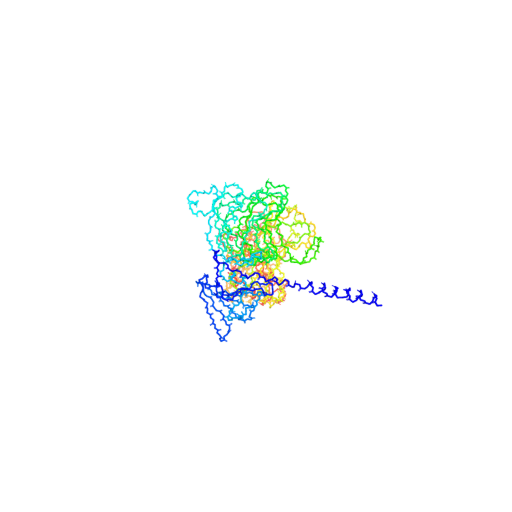1 583 ? 24.845 0.850 -33.366 1.00 89.75 583 ALA A CA 1
ATOM 4496 C C . ALA A 1 583 ? 26.217 1.532 -33.410 1.00 89.75 583 ALA A C 1
ATOM 4498 O O . ALA A 1 583 ? 27.090 1.082 -34.147 1.00 89.75 583 ALA A O 1
ATOM 4499 N N . TYR A 1 584 ? 26.429 2.578 -32.611 1.00 86.12 584 TYR A N 1
ATOM 4500 C CA . TYR A 1 584 ? 27.713 3.290 -32.557 1.00 86.12 584 TYR A CA 1
ATOM 4501 C C . TYR A 1 584 ? 28.808 2.450 -31.870 1.00 86.12 584 TYR A C 1
ATOM 4503 O O . TYR A 1 584 ? 28.594 2.048 -30.724 1.00 86.12 584 TYR A O 1
ATOM 4511 N N . PRO A 1 585 ? 29.984 2.231 -32.496 1.00 85.50 585 PRO A N 1
ATOM 4512 C CA . PRO A 1 585 ? 31.137 1.627 -31.820 1.00 85.50 585 PRO A CA 1
ATOM 4513 C C . PRO A 1 585 ? 31.718 2.551 -30.742 1.00 85.50 585 PRO A C 1
ATOM 4515 O O . PRO A 1 585 ? 32.159 3.652 -31.058 1.00 85.50 585 PRO A O 1
ATOM 4518 N N . GLY A 1 586 ? 31.773 2.113 -29.478 1.00 74.38 586 GLY A N 1
ATOM 4519 C CA . GLY A 1 586 ? 32.396 2.852 -28.362 1.00 74.38 586 GLY A CA 1
ATOM 4520 C C . GLY A 1 586 ? 31.447 3.586 -27.387 1.00 74.38 586 GLY A C 1
ATOM 4521 O O . GLY A 1 586 ? 30.220 3.533 -27.483 1.00 74.38 586 GLY A O 1
ATOM 4522 N N . GLY A 1 587 ? 32.034 4.249 -26.375 1.00 57.59 587 GLY A N 1
ATOM 4523 C CA . GLY A 1 587 ? 31.330 4.886 -25.244 1.00 57.59 587 GLY A CA 1
ATOM 4524 C C . GLY A 1 587 ? 30.790 6.307 -25.493 1.00 57.59 587 GLY A C 1
ATOM 4525 O O . GLY A 1 587 ? 31.055 6.929 -26.517 1.00 57.59 587 GLY A O 1
ATOM 4526 N N . SER A 1 588 ? 30.052 6.848 -24.515 1.00 51.88 588 SER A N 1
ATOM 4527 C CA . SER A 1 588 ? 29.233 8.077 -24.589 1.00 51.88 588 SER A CA 1
ATOM 4528 C C . SER A 1 588 ? 29.940 9.393 -24.953 1.00 51.88 588 SER A C 1
ATOM 4530 O O . SER A 1 588 ? 29.269 10.402 -25.153 1.00 51.88 588 SER A O 1
ATOM 4532 N N . SER A 1 589 ? 31.272 9.431 -24.994 1.00 48.78 589 SER A N 1
ATOM 4533 C CA . SER A 1 589 ? 32.070 10.660 -25.109 1.00 48.78 589 SER A CA 1
ATOM 4534 C C . SER A 1 589 ? 32.334 11.139 -26.543 1.00 48.78 589 SER A C 1
ATOM 4536 O O . SER A 1 589 ? 33.026 12.141 -26.711 1.00 48.78 589 SER A O 1
ATOM 4538 N N . LEU A 1 590 ? 31.812 10.455 -27.567 1.00 52.22 590 LEU A N 1
ATOM 4539 C CA . LEU A 1 590 ? 32.212 10.683 -28.963 1.00 52.22 590 LEU A CA 1
ATOM 4540 C C . LEU A 1 590 ? 31.087 11.175 -29.897 1.00 52.22 590 LEU A C 1
ATOM 4542 O O . LEU A 1 590 ? 31.380 11.588 -31.016 1.00 52.22 590 LEU A O 1
ATOM 4546 N N . TRP A 1 591 ? 29.819 11.182 -29.466 1.00 63.00 591 TRP A N 1
ATOM 4547 C CA . TRP A 1 591 ? 28.670 11.367 -30.372 1.00 63.00 591 TRP A CA 1
ATOM 4548 C C . TRP A 1 591 ? 27.995 12.733 -30.172 1.00 63.00 591 TRP A C 1
ATOM 4550 O O . TRP A 1 591 ? 27.109 12.894 -29.337 1.00 63.00 591 TRP A O 1
ATOM 4560 N N . LEU A 1 592 ? 28.426 13.744 -30.932 1.00 61.50 592 LEU A N 1
ATOM 4561 C CA . LEU A 1 592 ? 27.739 15.039 -31.037 1.00 61.50 592 LEU A CA 1
ATOM 4562 C C . LEU A 1 592 ? 26.509 14.872 -31.939 1.00 61.50 592 LEU A C 1
ATOM 4564 O O . LEU A 1 592 ? 26.526 14.066 -32.864 1.00 61.50 592 LEU A O 1
ATOM 4568 N N . GLY A 1 593 ? 25.405 15.575 -31.688 1.00 65.94 593 GLY A N 1
ATOM 4569 C CA . GLY A 1 593 ? 24.179 15.215 -32.406 1.00 65.94 593 GLY A CA 1
ATOM 4570 C C . GLY A 1 593 ? 24.125 15.615 -33.890 1.00 65.94 593 GLY A C 1
ATOM 4571 O O . GLY A 1 593 ? 23.235 15.144 -34.593 1.00 65.94 593 GLY A O 1
ATOM 4572 N N . ASP A 1 594 ? 25.099 16.360 -34.414 1.00 71.06 594 ASP A N 1
ATOM 4573 C CA . ASP A 1 594 ? 25.317 16.453 -35.862 1.00 71.06 594 ASP A CA 1
ATOM 4574 C C . ASP A 1 594 ? 25.740 15.098 -36.465 1.00 71.06 594 ASP A C 1
ATOM 4576 O O . ASP A 1 594 ? 25.279 14.734 -37.544 1.00 71.06 594 ASP A O 1
ATOM 4580 N N . MET A 1 595 ? 26.523 14.293 -35.737 1.00 76.44 595 MET A N 1
ATOM 4581 C CA . MET A 1 595 ? 26.821 12.901 -36.106 1.00 76.44 595 MET A CA 1
ATOM 4582 C C . MET A 1 595 ? 25.582 11.999 -36.019 1.00 76.44 595 MET A C 1
ATOM 4584 O O . MET A 1 595 ? 25.456 11.047 -36.788 1.00 76.44 595 MET A O 1
ATOM 4588 N N . VAL A 1 596 ? 24.652 12.287 -35.104 1.00 77.31 596 VAL A N 1
ATOM 4589 C CA . VAL A 1 596 ? 23.361 11.578 -35.016 1.00 77.31 596 VAL A CA 1
ATOM 4590 C C . VAL A 1 596 ? 22.478 11.916 -36.213 1.00 77.31 596 VAL A C 1
ATOM 4592 O O . VAL A 1 596 ? 21.944 11.015 -36.858 1.00 77.31 596 VAL A O 1
ATOM 4595 N N . ALA A 1 597 ? 22.376 13.198 -36.568 1.00 77.06 597 ALA A N 1
ATOM 4596 C CA . ALA A 1 597 ? 21.648 13.636 -37.754 1.00 77.06 597 ALA A CA 1
ATOM 4597 C C . ALA A 1 597 ? 22.205 12.988 -39.034 1.00 77.06 597 ALA A C 1
ATOM 4599 O O . ALA A 1 597 ? 21.427 12.444 -39.817 1.00 77.06 597 ALA A O 1
ATOM 4600 N N . ALA A 1 598 ? 23.533 12.967 -39.187 1.00 79.06 598 ALA A N 1
ATOM 4601 C CA . ALA A 1 598 ? 24.224 12.332 -40.307 1.00 79.06 598 ALA A CA 1
ATOM 4602 C C . ALA A 1 598 ? 23.980 10.816 -40.379 1.00 79.06 598 ALA A C 1
ATOM 4604 O O . ALA A 1 598 ? 23.702 10.281 -41.449 1.00 79.06 598 ALA A O 1
ATOM 4605 N N . ALA A 1 599 ? 24.013 10.106 -39.246 1.00 85.62 599 ALA A N 1
ATOM 4606 C CA . ALA A 1 599 ? 23.719 8.674 -39.237 1.00 85.62 599 ALA A CA 1
ATOM 4607 C C . ALA A 1 599 ? 22.283 8.370 -39.683 1.00 85.62 599 ALA A C 1
ATOM 4609 O O . ALA A 1 599 ? 22.044 7.396 -40.400 1.00 85.62 599 ALA A O 1
ATOM 4610 N N . HIS A 1 600 ? 21.341 9.251 -39.347 1.00 86.62 600 HIS A N 1
ATOM 4611 C CA . HIS A 1 600 ? 19.959 9.160 -39.801 1.00 86.62 600 HIS A CA 1
ATOM 4612 C C . HIS A 1 600 ? 19.721 9.559 -41.266 1.00 86.62 600 HIS A C 1
ATOM 4614 O O . HIS A 1 600 ? 18.581 9.491 -41.731 1.00 86.62 600 HIS A O 1
ATOM 4620 N N . GLU A 1 601 ? 20.750 9.982 -42.001 1.00 88.31 601 GLU A N 1
ATOM 4621 C CA . GLU A 1 601 ? 20.693 10.027 -43.466 1.00 88.31 601 GLU A CA 1
ATOM 4622 C C . GLU A 1 601 ? 20.929 8.641 -44.084 1.00 88.31 601 GLU A C 1
ATOM 4624 O O . GLU A 1 601 ? 20.564 8.414 -45.235 1.00 88.31 601 GLU A O 1
ATOM 4629 N N . VAL A 1 602 ? 21.504 7.702 -43.320 1.00 91.12 602 VAL A N 1
ATOM 4630 C CA . VAL A 1 602 ? 21.836 6.345 -43.782 1.00 91.12 602 VAL A CA 1
ATOM 4631 C C . VAL A 1 602 ? 20.915 5.277 -43.177 1.00 91.12 602 VAL A C 1
ATOM 4633 O O . VAL A 1 602 ? 20.545 4.316 -43.858 1.00 91.12 602 VAL A O 1
ATOM 4636 N N . TYR A 1 603 ? 20.511 5.442 -41.916 1.00 92.00 603 TYR A N 1
ATOM 4637 C CA . TYR A 1 603 ? 19.730 4.465 -41.151 1.00 92.00 603 TYR A CA 1
ATOM 4638 C C . TYR A 1 603 ? 18.430 5.060 -40.596 1.00 92.00 603 TYR A C 1
ATOM 4640 O O . TYR A 1 603 ? 18.367 6.231 -40.222 1.00 92.00 603 TYR A O 1
ATOM 4648 N N . SER A 1 604 ? 17.383 4.239 -40.489 1.00 88.94 604 SER A N 1
ATOM 4649 C CA . SER A 1 604 ? 16.116 4.634 -39.857 1.00 88.94 604 SER A CA 1
ATOM 4650 C C . SER A 1 604 ? 16.298 4.938 -38.373 1.00 88.94 604 SER A C 1
ATOM 4652 O O . SER A 1 604 ? 15.689 5.872 -37.861 1.00 88.94 604 SER A O 1
ATOM 4654 N N . GLY A 1 605 ? 17.142 4.169 -37.684 1.00 85.94 605 GLY A N 1
ATOM 4655 C CA . GLY A 1 605 ? 17.357 4.278 -36.246 1.00 85.94 605 GLY A CA 1
ATOM 4656 C C . GLY A 1 605 ? 18.807 4.055 -35.848 1.00 85.94 605 GLY A C 1
ATOM 4657 O O . GLY A 1 605 ? 19.534 3.318 -36.518 1.00 85.94 605 GLY A O 1
ATOM 4658 N N . CYS A 1 606 ? 19.208 4.662 -34.733 1.00 83.19 606 CYS A N 1
ATOM 4659 C CA . CYS A 1 606 ? 20.540 4.471 -34.176 1.00 83.19 606 CYS A CA 1
ATOM 4660 C C . CYS A 1 606 ? 20.473 4.045 -32.702 1.00 83.19 606 CYS A C 1
ATOM 4662 O O . CYS A 1 606 ? 19.604 4.494 -31.957 1.00 83.19 606 CYS A O 1
ATOM 4664 N N . ARG A 1 607 ? 21.415 3.207 -32.260 1.00 82.94 607 ARG A N 1
ATOM 4665 C CA . ARG A 1 607 ? 21.598 2.816 -30.853 1.00 82.94 607 ARG A CA 1
ATOM 4666 C C . ARG A 1 607 ? 22.903 3.396 -30.320 1.00 82.94 607 ARG A C 1
ATOM 4668 O O . ARG A 1 607 ? 23.964 3.155 -30.896 1.00 82.94 607 ARG A O 1
ATOM 4675 N N . ALA A 1 608 ? 22.830 4.114 -29.201 1.00 73.50 608 ALA A N 1
ATOM 4676 C CA . ALA A 1 608 ? 23.986 4.671 -28.503 1.00 73.50 608 ALA A CA 1
ATOM 4677 C C . ALA A 1 608 ? 24.020 4.207 -27.039 1.00 73.50 608 ALA A C 1
ATOM 4679 O O . ALA A 1 608 ? 22.983 3.951 -26.434 1.00 73.50 608 ALA A O 1
ATOM 4680 N N . THR A 1 609 ? 25.218 4.143 -26.455 1.00 65.50 609 THR A N 1
ATOM 4681 C CA . THR A 1 609 ? 25.433 3.724 -25.055 1.00 65.50 609 THR A CA 1
ATOM 4682 C C . THR A 1 609 ? 25.143 4.828 -24.028 1.00 65.50 609 THR A C 1
ATOM 4684 O O . THR A 1 609 ? 25.059 4.572 -22.828 1.00 65.50 609 THR A O 1
ATOM 4687 N N . ALA A 1 610 ? 24.974 6.073 -24.483 1.00 57.47 610 ALA A N 1
ATOM 4688 C CA . ALA A 1 610 ? 24.685 7.237 -23.652 1.00 57.47 610 ALA A CA 1
ATOM 4689 C C . ALA A 1 610 ? 23.182 7.531 -23.579 1.00 57.47 610 ALA A C 1
ATOM 4691 O O . ALA A 1 610 ? 22.501 7.543 -24.604 1.00 57.47 610 ALA A O 1
ATOM 4692 N N . LYS A 1 611 ? 22.680 7.888 -22.390 1.00 51.97 611 LYS A N 1
ATOM 4693 C CA . LYS A 1 611 ? 21.324 8.438 -22.246 1.00 51.97 611 LYS A CA 1
ATOM 4694 C C . LYS A 1 611 ? 21.253 9.855 -22.840 1.00 51.97 611 LYS A C 1
ATOM 4696 O O . LYS A 1 611 ? 22.136 10.669 -22.583 1.00 51.97 611 LYS A O 1
ATOM 4701 N N . ASN A 1 612 ? 20.163 10.172 -23.543 1.00 47.91 612 ASN A N 1
ATOM 4702 C CA . ASN A 1 612 ? 19.738 11.539 -23.893 1.00 47.91 612 ASN A CA 1
ATOM 4703 C C . ASN A 1 612 ? 20.639 12.359 -24.846 1.00 47.91 612 ASN A C 1
ATOM 4705 O O . ASN A 1 612 ? 20.640 13.589 -24.766 1.00 47.91 612 ASN A O 1
ATOM 4709 N N . ILE A 1 613 ? 21.372 11.743 -25.781 1.00 47.16 613 ILE A N 1
ATOM 4710 C CA . ILE A 1 613 ? 22.051 12.515 -26.841 1.00 47.16 613 ILE A CA 1
ATOM 4711 C C . ILE A 1 613 ? 21.027 12.915 -27.915 1.00 47.16 613 ILE A C 1
ATOM 4713 O O . ILE A 1 613 ? 20.852 12.228 -28.913 1.00 47.16 613 ILE A O 1
ATOM 4717 N N . THR A 1 614 ? 20.335 14.038 -27.729 1.00 47.50 614 THR A N 1
ATOM 4718 C CA . THR A 1 614 ? 19.511 14.661 -28.781 1.00 47.50 614 THR A CA 1
ATOM 4719 C C . THR A 1 614 ? 20.187 15.922 -29.304 1.00 47.50 614 THR A C 1
ATOM 4721 O O . THR A 1 614 ? 20.635 16.743 -28.502 1.00 47.50 614 THR A O 1
ATOM 4724 N N . THR A 1 615 ? 20.182 16.149 -30.621 1.00 40.22 615 THR A N 1
ATOM 4725 C CA . THR A 1 615 ? 20.338 17.516 -31.158 1.00 40.22 615 THR A CA 1
ATOM 4726 C C . THR A 1 615 ? 19.221 17.877 -32.127 1.00 40.22 615 THR A C 1
ATOM 4728 O O . THR A 1 615 ? 18.409 17.033 -32.494 1.00 40.22 615 THR A O 1
ATOM 4731 N N . GLN A 1 616 ? 19.148 19.175 -32.431 1.00 35.47 616 GLN A N 1
ATOM 4732 C CA . GLN A 1 616 ? 17.987 19.870 -32.974 1.00 35.47 616 GLN A CA 1
ATOM 4733 C C . GLN A 1 616 ? 17.416 19.238 -34.244 1.00 35.47 616 GLN A C 1
ATOM 4735 O O . GLN A 1 616 ? 18.101 19.134 -35.257 1.00 35.47 616 GLN A O 1
ATOM 4740 N N . GLY A 1 617 ? 16.115 18.941 -34.206 1.00 46.19 617 GLY A N 1
ATOM 4741 C CA . GLY A 1 617 ? 15.329 18.718 -35.412 1.00 46.19 617 GLY A CA 1
ATOM 4742 C C . GLY A 1 617 ? 14.093 17.870 -35.186 1.00 46.19 617 GLY A C 1
ATOM 4743 O O . GLY A 1 617 ? 12.991 18.400 -35.205 1.00 46.19 617 GLY A O 1
ATOM 4744 N N . GLU A 1 618 ? 14.257 16.565 -34.974 1.00 50.34 618 GLU A N 1
ATOM 4745 C CA . GLU A 1 618 ? 13.142 15.611 -34.965 1.00 50.34 618 GLU A CA 1
ATOM 4746 C C . GLU A 1 618 ? 13.444 14.401 -34.071 1.00 50.34 618 GLU A C 1
ATOM 4748 O O . GLU A 1 618 ? 14.592 13.978 -33.931 1.00 50.34 618 GLU A O 1
ATOM 4753 N N . ILE A 1 619 ? 12.391 13.829 -33.479 1.00 53.97 619 ILE A N 1
ATOM 4754 C CA . ILE A 1 619 ? 12.429 12.593 -32.686 1.00 53.97 619 ILE A CA 1
ATOM 4755 C C . ILE A 1 619 ? 12.617 11.413 -33.652 1.00 53.97 619 ILE A C 1
ATOM 4757 O O . ILE A 1 619 ? 11.655 10.753 -34.045 1.00 53.97 619 ILE A O 1
ATOM 4761 N N . LYS A 1 620 ? 13.858 11.169 -34.079 1.00 65.75 620 LYS A N 1
ATOM 4762 C CA . LYS A 1 620 ? 14.240 9.935 -34.777 1.00 65.75 620 LYS A CA 1
ATOM 4763 C C . LYS A 1 620 ? 14.589 8.838 -33.753 1.00 65.75 620 LYS A C 1
ATOM 4765 O O . LYS A 1 620 ? 14.997 9.180 -32.641 1.00 65.75 620 LYS A O 1
ATOM 4770 N N . PRO A 1 621 ? 14.405 7.538 -34.069 1.00 64.31 621 PRO A N 1
ATOM 4771 C CA . PRO A 1 621 ? 14.629 6.445 -33.127 1.00 64.31 621 PRO A CA 1
ATOM 4772 C C . PRO A 1 621 ? 16.049 6.441 -32.559 1.00 64.31 621 PRO A C 1
ATOM 4774 O O . PRO A 1 621 ? 17.005 6.083 -33.249 1.00 64.31 621 PRO A O 1
ATOM 4777 N N . LEU A 1 622 ? 16.148 6.808 -31.284 1.00 63.97 622 LEU A N 1
ATOM 4778 C CA . LEU A 1 622 ? 17.335 6.684 -30.452 1.00 63.97 622 LEU A CA 1
ATOM 4779 C C . LEU A 1 622 ? 16.889 6.089 -29.118 1.00 63.97 622 LEU A C 1
ATOM 4781 O O . LEU A 1 622 ? 16.052 6.670 -28.428 1.00 63.97 622 LEU A O 1
ATOM 4785 N N . PHE A 1 623 ? 17.409 4.917 -28.773 1.00 65.06 623 PHE A N 1
ATOM 4786 C CA . PHE A 1 623 ? 16.986 4.179 -27.583 1.00 65.06 623 PHE A CA 1
ATOM 4787 C C . PHE A 1 623 ? 18.166 3.865 -26.669 1.00 65.06 623 PHE A C 1
ATOM 4789 O O . PHE A 1 623 ? 19.292 3.645 -27.120 1.00 65.06 623 PHE A O 1
ATOM 4796 N N . SER A 1 624 ? 17.876 3.876 -25.367 1.00 61.47 624 SER A N 1
ATOM 4797 C CA . SER A 1 624 ? 18.847 3.654 -24.300 1.00 61.47 624 SER A CA 1
ATOM 4798 C C . SER A 1 624 ? 19.238 2.180 -24.203 1.00 61.47 624 SER A C 1
ATOM 4800 O O . SER A 1 624 ? 18.457 1.280 -24.521 1.00 61.47 624 SER A O 1
ATOM 4802 N N . THR A 1 625 ? 20.446 1.926 -23.705 1.00 72.75 625 THR A N 1
ATOM 4803 C CA . THR A 1 625 ? 20.984 0.573 -23.549 1.00 72.75 625 THR A CA 1
ATOM 4804 C C . THR A 1 625 ? 21.128 0.164 -22.088 1.00 72.75 625 THR A C 1
ATOM 4806 O O . THR A 1 625 ? 21.480 0.983 -21.237 1.00 72.75 625 THR A O 1
ATOM 4809 N N . VAL A 1 626 ? 20.946 -1.125 -21.817 1.00 72.50 626 VAL A N 1
ATOM 4810 C CA . VAL A 1 626 ? 21.267 -1.791 -20.549 1.00 72.50 626 VAL A CA 1
ATOM 4811 C C . VAL A 1 626 ? 22.297 -2.876 -20.840 1.00 72.50 626 VAL A C 1
ATOM 4813 O O . VAL A 1 626 ? 22.041 -3.767 -21.643 1.00 72.50 626 VAL A O 1
ATOM 4816 N N . ALA A 1 627 ? 23.472 -2.786 -20.222 1.00 78.31 627 ALA A N 1
ATOM 4817 C CA . ALA A 1 627 ? 24.525 -3.786 -20.384 1.00 78.31 627 ALA A CA 1
ATOM 4818 C C . ALA A 1 627 ? 24.158 -5.063 -19.614 1.00 78.31 627 ALA A C 1
ATOM 4820 O O . ALA A 1 627 ? 23.893 -4.985 -18.414 1.00 78.31 627 ALA A O 1
ATOM 4821 N N . ILE A 1 628 ? 24.176 -6.230 -20.266 1.00 78.06 628 ILE A N 1
ATOM 4822 C CA . ILE A 1 628 ? 23.938 -7.541 -19.618 1.00 78.06 628 ILE A CA 1
ATOM 4823 C C . ILE A 1 628 ? 25.244 -8.260 -19.240 1.00 78.06 628 ILE A C 1
ATOM 4825 O O . ILE A 1 628 ? 25.331 -9.490 -19.197 1.00 78.06 628 ILE A O 1
ATOM 4829 N N . THR A 1 629 ? 26.274 -7.465 -18.987 1.00 75.00 629 THR A N 1
ATOM 4830 C CA . THR A 1 629 ? 27.660 -7.883 -18.821 1.00 75.00 629 THR A CA 1
ATOM 4831 C C . THR A 1 629 ? 27.965 -8.434 -17.422 1.00 75.00 629 THR A C 1
ATOM 4833 O O . THR A 1 629 ? 27.171 -8.307 -16.483 1.00 75.00 629 THR A O 1
ATOM 4836 N N . LEU A 1 630 ? 29.114 -9.094 -17.256 1.00 73.44 630 LEU A N 1
ATOM 4837 C CA . LEU A 1 630 ? 29.487 -9.748 -15.997 1.00 73.44 630 LEU A CA 1
ATOM 4838 C C . LEU A 1 630 ? 29.803 -8.786 -14.843 1.00 73.44 630 LEU A C 1
ATOM 4840 O O . LEU A 1 630 ? 29.623 -9.150 -13.680 1.00 73.44 630 LEU A O 1
ATOM 4844 N N . ASP A 1 631 ? 30.214 -7.560 -15.159 1.00 71.69 631 ASP A N 1
ATOM 4845 C CA . ASP A 1 631 ? 30.468 -6.460 -14.219 1.00 71.69 631 ASP A CA 1
ATOM 4846 C C . ASP A 1 631 ? 29.184 -5.842 -13.633 1.00 71.69 631 ASP A C 1
ATOM 4848 O O . ASP A 1 631 ? 29.238 -5.149 -12.614 1.00 71.69 631 ASP A O 1
ATOM 4852 N N . ASN A 1 632 ? 28.018 -6.117 -14.228 1.00 66.69 632 ASN A N 1
ATOM 4853 C CA . ASN A 1 632 ? 26.720 -5.741 -13.682 1.00 66.69 632 ASN A CA 1
ATOM 4854 C C . ASN A 1 632 ? 26.088 -6.921 -12.938 1.00 66.69 632 ASN A C 1
ATOM 4856 O O . ASN A 1 632 ? 26.066 -8.052 -13.423 1.00 66.69 632 ASN A O 1
ATOM 4860 N N . SER A 1 633 ? 25.543 -6.664 -11.747 1.00 75.31 633 SER A N 1
ATOM 4861 C CA . SER A 1 633 ? 24.771 -7.687 -11.042 1.00 75.31 633 SER A CA 1
ATOM 4862 C C . SER A 1 633 ? 23.454 -7.961 -11.777 1.00 75.31 633 SER A C 1
ATOM 4864 O O . SER A 1 633 ? 22.896 -7.074 -12.434 1.00 75.31 633 SER A O 1
ATOM 4866 N N . MET A 1 634 ? 22.930 -9.182 -11.656 1.00 74.88 634 MET A N 1
ATOM 4867 C CA . MET A 1 634 ? 21.657 -9.546 -12.286 1.00 74.88 634 MET A CA 1
ATOM 4868 C C . MET A 1 634 ? 20.493 -8.718 -11.754 1.00 74.88 634 MET A C 1
ATOM 4870 O O . MET A 1 634 ? 19.567 -8.401 -12.494 1.00 74.88 634 MET A O 1
ATOM 4874 N N . GLU A 1 635 ? 20.559 -8.303 -10.495 1.00 59.84 635 GLU A N 1
ATOM 4875 C CA . GLU A 1 635 ? 19.594 -7.410 -9.860 1.00 59.84 635 GLU A CA 1
ATOM 4876 C C . GLU A 1 635 ? 19.599 -6.045 -10.548 1.00 59.84 635 GLU A C 1
ATOM 4878 O O . GLU A 1 635 ? 18.538 -5.521 -10.880 1.00 59.84 635 GLU A O 1
ATOM 4883 N N . LYS A 1 636 ? 20.787 -5.492 -10.829 1.00 62.28 636 LYS A N 1
ATOM 4884 C CA . LYS A 1 636 ? 20.930 -4.217 -11.538 1.00 62.28 636 LYS A CA 1
ATOM 4885 C C . LYS A 1 636 ? 20.382 -4.308 -12.964 1.00 62.28 636 LYS A C 1
ATOM 4887 O O . LYS A 1 636 ? 19.680 -3.397 -13.395 1.00 62.28 636 LYS A O 1
ATOM 4892 N N . ILE A 1 637 ? 20.650 -5.410 -13.666 1.00 70.88 637 ILE A N 1
ATOM 4893 C CA . ILE A 1 637 ? 20.140 -5.659 -15.023 1.00 70.88 637 ILE A CA 1
ATOM 4894 C C . ILE A 1 637 ? 18.606 -5.726 -15.013 1.00 70.88 637 ILE A C 1
ATOM 4896 O O . ILE A 1 637 ? 17.945 -4.962 -15.720 1.00 70.88 637 ILE A O 1
ATOM 4900 N N . LYS A 1 638 ? 18.028 -6.580 -14.158 1.00 73.81 638 LYS A N 1
ATOM 4901 C CA . LYS A 1 638 ? 16.572 -6.756 -14.018 1.00 73.81 638 LYS A CA 1
ATOM 4902 C C . LYS A 1 638 ? 15.877 -5.446 -13.626 1.00 73.81 638 LYS A C 1
ATOM 4904 O O . LYS A 1 638 ? 14.839 -5.111 -14.194 1.00 73.81 638 LYS A O 1
ATOM 4909 N N . ALA A 1 639 ? 16.481 -4.661 -12.729 1.00 59.66 639 ALA A N 1
ATOM 4910 C CA . ALA A 1 639 ? 15.977 -3.351 -12.314 1.00 59.66 639 ALA A CA 1
ATOM 4911 C C . ALA A 1 639 ? 15.882 -2.351 -13.468 1.00 59.66 639 ALA A C 1
ATOM 4913 O O . ALA A 1 639 ? 14.883 -1.647 -13.599 1.00 59.66 639 ALA A O 1
ATOM 4914 N N . GLN A 1 640 ? 16.925 -2.272 -14.297 1.00 67.00 640 GLN A N 1
ATOM 4915 C CA . GLN A 1 640 ? 16.966 -1.322 -15.404 1.00 67.00 640 GLN A CA 1
ATOM 4916 C C . GLN A 1 640 ? 15.982 -1.699 -16.517 1.00 67.00 640 GLN A C 1
ATOM 4918 O O . GLN A 1 640 ? 15.326 -0.808 -17.056 1.00 67.00 640 GLN A O 1
ATOM 4923 N N . ILE A 1 641 ? 15.829 -2.998 -16.813 1.00 74.44 641 ILE A N 1
ATOM 4924 C CA . ILE A 1 641 ? 14.805 -3.506 -17.742 1.00 74.44 641 ILE A CA 1
ATOM 4925 C C . ILE A 1 641 ? 13.418 -3.090 -17.262 1.00 74.44 641 ILE A C 1
ATOM 4927 O O . ILE A 1 641 ? 12.667 -2.442 -17.987 1.00 74.44 641 ILE A O 1
ATOM 4931 N N . ALA A 1 642 ? 13.088 -3.444 -16.022 1.00 66.88 642 ALA A N 1
ATOM 4932 C CA . ALA A 1 642 ? 11.758 -3.218 -15.491 1.00 66.88 642 ALA A CA 1
ATOM 4933 C C . ALA A 1 642 ? 11.449 -1.721 -15.325 1.00 66.88 642 ALA A C 1
ATOM 4935 O O . ALA A 1 642 ? 10.312 -1.306 -15.538 1.00 66.88 642 ALA A O 1
ATOM 4936 N N . TRP A 1 643 ? 12.450 -0.884 -15.024 1.00 60.03 643 TRP A N 1
ATOM 4937 C CA . TRP A 1 643 ? 12.294 0.571 -15.052 1.00 60.03 643 TRP A CA 1
ATOM 4938 C C . TRP A 1 643 ? 11.926 1.083 -16.449 1.00 60.03 643 TRP A C 1
ATOM 4940 O O . TRP A 1 643 ? 10.982 1.861 -16.565 1.00 60.03 643 TRP A O 1
ATOM 4950 N N . ALA A 1 644 ? 12.634 0.647 -17.495 1.00 64.06 644 ALA A N 1
ATOM 4951 C CA . ALA A 1 644 ? 12.388 1.120 -18.856 1.00 64.06 644 ALA A CA 1
ATOM 4952 C C . ALA A 1 644 ? 10.981 0.734 -19.338 1.00 64.06 644 ALA A C 1
ATOM 4954 O O . ALA A 1 644 ? 10.203 1.600 -19.733 1.00 64.06 644 ALA A O 1
ATOM 4955 N N . VAL A 1 645 ? 10.617 -0.542 -19.185 1.00 67.06 645 VAL A N 1
ATOM 4956 C CA . VAL A 1 645 ? 9.294 -1.081 -19.546 1.00 67.06 645 VAL A CA 1
ATOM 4957 C C . VAL A 1 645 ? 8.182 -0.310 -18.812 1.00 67.06 645 VAL A C 1
ATOM 4959 O O . VAL A 1 645 ? 7.307 0.298 -19.426 1.00 67.06 645 VAL A O 1
ATOM 4962 N N . ASN A 1 646 ? 8.287 -0.153 -17.491 1.00 58.03 646 ASN A N 1
ATOM 4963 C CA . ASN A 1 646 ? 7.272 0.568 -16.711 1.00 58.03 646 ASN A CA 1
ATOM 4964 C C . ASN A 1 646 ? 7.157 2.076 -17.019 1.00 58.03 646 ASN A C 1
ATOM 4966 O O . ASN A 1 646 ? 6.168 2.694 -16.623 1.00 58.03 646 ASN A O 1
ATOM 4970 N N . ASN A 1 647 ? 8.139 2.684 -17.692 1.00 55.84 647 ASN A N 1
ATOM 4971 C CA . ASN A 1 647 ? 8.089 4.083 -18.136 1.00 55.84 647 ASN A CA 1
ATOM 4972 C C . ASN A 1 647 ? 7.740 4.225 -19.626 1.00 55.84 647 ASN A C 1
ATOM 4974 O O . ASN A 1 647 ? 7.884 5.307 -20.189 1.00 55.84 647 ASN A O 1
ATOM 4978 N N . HIS A 1 648 ? 7.261 3.153 -20.266 1.00 65.00 648 HIS A N 1
ATOM 4979 C CA . HIS A 1 648 ? 7.022 3.097 -21.707 1.00 65.00 648 HIS A CA 1
ATOM 4980 C C . HIS A 1 648 ? 8.275 3.393 -22.551 1.00 65.00 648 HIS A C 1
ATOM 4982 O O . HIS A 1 648 ? 8.169 3.779 -23.716 1.00 65.00 648 HIS A O 1
ATOM 4988 N N . GLU A 1 649 ? 9.466 3.198 -21.981 1.00 68.75 649 GLU A N 1
ATOM 4989 C CA . GLU A 1 649 ? 10.727 3.377 -22.683 1.00 68.75 649 GLU A CA 1
ATOM 4990 C C . GLU A 1 649 ? 11.125 2.097 -23.415 1.00 68.75 649 GLU A C 1
ATOM 4992 O O . GLU A 1 649 ? 11.059 0.983 -22.895 1.00 68.75 649 GLU A O 1
ATOM 4997 N N . ASN A 1 650 ? 11.585 2.276 -24.646 1.00 75.44 650 ASN A N 1
ATOM 4998 C CA . ASN A 1 650 ? 12.216 1.220 -25.416 1.00 75.44 650 ASN A CA 1
ATOM 4999 C C . ASN A 1 650 ? 13.660 1.021 -24.937 1.00 75.44 650 ASN A C 1
ATOM 5001 O O . ASN A 1 650 ? 14.412 1.993 -24.826 1.00 75.44 650 ASN A O 1
ATOM 5005 N N . VAL A 1 651 ? 14.064 -0.229 -24.693 1.00 77.75 651 VAL A N 1
ATOM 5006 C CA . VAL A 1 651 ? 15.401 -0.561 -24.183 1.00 77.75 651 VAL A CA 1
ATOM 5007 C C . VAL A 1 651 ? 16.072 -1.659 -25.000 1.00 77.75 651 VAL A C 1
ATOM 5009 O O . VAL A 1 651 ? 15.453 -2.656 -25.380 1.00 77.75 651 VAL A O 1
ATOM 5012 N N . ALA A 1 652 ? 17.370 -1.483 -25.238 1.00 86.19 652 ALA A N 1
ATOM 5013 C CA . ALA A 1 652 ? 18.229 -2.508 -25.811 1.00 86.19 652 ALA A CA 1
ATOM 5014 C C . ALA A 1 652 ? 19.136 -3.126 -24.750 1.00 86.19 652 ALA A C 1
ATOM 5016 O O . ALA A 1 652 ? 19.960 -2.443 -24.140 1.00 86.19 652 ALA A O 1
ATOM 5017 N N . LEU A 1 653 ? 19.000 -4.431 -24.557 1.00 89.19 653 LEU A N 1
ATOM 5018 C CA . LEU A 1 653 ? 19.866 -5.237 -23.714 1.00 89.19 653 LEU A CA 1
ATOM 5019 C C . LEU A 1 653 ? 21.089 -5.638 -24.510 1.00 89.19 653 LEU A C 1
ATOM 5021 O O . LEU A 1 653 ? 20.954 -6.417 -25.451 1.00 89.19 653 LEU A O 1
ATOM 5025 N N . TYR A 1 654 ? 22.255 -5.094 -24.164 1.00 87.69 654 TYR A N 1
ATOM 5026 C CA . TYR A 1 654 ? 23.449 -5.289 -24.974 1.00 87.69 654 TYR A CA 1
ATOM 5027 C C . TYR A 1 654 ? 24.558 -6.093 -24.306 1.00 87.69 654 TYR A C 1
ATOM 5029 O O . TYR A 1 654 ? 24.818 -5.962 -23.108 1.00 87.69 654 TYR A O 1
ATOM 5037 N N . ALA A 1 655 ? 25.193 -6.914 -25.136 1.00 89.31 655 ALA A N 1
ATOM 5038 C CA . ALA A 1 655 ? 26.403 -7.685 -24.887 1.00 89.31 655 ALA A CA 1
ATOM 5039 C C . ALA A 1 655 ? 27.143 -7.877 -26.219 1.00 89.31 655 ALA A C 1
ATOM 5041 O O . ALA A 1 655 ? 26.639 -7.533 -27.280 1.00 89.31 655 ALA A O 1
ATOM 5042 N N . HIS A 1 656 ? 28.323 -8.460 -26.182 1.00 88.69 656 HIS A N 1
ATOM 5043 C CA . HIS A 1 656 ? 29.170 -8.752 -27.328 1.00 88.69 656 HIS A CA 1
ATOM 5044 C C . HIS A 1 656 ? 29.261 -10.267 -27.556 1.00 88.69 656 HIS A C 1
ATOM 5046 O O . HIS A 1 656 ? 29.056 -10.736 -28.675 1.00 88.69 656 HIS A O 1
ATOM 5052 N N . THR A 1 657 ? 29.514 -11.066 -26.508 1.00 85.94 657 THR A N 1
ATOM 5053 C CA . THR A 1 657 ? 29.833 -12.501 -26.655 1.00 85.94 657 THR A CA 1
ATOM 5054 C C . THR A 1 657 ? 29.511 -13.356 -25.418 1.00 85.94 657 THR A C 1
ATOM 5056 O O . THR A 1 657 ? 29.380 -12.854 -24.303 1.00 85.94 657 THR A O 1
ATOM 5059 N N . LEU A 1 658 ? 29.398 -14.679 -25.615 1.00 84.38 658 LEU A N 1
ATOM 5060 C CA . LEU A 1 658 ? 29.300 -15.693 -24.552 1.00 84.38 658 LEU A CA 1
ATOM 5061 C C . LEU A 1 658 ? 30.663 -16.332 -24.239 1.00 84.38 658 LEU A C 1
ATOM 5063 O O . LEU A 1 658 ? 30.847 -17.533 -24.452 1.00 84.38 658 LEU A O 1
ATOM 5067 N N . ASP A 1 659 ? 31.627 -15.554 -23.758 1.00 72.19 659 ASP A N 1
ATOM 5068 C CA . ASP A 1 659 ? 32.977 -16.044 -23.431 1.00 72.19 659 ASP A CA 1
ATOM 5069 C C . ASP A 1 659 ? 33.315 -16.001 -21.931 1.00 72.19 659 ASP A C 1
ATOM 5071 O O . ASP A 1 659 ? 34.402 -16.409 -21.524 1.00 72.19 659 ASP A O 1
ATOM 5075 N N . GLY A 1 660 ? 32.376 -15.554 -21.089 1.00 62.38 660 GLY A N 1
ATOM 5076 C CA . GLY A 1 660 ? 32.593 -15.448 -19.649 1.00 62.38 660 GLY A CA 1
ATOM 5077 C C . GLY A 1 660 ? 33.464 -14.260 -19.221 1.00 62.38 660 GLY A C 1
ATOM 5078 O O . GLY A 1 660 ? 33.770 -14.161 -18.034 1.00 62.38 660 GLY A O 1
ATOM 5079 N N . VAL A 1 661 ? 33.844 -13.367 -20.140 1.00 66.06 661 VAL A N 1
ATOM 5080 C CA . VAL A 1 661 ? 34.425 -12.046 -19.840 1.00 66.06 661 VAL A CA 1
ATOM 5081 C C . VAL A 1 661 ? 33.352 -10.970 -19.981 1.00 66.06 661 VAL A C 1
ATOM 5083 O O . VAL A 1 661 ? 33.221 -10.113 -19.110 1.00 66.06 661 VAL A O 1
ATOM 5086 N N . ASP A 1 662 ? 32.553 -11.059 -21.042 1.00 75.00 662 ASP A N 1
ATOM 5087 C CA . ASP A 1 662 ? 31.492 -10.104 -21.346 1.00 75.00 662 ASP A CA 1
ATOM 5088 C C . ASP A 1 662 ? 30.127 -10.588 -20.830 1.00 75.00 662 ASP A C 1
ATOM 5090 O O . ASP A 1 662 ? 29.622 -10.042 -19.853 1.00 75.00 662 ASP A O 1
ATOM 5094 N N . CYS A 1 663 ? 29.566 -11.667 -21.381 1.00 83.56 663 CYS A N 1
ATOM 5095 C CA . CYS A 1 663 ? 28.359 -12.330 -20.878 1.00 83.56 663 CYS A CA 1
ATOM 5096 C C . CYS A 1 663 ? 28.589 -13.851 -20.772 1.00 83.56 663 CYS A C 1
ATOM 5098 O O . CYS A 1 663 ? 29.456 -14.418 -21.439 1.00 83.56 663 CYS A O 1
ATOM 5100 N N . SER A 1 664 ? 27.835 -14.548 -19.919 1.00 88.94 664 SER A N 1
ATOM 5101 C CA . SER A 1 664 ? 27.856 -16.017 -19.840 1.00 88.94 664 SER A CA 1
ATOM 5102 C C . SER A 1 664 ? 26.535 -16.597 -20.332 1.00 88.94 664 SER A C 1
ATOM 5104 O O . SER A 1 664 ? 25.504 -15.931 -20.286 1.00 88.94 664 SER A O 1
ATOM 5106 N N . GLU A 1 665 ? 26.537 -17.856 -20.781 1.00 90.69 665 GLU A N 1
ATOM 5107 C CA . GLU A 1 665 ? 25.286 -18.535 -21.157 1.00 90.69 665 GLU A CA 1
ATOM 5108 C C . GLU A 1 665 ? 24.283 -18.537 -20.000 1.00 90.69 665 GLU A C 1
ATOM 5110 O O . GLU A 1 665 ? 23.104 -18.271 -20.211 1.00 90.69 665 GLU A O 1
ATOM 5115 N N . VAL A 1 666 ? 24.766 -18.792 -18.781 1.00 88.75 666 VAL A N 1
ATOM 5116 C CA . VAL A 1 666 ? 23.947 -18.759 -17.564 1.00 88.75 666 VAL A CA 1
ATOM 5117 C C . VAL A 1 666 ? 23.296 -17.387 -17.406 1.00 88.75 666 VAL A C 1
ATOM 5119 O O . VAL A 1 666 ? 22.084 -17.304 -17.258 1.00 88.75 666 VAL A O 1
ATOM 5122 N N . ARG A 1 667 ? 24.073 -16.307 -17.552 1.00 88.06 667 ARG A N 1
ATOM 5123 C CA . ARG A 1 667 ? 23.565 -14.935 -17.454 1.00 88.06 667 ARG A CA 1
ATOM 5124 C C . ARG A 1 667 ? 22.528 -14.621 -18.530 1.00 88.06 667 ARG A C 1
ATOM 5126 O O . ARG A 1 667 ? 21.486 -14.054 -18.221 1.00 88.06 667 ARG A O 1
ATOM 5133 N N . LEU A 1 668 ? 22.784 -15.000 -19.782 1.00 91.88 668 LEU A N 1
ATOM 5134 C CA . LEU A 1 668 ? 21.832 -14.780 -20.871 1.00 91.88 668 LEU A CA 1
ATOM 5135 C C . LEU A 1 668 ? 20.509 -15.515 -20.613 1.00 91.88 668 LEU A C 1
ATOM 5137 O O . LEU A 1 668 ? 19.443 -14.925 -20.782 1.00 91.88 668 LEU A O 1
ATOM 5141 N N . ARG A 1 669 ? 20.576 -16.775 -20.169 1.00 93.56 669 ARG A N 1
ATOM 5142 C CA . ARG A 1 669 ? 19.396 -17.578 -19.824 1.00 93.56 669 ARG A CA 1
ATOM 5143 C C . ARG A 1 669 ? 18.632 -16.982 -18.644 1.00 93.56 669 ARG A C 1
ATOM 5145 O O . ARG A 1 669 ? 17.431 -16.805 -18.761 1.00 93.56 669 ARG A O 1
ATOM 5152 N N . GLU A 1 670 ? 19.315 -16.528 -17.595 1.00 88.31 670 GLU A N 1
ATOM 5153 C CA . GLU A 1 670 ? 18.674 -15.849 -16.456 1.00 88.31 670 GLU A CA 1
ATOM 5154 C C . GLU A 1 670 ? 17.947 -14.551 -16.851 1.00 88.31 670 GLU A C 1
ATOM 5156 O O . GLU A 1 670 ? 16.929 -14.199 -16.247 1.00 88.31 670 GLU A O 1
ATOM 5161 N N . VAL A 1 671 ? 18.457 -13.807 -17.842 1.00 89.19 671 VAL A N 1
ATOM 5162 C CA . VAL A 1 671 ? 17.745 -12.645 -18.402 1.00 89.19 671 VAL A CA 1
ATOM 5163 C C . VAL A 1 671 ? 16.535 -13.102 -19.221 1.00 89.19 671 VAL A C 1
ATOM 5165 O O . VAL A 1 671 ? 15.469 -12.503 -19.098 1.00 89.19 671 VAL A O 1
ATOM 5168 N N . CYS A 1 672 ? 16.669 -14.158 -20.028 1.00 92.25 672 CYS A N 1
ATOM 5169 C CA . CYS A 1 672 ? 15.561 -14.703 -20.817 1.00 92.25 672 CYS A CA 1
ATOM 5170 C C . CYS A 1 672 ? 14.429 -15.242 -19.933 1.00 92.25 672 CYS A C 1
ATOM 5172 O O . CYS A 1 672 ? 13.271 -14.909 -20.184 1.00 92.25 672 CYS A O 1
ATOM 5174 N N . ASP A 1 673 ? 14.770 -15.996 -18.884 1.00 88.19 673 ASP A N 1
ATOM 5175 C CA . ASP A 1 673 ? 13.843 -16.496 -17.865 1.00 88.19 673 ASP A CA 1
ATOM 5176 C C . ASP A 1 673 ? 13.090 -15.328 -17.227 1.00 88.19 673 ASP A C 1
ATOM 5178 O O . ASP A 1 673 ? 11.866 -15.320 -17.197 1.00 88.19 673 ASP A O 1
ATOM 5182 N N . PHE A 1 674 ? 13.808 -14.278 -16.813 1.00 82.00 674 PHE A N 1
ATOM 5183 C CA . PHE A 1 674 ? 13.183 -13.088 -16.240 1.00 82.00 674 PHE A CA 1
ATOM 5184 C C . PHE A 1 674 ? 12.192 -12.417 -17.201 1.00 82.00 674 PHE A C 1
ATOM 5186 O O . PHE A 1 674 ? 11.083 -12.082 -16.795 1.00 82.00 674 PHE A O 1
ATOM 5193 N N . LEU A 1 675 ? 12.564 -12.222 -18.469 1.00 86.50 675 LEU A N 1
ATOM 5194 C CA . LEU A 1 675 ? 11.667 -11.630 -19.467 1.00 86.50 675 LEU A CA 1
ATOM 5195 C C . LEU A 1 675 ? 10.440 -12.522 -19.716 1.00 86.50 675 LEU A C 1
ATOM 5197 O O . LEU A 1 675 ? 9.333 -12.001 -19.852 1.00 86.50 675 LEU A O 1
ATOM 5201 N N . HIS A 1 676 ? 10.631 -13.846 -19.722 1.00 84.94 676 HIS A N 1
ATOM 5202 C CA . HIS A 1 676 ? 9.574 -14.832 -19.954 1.00 84.94 676 HIS A CA 1
ATOM 5203 C C . HIS A 1 676 ? 8.579 -14.873 -18.798 1.00 84.94 676 HIS A C 1
ATOM 5205 O O . HIS A 1 676 ? 7.378 -14.708 -19.006 1.00 84.94 676 HIS A O 1
ATOM 5211 N N . ASP A 1 677 ? 9.090 -15.013 -17.575 1.00 78.38 677 ASP A N 1
ATOM 5212 C CA . ASP A 1 677 ? 8.304 -15.066 -16.343 1.00 78.38 677 ASP A CA 1
ATOM 5213 C C . ASP A 1 677 ? 7.478 -13.793 -16.143 1.00 78.38 677 ASP A C 1
ATOM 5215 O O . ASP A 1 677 ? 6.362 -13.837 -15.626 1.00 78.38 677 ASP A O 1
ATOM 5219 N N . MET A 1 678 ? 8.025 -12.648 -16.558 1.00 69.38 678 MET A N 1
ATOM 5220 C CA . MET A 1 678 ? 7.364 -11.348 -16.465 1.00 69.38 678 MET A CA 1
ATOM 5221 C C . MET A 1 678 ? 6.448 -11.034 -17.654 1.00 69.38 678 MET A C 1
ATOM 5223 O O . MET A 1 678 ? 5.780 -10.002 -17.637 1.00 69.38 678 MET A O 1
ATOM 5227 N N . GLY A 1 679 ? 6.408 -11.886 -18.684 1.00 79.12 679 GLY A N 1
ATOM 5228 C CA . GLY A 1 679 ? 5.613 -11.657 -19.891 1.00 79.12 679 GLY A CA 1
ATOM 5229 C C . GLY A 1 679 ? 6.039 -10.419 -20.687 1.00 79.12 679 GLY A C 1
ATOM 5230 O O . GLY A 1 679 ? 5.218 -9.836 -21.391 1.00 79.12 679 GLY A O 1
ATOM 5231 N N . ILE A 1 680 ? 7.301 -9.991 -20.569 1.00 80.50 680 ILE A N 1
ATOM 5232 C CA . ILE A 1 680 ? 7.805 -8.806 -21.267 1.00 80.50 680 ILE A CA 1
ATOM 5233 C C . ILE A 1 680 ? 8.020 -9.155 -22.746 1.00 80.50 680 ILE A C 1
ATOM 5235 O O . ILE A 1 680 ? 8.793 -10.070 -23.045 1.00 80.50 680 ILE A O 1
ATOM 5239 N N . PRO A 1 681 ? 7.405 -8.424 -23.695 1.00 83.62 681 PRO A N 1
ATOM 5240 C CA . PRO A 1 681 ? 7.597 -8.691 -25.111 1.00 83.62 681 PRO A CA 1
ATOM 5241 C C . PRO A 1 681 ? 9.029 -8.351 -25.534 1.00 83.62 681 PRO A C 1
ATOM 5243 O O . PRO A 1 681 ? 9.471 -7.199 -25.457 1.00 83.62 681 PRO A O 1
ATOM 5246 N N . VAL A 1 682 ? 9.733 -9.368 -26.029 1.00 91.75 682 VAL A N 1
ATOM 5247 C CA . VAL A 1 682 ? 11.040 -9.219 -26.669 1.00 91.75 682 VAL A CA 1
ATOM 5248 C C . VAL A 1 682 ? 10.835 -9.095 -28.171 1.00 91.75 682 VAL A C 1
ATOM 5250 O O . VAL A 1 682 ? 10.257 -9.977 -28.802 1.00 91.75 682 VAL A O 1
ATOM 5253 N N . VAL A 1 683 ? 11.307 -7.991 -28.735 1.00 92.25 683 VAL A N 1
ATOM 5254 C CA . VAL A 1 683 ? 11.125 -7.620 -30.139 1.00 92.25 683 VAL A CA 1
ATOM 5255 C C . VAL A 1 683 ? 12.460 -7.259 -30.781 1.00 92.25 683 VAL A C 1
ATOM 5257 O O . VAL A 1 683 ? 13.450 -7.013 -30.092 1.00 92.25 683 VAL A O 1
ATOM 5260 N N . THR A 1 684 ? 12.491 -7.165 -32.103 1.00 93.88 684 THR A N 1
ATOM 5261 C CA . THR A 1 684 ? 13.630 -6.596 -32.832 1.00 93.88 684 THR A CA 1
ATOM 5262 C C . THR A 1 684 ? 13.537 -5.066 -32.954 1.00 93.88 684 THR A C 1
ATOM 5264 O O . THR A 1 684 ? 12.519 -4.466 -32.596 1.00 93.88 684 THR A O 1
ATOM 5267 N N . TYR A 1 685 ? 14.572 -4.393 -33.469 1.00 91.25 685 TYR A N 1
ATOM 5268 C CA . TYR A 1 685 ? 14.540 -2.940 -33.681 1.00 91.25 685 TYR A CA 1
ATOM 5269 C C . TYR A 1 685 ? 13.427 -2.505 -34.636 1.00 91.25 685 TYR A C 1
ATOM 5271 O O . TYR A 1 685 ? 12.743 -1.516 -34.383 1.00 91.25 685 TYR A O 1
ATOM 5279 N N . SER A 1 686 ? 13.207 -3.245 -35.717 1.00 91.12 686 SER A N 1
ATOM 5280 C CA . SER A 1 686 ? 12.162 -2.965 -36.699 1.00 91.12 686 SER A CA 1
ATOM 5281 C C . SER A 1 686 ? 10.757 -3.195 -36.141 1.00 91.12 686 SER A C 1
ATOM 5283 O O . SER A 1 686 ? 9.838 -2.449 -36.466 1.00 91.12 686 SER A O 1
ATOM 5285 N N . GLU A 1 687 ? 10.578 -4.178 -35.260 1.00 90.81 687 GLU A N 1
ATOM 5286 C CA . GLU A 1 687 ? 9.328 -4.377 -34.516 1.00 90.81 687 GLU A CA 1
ATOM 5287 C C . GLU A 1 687 ? 9.141 -3.283 -33.445 1.00 90.81 687 GLU A C 1
ATOM 5289 O O . GLU A 1 687 ? 8.016 -2.868 -33.142 1.00 90.81 687 GLU A O 1
ATOM 5294 N N . MET A 1 688 ? 10.242 -2.770 -32.890 1.00 84.88 688 MET A N 1
ATOM 5295 C CA . MET A 1 688 ? 10.264 -1.654 -31.949 1.00 84.88 688 MET A CA 1
ATOM 5296 C C . MET A 1 688 ? 9.879 -0.329 -32.620 1.00 84.88 688 MET A C 1
ATOM 5298 O O . MET A 1 688 ? 9.005 0.375 -32.104 1.00 84.88 688 MET A O 1
ATOM 5302 N N . PHE A 1 689 ? 10.445 -0.059 -33.797 1.00 85.00 689 PHE A N 1
ATOM 5303 C CA . PHE A 1 689 ? 10.282 1.145 -34.613 1.00 85.00 689 PHE A CA 1
ATOM 5304 C C . PHE A 1 689 ? 9.873 0.765 -36.052 1.00 85.00 689 PHE A C 1
ATOM 5306 O O . PHE A 1 689 ? 10.713 0.663 -36.961 1.00 85.00 689 PHE A O 1
ATOM 5313 N N . PRO A 1 690 ? 8.568 0.542 -36.279 1.00 85.25 690 PRO A N 1
ATOM 5314 C CA . PRO A 1 690 ? 8.071 0.036 -37.550 1.00 85.25 690 PRO A CA 1
ATOM 5315 C C . PRO A 1 690 ? 8.216 1.068 -38.671 1.00 85.25 690 PRO A C 1
ATOM 5317 O O . PRO A 1 690 ? 8.149 2.279 -38.456 1.00 85.25 690 PRO A O 1
ATOM 5320 N N . GLU A 1 691 ? 8.421 0.567 -39.887 1.00 85.06 691 GLU A N 1
ATOM 5321 C CA . GLU A 1 691 ? 8.749 1.359 -41.079 1.00 85.06 691 GLU A CA 1
ATOM 5322 C C . GLU A 1 691 ? 7.701 2.419 -41.429 1.00 85.06 691 GLU A C 1
ATOM 5324 O O . GLU A 1 691 ? 8.044 3.519 -41.848 1.00 85.06 691 GLU A O 1
ATOM 5329 N N . ASN A 1 692 ? 6.424 2.140 -41.182 1.00 84.44 692 ASN A N 1
ATOM 5330 C CA . ASN A 1 692 ? 5.345 3.097 -41.420 1.00 84.44 692 ASN A CA 1
ATOM 5331 C C . ASN A 1 692 ? 5.443 4.368 -40.554 1.00 84.44 692 ASN A C 1
ATOM 5333 O O . ASN A 1 692 ? 4.913 5.405 -40.946 1.00 84.44 692 ASN A O 1
ATOM 5337 N N . MET A 1 693 ? 6.077 4.285 -39.381 1.00 80.00 693 MET A N 1
ATOM 5338 C CA . MET A 1 693 ? 6.332 5.430 -38.501 1.00 80.00 693 MET A CA 1
ATOM 5339 C C . MET A 1 693 ? 7.745 5.988 -38.687 1.00 80.00 693 MET A C 1
ATOM 5341 O O . MET A 1 693 ? 7.953 7.187 -38.523 1.00 80.00 693 MET A O 1
ATOM 5345 N N . TYR A 1 694 ? 8.700 5.130 -39.052 1.00 84.00 694 TYR A N 1
ATOM 5346 C CA . TYR A 1 694 ? 10.115 5.466 -39.203 1.00 84.00 694 TYR A CA 1
ATOM 5347 C C . TYR A 1 694 ? 10.659 4.907 -40.524 1.00 84.00 694 TYR A C 1
ATOM 5349 O O . TYR A 1 694 ? 11.329 3.865 -40.524 1.00 84.00 694 TYR A O 1
ATOM 5357 N N . PRO A 1 695 ? 10.349 5.562 -41.656 1.00 84.81 695 PRO A N 1
ATOM 5358 C CA . PRO A 1 695 ? 10.708 5.055 -42.973 1.00 84.81 695 PRO A CA 1
ATOM 5359 C C . PRO A 1 695 ? 12.226 4.978 -43.153 1.00 84.81 695 PRO A C 1
ATOM 5361 O O . PRO A 1 695 ? 12.999 5.659 -42.470 1.00 84.81 695 PRO A O 1
ATOM 5364 N N . GLU A 1 696 ? 12.670 4.119 -44.065 1.00 86.56 696 GLU A N 1
ATOM 5365 C CA . GLU A 1 696 ? 14.078 4.074 -44.447 1.00 86.56 696 GLU A CA 1
ATOM 5366 C C . GLU A 1 696 ? 14.473 5.362 -45.187 1.00 86.56 696 GLU A C 1
ATOM 5368 O O . GLU A 1 696 ? 13.755 5.789 -46.097 1.00 86.56 696 GLU A O 1
ATOM 5373 N N . PRO A 1 697 ? 15.581 6.024 -44.800 1.00 88.06 697 PRO A N 1
ATOM 5374 C CA . PRO A 1 697 ? 16.054 7.189 -45.532 1.00 88.06 697 PRO A CA 1
ATOM 5375 C C . PRO A 1 697 ? 16.577 6.784 -46.917 1.00 88.06 697 PRO A C 1
ATOM 5377 O O . PRO A 1 697 ? 17.111 5.688 -47.103 1.00 88.06 697 PRO A O 1
ATOM 5380 N N . ASP A 1 698 ? 16.492 7.706 -47.882 1.00 89.81 698 ASP A N 1
ATOM 5381 C CA . ASP A 1 698 ? 17.165 7.566 -49.178 1.00 89.81 698 ASP A CA 1
ATOM 5382 C C . ASP A 1 698 ? 18.677 7.767 -49.007 1.00 89.81 698 ASP A C 1
ATOM 5384 O O . ASP A 1 698 ? 19.262 8.810 -49.313 1.00 89.81 698 ASP A O 1
ATOM 5388 N N . TRP A 1 699 ? 19.320 6.737 -48.471 1.00 89.25 699 TRP A N 1
ATOM 5389 C CA . TRP A 1 699 ? 20.739 6.756 -48.163 1.00 89.25 699 TRP A CA 1
ATOM 5390 C C . TRP A 1 699 ? 21.614 6.790 -49.425 1.00 89.25 699 TRP A C 1
ATOM 5392 O O . TRP A 1 699 ? 22.769 7.203 -49.352 1.00 89.25 699 TRP A O 1
ATOM 5402 N N . ARG A 1 700 ? 21.072 6.432 -50.601 1.00 89.12 700 ARG A N 1
ATOM 5403 C CA . ARG A 1 700 ? 21.756 6.590 -51.897 1.00 89.12 700 ARG A CA 1
ATOM 5404 C C . ARG A 1 700 ? 21.859 8.059 -52.300 1.00 89.12 700 ARG A C 1
ATOM 5406 O O . ARG A 1 700 ? 22.871 8.474 -52.869 1.00 89.12 700 ARG A O 1
ATOM 5413 N N . ALA A 1 701 ? 20.856 8.874 -51.976 1.00 87.56 701 ALA A N 1
ATOM 5414 C CA . ALA A 1 701 ? 20.967 10.322 -52.119 1.00 87.56 701 ALA A CA 1
ATOM 5415 C C . ALA A 1 701 ? 22.015 10.909 -51.156 1.00 87.56 701 ALA A C 1
ATOM 5417 O O . ALA A 1 701 ? 22.791 11.773 -51.568 1.00 87.56 701 ALA A O 1
ATOM 5418 N N . ALA A 1 702 ? 22.079 10.416 -49.915 1.00 82.75 702 ALA A N 1
ATOM 5419 C CA . ALA A 1 702 ? 23.097 10.823 -48.940 1.00 82.75 702 ALA A CA 1
ATOM 5420 C C . ALA A 1 702 ? 24.521 10.450 -49.397 1.00 82.75 702 ALA A C 1
ATOM 5422 O O . ALA A 1 702 ? 25.425 11.282 -49.371 1.00 82.75 702 ALA A O 1
ATOM 5423 N N . GLU A 1 703 ? 24.707 9.237 -49.924 1.00 85.44 703 GLU A N 1
ATOM 5424 C CA . GLU A 1 703 ? 25.965 8.788 -50.533 1.00 85.44 703 GLU A CA 1
ATOM 5425 C C . GLU A 1 703 ? 26.414 9.714 -51.667 1.00 85.44 703 GLU A C 1
ATOM 5427 O O . GLU A 1 703 ? 27.574 10.127 -51.721 1.00 85.44 703 GLU A O 1
ATOM 5432 N N . LYS A 1 704 ? 25.491 10.096 -52.554 1.00 87.25 704 LYS A N 1
ATOM 5433 C CA . LYS A 1 704 ? 25.796 11.007 -53.658 1.00 87.25 704 LYS A CA 1
ATOM 5434 C C . LYS A 1 704 ? 26.264 12.380 -53.164 1.00 87.25 704 LYS A C 1
ATOM 5436 O O . LYS A 1 704 ? 27.249 12.882 -53.699 1.00 87.25 704 LYS A O 1
ATOM 5441 N N . LYS A 1 705 ? 25.595 12.961 -52.161 1.00 82.69 705 LYS A N 1
ATOM 5442 C CA . LYS A 1 705 ? 25.998 14.244 -51.551 1.00 82.69 705 LYS A CA 1
ATOM 5443 C C . LYS A 1 705 ? 27.393 14.159 -50.942 1.00 82.69 705 LYS A C 1
ATOM 5445 O O . LYS A 1 705 ? 28.246 14.995 -51.228 1.00 82.69 705 LYS A O 1
ATOM 5450 N N . TYR A 1 706 ? 27.657 13.090 -50.191 1.00 81.12 706 TYR A N 1
ATOM 5451 C CA . TYR A 1 706 ? 28.964 12.852 -49.587 1.00 81.12 706 TYR A CA 1
ATOM 5452 C C . TYR A 1 706 ? 30.082 12.764 -50.638 1.00 81.12 706 TYR A C 1
ATOM 5454 O O . TYR A 1 706 ? 31.112 13.424 -50.508 1.00 81.12 706 TYR A O 1
ATOM 5462 N N . LEU A 1 707 ? 29.867 12.018 -51.727 1.00 81.00 707 LEU A N 1
ATOM 5463 C CA . LEU A 1 707 ? 30.825 11.926 -52.838 1.00 81.00 707 LEU A CA 1
ATOM 5464 C C . LEU A 1 707 ? 31.040 13.264 -53.571 1.00 81.00 707 LEU A C 1
ATOM 5466 O O . LEU A 1 707 ? 32.051 13.430 -54.255 1.00 81.00 707 LEU A O 1
ATOM 5470 N N . GLN A 1 708 ? 30.104 14.207 -53.441 1.00 83.94 708 GLN A N 1
ATOM 5471 C CA . GLN A 1 708 ? 30.172 15.556 -54.006 1.00 83.94 708 GLN A CA 1
ATOM 5472 C C . GLN A 1 708 ? 30.785 16.590 -53.041 1.00 83.94 708 GLN A C 1
ATOM 5474 O O . GLN A 1 708 ? 31.085 17.701 -53.476 1.00 83.94 708 GLN A O 1
ATOM 5479 N N . GLY A 1 709 ? 31.044 16.216 -51.781 1.00 74.69 709 GLY A N 1
ATOM 5480 C CA . GLY A 1 709 ? 31.628 17.085 -50.755 1.00 74.69 709 GLY A CA 1
ATOM 5481 C C . GLY A 1 709 ? 30.667 18.137 -50.191 1.00 74.69 709 GLY A C 1
ATOM 5482 O O . GLY A 1 709 ? 31.140 19.173 -49.720 1.00 74.69 709 GLY A O 1
ATOM 5483 N N . GLU A 1 710 ? 29.355 17.894 -50.295 1.00 59.75 710 GLU A N 1
ATOM 5484 C CA . GLU A 1 710 ? 28.276 18.781 -49.821 1.00 59.75 710 GLU A CA 1
ATOM 5485 C C . GLU A 1 710 ? 27.969 18.645 -48.326 1.00 59.75 710 GLU A C 1
ATOM 5487 O O . GLU A 1 710 ? 28.065 17.514 -47.793 1.00 59.75 710 GLU A O 1
#

InterPro domains:
  IPR002509 NodB homology domain [PF01522] (485-588)
  IPR011050 Pectin lyase fold/virulence factor [SSF51126] (164-306)
  IPR011330 Glycoside hydrolase/deacetylase, beta/alpha-barrel [SSF88713] (486-690)
  IPR012334 Pectin lyase fold [G3DSA:2.160.20.10] (168-366)
  IPR012854 Copper amine oxidase-like, N-terminal [PF07833] (36-142)
  IPR036582 Copper amine oxidase-like, N-terminal domain superfamily [G3DSA:3.30.457.10] (54-131)
  IPR036582 Copper amine oxidase-like, N-terminal domain superfamily [SSF55383] (53-137)

Secondary structure (DSSP, 8-state):
-TTHHHHHHHHHHHHHHHHTS-------PPPPEEEETTEEEP-SS--EEETTEEEEEHHHHHHHTT-EEEEETTTTEEEEEETTEEEEEETT-SEEEETTEEEE-SS--EEETTEEEEEHHHHHHHH--EEEEEGGGTEEEEE----EEEE-TTS-HHHHTT-SEE--SSSTHHHHHHHHHHTTTSEEEEPSEEEEE--SSPEEE-TT-EEEE-TTEEEEE---SSSEEEEEES-TTT--EEEEEEEEEEEE--GGG--SS-EEEEEEES-EEEEEEEEEE--SSEEEEEES---EEB--EEES--TT-PPEEEEEPS---S------S------B-----SS---EEEEE-TT--EEEEE--S-SSSPPB--TT--EEEEEEEE---SHHHHHHHHHHEEEEEEESTT-PPPPEEEEEEEEESSSEEEEEEEEE--S-HHHHHHHHTTEEEEEEEE-TTS-----SPEEEEEEEEEE----S-S-EEEEEES--TTHHHHHHHHHHTT--EEEEE--S----SS---HHHHHHHHHHHHHTTPEEEE--SSS---TTTHHHHHHHHHHHHHHTT-----EEE-SS-TTS--HHHHHHHTTT-SEEE-SSTT---SS----EEEEEE-STTS-HHHHHHHHHHHHHTT--EEEEE--SSSSS--HHHHHHHHHHHHHTTPPB--HHHHS-TTTSPPP-HHHHHHHHHHT-

pLDDT: mean 71.18, std 21.71, range [20.28, 97.31]